Protein AF-S0J4G8-F1 (afdb_monomer_lite)

Structure (mmCIF, N/CA/C/O backbone):
data_AF-S0J4G8-F1
#
_entry.id   AF-S0J4G8-F1
#
loop_
_atom_site.group_PDB
_atom_site.id
_atom_site.type_symbol
_atom_site.label_atom_id
_atom_site.label_alt_id
_atom_site.label_comp_id
_atom_site.label_asym_id
_atom_site.label_entity_id
_atom_site.label_seq_id
_atom_site.pdbx_PDB_ins_code
_atom_site.Cartn_x
_atom_site.Cartn_y
_atom_site.Cartn_z
_atom_site.occupancy
_atom_site.B_iso_or_equiv
_atom_site.auth_seq_id
_atom_site.auth_comp_id
_atom_site.auth_asym_id
_atom_site.auth_atom_id
_atom_site.pdbx_PDB_model_num
ATOM 1 N N . MET A 1 1 ? -22.086 -0.018 -4.541 1.00 71.12 1 MET A N 1
ATOM 2 C CA . MET A 1 1 ? -21.087 -0.149 -3.452 1.00 71.12 1 MET A CA 1
ATOM 3 C C . MET A 1 1 ? -21.143 1.025 -2.478 1.00 71.12 1 MET A C 1
ATOM 5 O O . MET A 1 1 ? -21.208 0.783 -1.284 1.00 71.12 1 MET A O 1
ATOM 9 N N . LEU A 1 2 ? -21.207 2.278 -2.943 1.00 74.19 2 LEU A N 1
ATOM 10 C CA . LEU A 1 2 ? -21.391 3.435 -2.047 1.00 74.19 2 LEU A CA 1
ATOM 11 C C . LEU A 1 2 ? -22.685 3.326 -1.218 1.00 74.19 2 LEU A C 1
ATOM 13 O O . LEU A 1 2 ? -22.633 3.324 0.005 1.00 74.19 2 LEU A O 1
ATOM 17 N N . GLY A 1 3 ? -23.827 3.059 -1.863 1.00 79.00 3 GLY A N 1
ATOM 18 C CA . GLY A 1 3 ? -25.096 2.843 -1.151 1.00 79.00 3 GLY A CA 1
ATOM 19 C C . GLY A 1 3 ? -25.072 1.687 -0.138 1.00 79.00 3 GLY A C 1
ATOM 20 O O . GLY A 1 3 ? -25.713 1.776 0.902 1.00 79.00 3 GLY A O 1
ATOM 21 N N . SER A 1 4 ? -24.280 0.632 -0.378 1.00 84.69 4 SER A N 1
ATOM 22 C CA . SER A 1 4 ? -24.139 -0.463 0.594 1.00 84.69 4 SER A CA 1
ATOM 23 C C . SER A 1 4 ? -23.289 -0.080 1.804 1.00 84.69 4 SER A C 1
ATOM 25 O O . SER A 1 4 ? -23.514 -0.624 2.875 1.00 84.69 4 SER A O 1
ATOM 27 N N . MET A 1 5 ? -22.324 0.834 1.658 1.00 86.38 5 MET A N 1
ATOM 28 C CA . MET A 1 5 ? -21.575 1.370 2.802 1.00 86.38 5 MET A CA 1
ATOM 29 C C . MET A 1 5 ? -22.460 2.301 3.631 1.00 86.38 5 MET A C 1
ATOM 31 O O . MET A 1 5 ? -22.474 2.190 4.848 1.00 86.38 5 MET A O 1
ATOM 35 N N . ALA A 1 6 ? -23.281 3.128 2.979 1.00 89.19 6 ALA A N 1
ATOM 36 C CA . ALA A 1 6 ? -24.252 3.983 3.668 1.00 89.19 6 ALA A CA 1
ATOM 37 C C . ALA A 1 6 ? -25.198 3.135 4.528 1.00 89.19 6 ALA A C 1
ATOM 39 O O . ALA A 1 6 ? -25.427 3.416 5.701 1.00 89.19 6 ALA A O 1
ATOM 40 N N . GLY A 1 7 ? -25.687 2.038 3.936 1.00 90.50 7 GLY A N 1
ATOM 41 C CA . GLY A 1 7 ? -26.506 1.055 4.630 1.00 90.50 7 GLY A CA 1
ATOM 42 C C . GLY A 1 7 ? -25.815 0.458 5.856 1.00 90.50 7 GLY A C 1
ATOM 43 O O . GLY A 1 7 ? -26.475 0.303 6.873 1.00 90.50 7 GLY A O 1
ATOM 44 N N . ALA A 1 8 ? -24.508 0.178 5.796 1.00 92.12 8 ALA A N 1
ATOM 45 C CA . ALA A 1 8 ? -23.756 -0.381 6.923 1.00 92.12 8 ALA A CA 1
ATOM 46 C C . ALA A 1 8 ? -23.704 0.573 8.126 1.00 92.12 8 ALA A C 1
ATOM 48 O O . ALA A 1 8 ? -24.039 0.167 9.235 1.00 92.12 8 ALA A O 1
ATOM 49 N N . GLY A 1 9 ? -23.347 1.843 7.896 1.00 91.44 9 GLY A N 1
ATOM 50 C CA . GLY A 1 9 ? -23.254 2.843 8.964 1.00 91.44 9 GLY A CA 1
ATOM 51 C C . GLY A 1 9 ? -24.616 3.159 9.584 1.00 91.44 9 GLY A C 1
ATOM 52 O O . GLY A 1 9 ? -24.759 3.191 10.803 1.00 91.44 9 GLY A O 1
ATOM 53 N N . ILE A 1 10 ? -25.658 3.309 8.757 1.00 94.25 10 ILE A N 1
ATOM 54 C CA . ILE A 1 10 ? -27.029 3.510 9.253 1.00 94.25 10 ILE A CA 1
ATOM 55 C C . ILE A 1 10 ? -27.498 2.284 10.049 1.00 94.25 10 ILE A C 1
ATOM 57 O O . ILE A 1 10 ? -28.103 2.434 11.112 1.00 94.25 10 ILE A O 1
ATOM 61 N N . LEU A 1 11 ? -27.206 1.074 9.564 1.00 94.88 11 LEU A N 1
ATOM 62 C CA . LEU A 1 11 ? -27.570 -0.161 10.251 1.00 94.88 11 LEU A CA 1
ATOM 63 C C . LEU A 1 11 ? -26.850 -0.291 11.598 1.00 94.88 11 LEU A C 1
ATOM 65 O O . LEU A 1 11 ? -27.487 -0.684 12.569 1.00 94.88 11 LEU A O 1
ATOM 69 N N . GLU A 1 12 ? -25.571 0.078 11.690 1.00 94.31 12 GLU A N 1
ATOM 70 C CA . GLU A 1 12 ? -24.847 0.137 12.965 1.00 94.31 12 GLU A CA 1
ATOM 71 C C . GLU A 1 12 ? -25.543 1.064 13.967 1.00 94.31 12 GLU A C 1
ATOM 73 O O . GLU A 1 12 ? -25.756 0.662 15.112 1.00 94.31 12 GLU A O 1
ATOM 78 N N . CYS A 1 13 ? -25.946 2.269 13.549 1.00 94.44 13 CYS A N 1
ATOM 79 C CA . CYS A 1 13 ? -26.670 3.204 14.412 1.00 94.44 13 CYS A CA 1
ATOM 80 C C . CYS A 1 13 ? -28.000 2.615 14.909 1.00 94.44 13 CYS A C 1
ATOM 82 O O . CYS A 1 13 ? -28.314 2.710 16.096 1.00 94.44 13 CYS A O 1
ATOM 84 N N . VAL A 1 14 ? -28.768 1.977 14.018 1.00 93.94 14 VAL A N 1
ATOM 85 C CA . VAL A 1 14 ? -30.049 1.340 14.366 1.00 93.94 14 VAL A CA 1
ATOM 86 C C . VAL A 1 14 ? -29.837 0.173 15.327 1.00 93.94 14 VAL A C 1
ATOM 88 O O . VAL A 1 14 ? -30.493 0.109 16.364 1.00 93.94 14 VAL A O 1
ATOM 91 N N . LEU A 1 15 ? -28.915 -0.740 15.017 1.00 94.12 15 LEU A N 1
ATOM 92 C CA . LEU A 1 15 ? -28.647 -1.909 15.854 1.00 94.12 15 LEU A CA 1
ATOM 93 C C . LEU A 1 15 ? -28.115 -1.495 17.228 1.00 94.12 15 LEU A C 1
ATOM 95 O O . LEU A 1 15 ? -28.623 -1.976 18.237 1.00 94.12 15 LEU A O 1
ATOM 99 N N . SER A 1 16 ? -27.170 -0.556 17.287 1.00 91.81 16 SER A N 1
ATOM 100 C CA . SER A 1 16 ? -26.622 -0.043 18.551 1.00 91.81 16 SER A CA 1
ATOM 101 C C . SER A 1 16 ? -27.690 0.654 19.400 1.00 91.81 16 SER A C 1
ATOM 103 O O . SER A 1 16 ? -27.732 0.484 20.621 1.00 91.81 16 SER A O 1
ATOM 105 N N . GLY A 1 17 ? -28.606 1.390 18.764 1.00 90.62 17 GLY A N 1
ATOM 106 C CA . GLY A 1 17 ? -29.734 2.024 19.441 1.00 90.62 17 GLY A CA 1
ATOM 107 C C . GLY A 1 17 ? -30.747 1.020 20.007 1.00 90.62 17 GLY A C 1
ATOM 108 O O . GLY A 1 17 ? -31.189 1.175 21.146 1.00 90.62 17 GLY A O 1
ATOM 109 N N . ILE A 1 18 ? -31.065 -0.045 19.257 1.00 91.00 18 ILE A N 1
ATOM 110 C CA . ILE A 1 18 ? -31.928 -1.142 19.734 1.00 91.00 18 ILE A CA 1
ATOM 111 C C . ILE A 1 18 ? -31.274 -1.856 20.920 1.00 91.00 18 ILE A C 1
ATOM 113 O O . ILE A 1 18 ? -31.926 -2.087 21.936 1.00 91.00 18 ILE A O 1
ATOM 117 N N . LEU A 1 19 ? -29.984 -2.179 20.799 1.00 88.44 19 LEU A N 1
ATOM 118 C CA . LEU A 1 19 ? -29.219 -2.897 21.820 1.00 88.44 19 LEU A CA 1
ATOM 119 C C . LEU A 1 19 ? -29.087 -2.118 23.124 1.00 88.44 19 LEU A C 1
ATOM 121 O O . LEU A 1 19 ? -29.137 -2.703 24.200 1.00 88.44 19 LEU A O 1
ATOM 125 N N . SER A 1 20 ? -28.955 -0.798 23.035 1.00 86.38 20 SER A N 1
ATOM 126 C CA . SER A 1 20 ? -28.909 0.080 24.206 1.00 86.38 20 SER A CA 1
ATOM 127 C C . SER A 1 20 ? -30.296 0.507 24.705 1.00 86.38 20 SER A C 1
ATOM 129 O O . SER A 1 20 ? -30.388 1.368 25.577 1.00 86.38 20 SER A O 1
ATOM 131 N N . HIS A 1 21 ? -31.375 -0.090 24.180 1.00 88.50 21 HIS A N 1
ATOM 132 C CA . HIS A 1 21 ? -32.764 0.191 24.554 1.00 88.50 21 HIS A CA 1
ATOM 133 C C . HIS A 1 21 ? -33.131 1.685 24.492 1.00 88.50 21 HIS A C 1
ATOM 135 O O . HIS A 1 21 ? -33.833 2.209 25.363 1.00 88.50 21 HIS A O 1
ATOM 141 N N . GLN A 1 22 ? -32.658 2.393 23.460 1.00 87.81 22 GLN A N 1
ATOM 142 C CA . GLN A 1 22 ? -32.966 3.812 23.302 1.00 87.81 22 GLN A CA 1
ATOM 143 C C . GLN A 1 22 ? -34.450 4.054 23.023 1.00 87.81 22 GLN A C 1
ATOM 145 O O . GLN A 1 22 ? -35.137 3.281 22.355 1.00 87.81 22 GLN A O 1
ATOM 150 N N . LYS A 1 23 ? -34.930 5.202 23.501 1.00 90.31 23 LYS A N 1
ATOM 151 C CA . LYS A 1 23 ? -36.258 5.725 23.175 1.00 90.31 23 LYS A CA 1
ATOM 152 C C . LYS A 1 23 ? -36.363 6.074 21.685 1.00 90.31 23 LYS A C 1
ATOM 154 O O . LYS A 1 23 ? -35.364 6.315 21.006 1.00 90.31 23 LYS A O 1
ATOM 159 N N . THR A 1 24 ? -37.592 6.133 21.179 1.00 89.12 24 THR A N 1
ATOM 160 C CA . THR A 1 24 ? -37.889 6.362 19.755 1.00 89.12 24 THR A CA 1
ATOM 161 C C . THR A 1 24 ? -37.338 7.682 19.212 1.00 89.12 24 THR A C 1
ATOM 163 O O . THR A 1 24 ? -36.896 7.730 18.070 1.00 89.12 24 THR A O 1
ATOM 166 N N . ASP A 1 25 ? -37.315 8.741 20.018 1.00 89.38 25 ASP A N 1
ATOM 167 C CA . ASP A 1 25 ? -36.715 10.037 19.676 1.00 89.38 25 ASP A CA 1
ATOM 168 C C . ASP A 1 25 ? -35.198 9.928 19.441 1.00 89.38 25 ASP A C 1
ATOM 170 O O . ASP A 1 25 ? -34.682 10.382 18.419 1.00 89.38 25 ASP A O 1
ATOM 174 N N . ARG A 1 26 ? -34.482 9.246 20.339 1.00 88.31 26 ARG A N 1
ATOM 175 C CA . ARG A 1 26 ? -33.041 8.990 20.206 1.00 88.31 26 ARG A CA 1
ATOM 176 C C . ARG A 1 26 ? -32.714 8.057 19.045 1.00 88.31 26 ARG A C 1
ATOM 178 O O . ARG A 1 26 ? -31.709 8.264 18.372 1.00 88.31 26 ARG A O 1
ATOM 185 N N . MET A 1 27 ? -33.580 7.085 18.765 1.00 91.50 27 MET A N 1
ATOM 186 C CA . MET A 1 27 ? -33.456 6.227 17.583 1.00 91.50 27 MET A CA 1
ATOM 187 C C . MET A 1 27 ? -33.498 7.036 16.281 1.00 91.50 27 MET A C 1
ATOM 189 O O . MET A 1 27 ? -32.687 6.798 15.389 1.00 91.50 27 MET A O 1
ATOM 193 N N . VAL A 1 28 ? -34.387 8.032 16.181 1.00 92.88 28 VAL A N 1
ATOM 194 C CA . VAL A 1 28 ? -34.441 8.932 15.014 1.00 92.88 28 VAL A CA 1
ATOM 195 C C . VAL A 1 28 ? -33.149 9.744 14.886 1.00 92.88 28 VAL A C 1
ATOM 197 O O . VAL A 1 28 ? -32.603 9.845 13.788 1.00 92.88 28 VAL A O 1
ATOM 200 N N . ILE A 1 29 ? -32.618 10.268 15.996 1.00 92.81 29 ILE A N 1
ATOM 201 C CA . ILE A 1 29 ? -31.347 11.015 16.003 1.00 92.81 29 ILE A CA 1
ATOM 202 C C . ILE A 1 29 ? -30.185 10.135 15.529 1.00 92.81 29 ILE A C 1
ATOM 204 O O . ILE A 1 29 ? -29.391 10.577 14.703 1.00 92.81 29 ILE A O 1
ATOM 208 N N . LEU A 1 30 ? -30.102 8.888 15.998 1.00 93.06 30 LEU A N 1
ATOM 209 C CA . LEU A 1 30 ? -29.073 7.931 15.580 1.00 93.06 30 LEU A CA 1
ATOM 210 C C . LEU A 1 30 ? -29.128 7.647 14.072 1.00 93.06 30 LEU A C 1
ATOM 212 O O . LEU A 1 30 ? -28.092 7.641 13.410 1.00 93.06 30 LEU A O 1
ATOM 216 N N . VAL A 1 31 ? -30.325 7.472 13.506 1.00 94.38 31 VAL A N 1
ATOM 217 C CA . VAL A 1 31 ? -30.496 7.282 12.055 1.00 94.38 31 VAL A CA 1
ATOM 218 C C . VAL A 1 31 ? -30.042 8.519 11.279 1.00 94.38 31 VAL A C 1
ATOM 220 O O . VAL A 1 31 ? -29.286 8.396 10.315 1.00 94.38 31 VAL A O 1
ATOM 223 N N . LEU A 1 32 ? -30.459 9.715 11.708 1.00 94.50 32 LEU A N 1
ATOM 224 C CA . LEU A 1 32 ? -30.043 10.974 11.081 1.00 94.50 32 LEU A CA 1
ATOM 225 C C . LEU A 1 32 ? -28.528 11.181 11.165 1.00 94.50 32 LEU A C 1
ATOM 227 O O . LEU A 1 32 ? -27.918 11.627 10.194 1.00 94.50 32 LEU A O 1
ATOM 231 N N . PHE A 1 33 ? -27.913 10.809 12.287 1.00 94.62 33 PHE A N 1
ATOM 232 C CA . PHE A 1 33 ? -26.466 10.851 12.466 1.00 94.62 33 PHE A CA 1
ATOM 233 C C . PHE A 1 33 ? -25.741 9.910 11.493 1.00 94.62 33 PHE A C 1
ATOM 235 O O . PHE A 1 33 ? -24.798 10.335 10.825 1.00 94.62 33 PHE A O 1
ATOM 242 N N . GLY A 1 34 ? -26.219 8.671 11.332 1.00 94.00 34 GLY A N 1
ATOM 243 C CA . GLY A 1 34 ? -25.678 7.724 10.350 1.00 94.00 34 GLY A CA 1
ATOM 244 C C . GLY A 1 34 ? -25.789 8.221 8.903 1.00 94.00 34 GLY A C 1
ATOM 245 O O . GLY A 1 34 ? -24.849 8.069 8.115 1.00 94.00 34 GLY A O 1
ATOM 246 N N . ILE A 1 35 ? -26.903 8.877 8.553 1.00 94.44 35 ILE A N 1
ATOM 247 C CA . ILE A 1 35 ? -27.084 9.520 7.241 1.00 94.44 35 ILE A CA 1
ATOM 248 C C . ILE A 1 35 ? -26.084 10.669 7.067 1.00 94.44 35 ILE A C 1
ATOM 250 O O . ILE A 1 35 ? -25.395 10.722 6.048 1.00 94.44 35 ILE A O 1
ATOM 254 N N . LEU A 1 36 ? -25.967 11.559 8.058 1.00 94.25 36 LEU A N 1
ATOM 255 C CA . LEU A 1 36 ? -25.047 12.698 8.021 1.00 94.25 36 LEU A CA 1
ATOM 256 C C . LEU A 1 36 ? -23.595 12.241 7.844 1.00 94.25 36 LEU A C 1
ATOM 258 O O . LEU A 1 36 ? -22.894 12.747 6.967 1.00 94.25 36 LEU A O 1
ATOM 262 N N . TYR A 1 37 ? -23.162 11.252 8.629 1.00 93.94 37 TYR A N 1
ATOM 263 C CA . TYR A 1 37 ? -21.834 10.664 8.490 1.00 93.94 37 TYR A CA 1
ATOM 264 C C . TYR A 1 37 ? -21.619 10.087 7.089 1.00 93.94 37 TYR A C 1
ATOM 266 O O . TYR A 1 37 ? -20.598 10.369 6.466 1.00 93.94 37 TYR A O 1
ATOM 274 N N . SER A 1 38 ? -22.592 9.339 6.561 1.00 92.19 38 SER A N 1
ATOM 275 C CA . SER A 1 38 ? -22.498 8.755 5.218 1.00 92.19 38 SER A CA 1
ATOM 276 C C . SER A 1 38 ? -22.304 9.829 4.144 1.00 92.19 38 SER A C 1
ATOM 278 O O . SER A 1 38 ? -21.461 9.670 3.263 1.00 92.19 38 SER A O 1
ATOM 280 N N . VAL A 1 39 ? -23.030 10.950 4.237 1.00 91.81 39 VAL A N 1
ATOM 281 C CA . VAL A 1 39 ? -22.879 12.089 3.315 1.00 91.81 39 VAL A CA 1
ATOM 282 C C . VAL A 1 39 ? -21.462 12.661 3.378 1.00 91.81 39 VAL A C 1
ATOM 284 O O . VAL A 1 39 ? -20.829 12.823 2.334 1.00 91.81 39 VAL A O 1
ATOM 287 N N . VAL A 1 40 ? -20.937 12.919 4.580 1.00 89.62 40 VAL A N 1
ATOM 288 C CA . VAL A 1 40 ? -19.577 13.456 4.766 1.00 89.62 40 VAL A CA 1
ATOM 289 C C . VAL A 1 40 ? -18.519 12.469 4.271 1.00 89.62 40 VAL A C 1
ATOM 291 O O . VAL A 1 40 ? -17.593 12.860 3.562 1.00 89.62 40 VAL A O 1
ATOM 294 N N . PHE A 1 41 ? -18.671 11.183 4.588 1.00 88.50 41 PHE A N 1
ATOM 295 C CA . PHE A 1 41 ? -17.740 10.136 4.180 1.00 88.50 41 PHE A CA 1
ATOM 296 C C . PHE A 1 41 ? -17.675 10.000 2.651 1.00 88.50 41 PHE A C 1
ATOM 298 O O . PHE A 1 41 ? -16.587 9.907 2.082 1.00 88.50 41 PHE A O 1
ATOM 305 N N . PHE A 1 42 ? -18.819 10.057 1.957 1.00 87.19 42 PHE A N 1
ATOM 306 C CA . PHE A 1 42 ? -18.851 10.012 0.491 1.00 87.19 42 PHE A CA 1
ATOM 307 C C . PHE A 1 42 ? -18.354 11.289 -0.166 1.00 87.19 42 PHE A C 1
ATOM 309 O O . PHE A 1 42 ? -17.632 11.194 -1.155 1.00 87.19 42 PHE A O 1
ATOM 316 N N . ALA A 1 43 ? -18.687 12.458 0.383 1.00 86.94 43 ALA A N 1
ATOM 317 C CA . ALA A 1 43 ? -18.126 13.717 -0.091 1.00 86.94 43 ALA A CA 1
ATOM 318 C C . ALA A 1 43 ? -16.594 13.704 0.022 1.00 86.94 43 ALA A C 1
ATOM 320 O O . ALA A 1 43 ? -15.907 14.072 -0.927 1.00 86.94 43 ALA A O 1
ATOM 321 N N . GLY A 1 44 ? -16.060 13.188 1.136 1.00 83.81 44 GLY A N 1
ATOM 322 C CA . GLY A 1 44 ? -14.629 12.960 1.314 1.00 83.81 44 GLY A CA 1
ATOM 323 C C . GLY A 1 44 ? -14.055 12.035 0.242 1.00 83.81 44 GLY A C 1
ATOM 324 O O . GLY A 1 44 ? -13.072 12.389 -0.403 1.00 83.81 44 GLY A O 1
ATOM 325 N N . MET A 1 45 ? -14.678 10.878 -0.009 1.00 80.50 45 MET A N 1
ATOM 326 C CA . MET A 1 45 ? -14.201 9.957 -1.051 1.00 80.50 45 MET A CA 1
ATOM 327 C C . MET A 1 45 ? -14.234 10.572 -2.457 1.00 80.50 45 MET A C 1
ATOM 329 O O . MET A 1 45 ? -13.325 10.317 -3.243 1.00 80.50 45 MET A O 1
ATOM 333 N N . GLU A 1 46 ? -15.241 11.384 -2.778 1.00 81.12 46 GLU A N 1
ATOM 334 C CA . GLU A 1 46 ? -15.359 12.044 -4.083 1.00 81.12 46 GLU A CA 1
ATOM 335 C C . GLU A 1 46 ? -14.342 13.182 -4.256 1.00 81.12 46 GLU A C 1
ATOM 337 O O . GLU A 1 46 ? -13.709 13.284 -5.306 1.00 81.12 46 GLU A O 1
ATOM 342 N N . LEU A 1 47 ? -14.114 13.990 -3.215 1.00 77.50 47 LEU A N 1
ATOM 343 C CA . LEU A 1 47 ? -13.071 15.022 -3.207 1.00 77.50 47 LEU A CA 1
ATOM 344 C C . LEU A 1 47 ? -11.680 14.412 -3.411 1.00 77.50 47 LEU A C 1
ATOM 346 O O . LEU A 1 47 ? -10.921 14.876 -4.261 1.00 77.50 47 LEU A O 1
ATOM 350 N N . TYR A 1 48 ? -11.376 13.325 -2.698 1.00 69.06 48 TYR A N 1
ATOM 351 C CA . TYR A 1 48 ? -10.114 12.602 -2.863 1.00 69.06 48 TYR A CA 1
ATOM 352 C C . TYR A 1 48 ? -9.986 11.956 -4.252 1.00 69.06 48 TYR A C 1
ATOM 354 O O . TYR A 1 48 ? -8.896 11.946 -4.820 1.00 69.06 48 TYR A O 1
ATOM 362 N N . ARG A 1 49 ? -11.088 11.469 -4.845 1.00 69.25 49 ARG A N 1
ATOM 363 C CA . ARG A 1 49 ? -11.104 10.941 -6.223 1.00 69.25 49 ARG A CA 1
ATOM 364 C C . ARG A 1 49 ? -10.740 12.013 -7.254 1.00 69.25 49 ARG A C 1
ATOM 366 O O . ARG A 1 49 ? -10.057 11.711 -8.232 1.00 69.25 49 ARG A O 1
ATOM 373 N N . LEU A 1 50 ? -11.204 13.246 -7.047 1.00 67.25 50 LEU A N 1
ATOM 374 C CA . LEU A 1 50 ? -10.949 14.379 -7.940 1.00 67.25 50 LEU A CA 1
ATOM 375 C C . LEU A 1 50 ? -9.523 14.925 -7.816 1.00 67.25 50 LEU A C 1
ATOM 377 O O . LEU A 1 50 ? -8.970 15.374 -8.817 1.00 67.25 50 LEU A O 1
ATOM 381 N N . GLN A 1 51 ? -8.920 14.861 -6.625 1.00 63.06 51 GLN A N 1
ATOM 382 C CA . GLN A 1 51 ? -7.570 15.381 -6.385 1.00 63.06 51 GLN A CA 1
ATOM 383 C C . GLN A 1 51 ? -6.444 14.545 -7.022 1.00 63.06 51 GLN A C 1
ATOM 385 O O . GLN A 1 51 ? -5.326 15.039 -7.082 1.00 63.06 51 GLN A O 1
ATOM 390 N N . LYS A 1 52 ? -6.723 13.345 -7.568 1.00 52.66 52 LYS A N 1
ATOM 391 C CA . LYS A 1 52 ? -5.762 12.485 -8.308 1.00 52.66 52 LYS A CA 1
ATOM 392 C C . LYS A 1 52 ? -4.397 12.284 -7.620 1.00 52.66 52 LYS A C 1
ATOM 394 O O . LYS A 1 52 ? -3.408 12.014 -8.290 1.00 52.66 52 LYS A O 1
ATOM 399 N N . ASP A 1 53 ? -4.337 12.395 -6.300 1.00 45.81 53 ASP A N 1
ATOM 400 C CA . ASP A 1 53 ? -3.104 12.141 -5.560 1.00 45.81 53 ASP A CA 1
ATOM 401 C C . ASP A 1 53 ? -2.875 10.630 -5.382 1.00 45.81 53 ASP A C 1
ATOM 403 O O . ASP A 1 53 ? -3.803 9.849 -5.618 1.00 45.81 53 ASP A O 1
ATOM 407 N N . TRP A 1 54 ? -1.662 10.248 -4.944 1.00 38.00 54 TRP A N 1
ATOM 408 C CA . TRP A 1 54 ? -1.051 8.911 -4.677 1.00 38.00 54 TRP A CA 1
ATOM 409 C C . TRP A 1 54 ? -1.971 7.742 -4.221 1.00 38.00 54 TRP A C 1
ATOM 411 O O . TRP A 1 54 ? -1.593 6.575 -4.199 1.00 38.00 54 TRP A O 1
ATOM 421 N N . PHE A 1 55 ? -3.220 8.026 -3.875 1.00 40.59 55 PHE A N 1
ATOM 422 C CA . PHE A 1 55 ? -4.273 7.113 -3.460 1.00 40.59 55 PHE A CA 1
ATOM 423 C C . PHE A 1 55 ? -5.014 6.377 -4.597 1.00 40.59 55 PHE A C 1
ATOM 425 O O . PHE A 1 55 ? -5.798 5.470 -4.301 1.00 40.59 55 PHE A O 1
ATOM 432 N N . TYR A 1 56 ? -4.807 6.723 -5.876 1.00 41.88 56 TYR A N 1
ATOM 433 C CA . TYR A 1 56 ? -5.497 6.046 -6.994 1.00 41.88 56 TYR A CA 1
ATOM 434 C C . TYR A 1 56 ? -5.186 4.533 -7.051 1.00 41.88 56 TYR A C 1
ATOM 436 O O . TYR A 1 56 ? -6.080 3.740 -7.351 1.00 41.88 56 TYR A O 1
ATOM 444 N N . GLU A 1 57 ? -3.988 4.110 -6.628 1.00 44.59 57 GLU A N 1
ATOM 445 C CA . GLU A 1 57 ? -3.606 2.690 -6.515 1.00 44.59 57 GLU A CA 1
ATOM 446 C C . GLU A 1 57 ? -4.311 1.958 -5.352 1.00 44.59 57 GLU A C 1
ATOM 448 O O . GLU A 1 57 ? -4.654 0.780 -5.463 1.00 44.59 57 GLU A O 1
ATOM 453 N N . LYS A 1 58 ? -4.599 2.640 -4.231 1.00 42.94 58 LYS A N 1
ATOM 454 C CA . LYS A 1 58 ? -5.217 2.021 -3.035 1.00 42.94 58 LYS A CA 1
ATOM 455 C C . LYS A 1 58 ? -6.754 2.071 -3.067 1.00 42.94 58 LYS A C 1
ATOM 457 O O . LYS A 1 58 ? -7.422 1.158 -2.573 1.00 42.94 58 LYS A O 1
ATOM 462 N N . ALA A 1 59 ? -7.328 3.093 -3.708 1.00 41.88 59 ALA A N 1
ATOM 463 C CA . ALA A 1 59 ? -8.771 3.259 -3.925 1.00 41.88 59 ALA A CA 1
ATOM 464 C C . ALA A 1 59 ? -9.342 2.431 -5.085 1.00 41.88 59 ALA A C 1
ATOM 466 O O . ALA A 1 59 ? -10.566 2.301 -5.186 1.00 41.88 59 ALA A O 1
ATOM 467 N N . ALA A 1 60 ? -8.497 1.806 -5.915 1.00 45.16 60 ALA A N 1
ATOM 468 C CA . ALA A 1 60 ? -8.924 0.921 -7.004 1.00 45.16 60 ALA A CA 1
ATOM 469 C C . ALA A 1 60 ? -9.829 -0.238 -6.530 1.00 45.16 60 ALA A C 1
ATOM 471 O O . ALA A 1 60 ? -10.536 -0.862 -7.321 1.00 45.16 60 ALA A O 1
ATOM 472 N N . ASN A 1 61 ? -9.875 -0.500 -5.219 1.00 63.59 61 ASN A N 1
ATOM 473 C CA . ASN A 1 61 ? -10.664 -1.566 -4.631 1.00 63.59 61 ASN A CA 1
ATOM 474 C C . ASN A 1 61 ? -11.771 -1.051 -3.688 1.00 63.59 61 ASN A C 1
ATOM 476 O O . ASN A 1 61 ? -11.866 -1.490 -2.540 1.00 63.59 61 ASN A O 1
ATOM 480 N N . TYR A 1 62 ? -12.681 -0.191 -4.177 1.00 73.50 62 TYR A N 1
ATOM 481 C CA . TYR A 1 62 ? -13.929 0.193 -3.474 1.00 73.50 62 TYR A CA 1
ATOM 482 C C . TYR A 1 62 ? -14.690 -1.013 -2.896 1.00 73.50 62 TYR A C 1
ATOM 484 O O . TYR A 1 62 ? -15.358 -0.910 -1.868 1.00 73.50 62 TYR A O 1
ATOM 492 N N . ARG A 1 63 ? -14.562 -2.186 -3.529 1.00 75.88 63 ARG A N 1
ATOM 493 C CA . ARG A 1 63 ? -15.119 -3.450 -3.036 1.00 75.88 63 ARG A CA 1
ATOM 494 C C . ARG A 1 63 ? -14.437 -3.931 -1.757 1.00 75.88 63 ARG A C 1
ATOM 496 O O . ARG A 1 63 ? -15.107 -4.437 -0.863 1.00 75.88 63 ARG A O 1
ATOM 503 N N . SER A 1 64 ? -13.117 -3.797 -1.666 1.00 78.06 64 SER A N 1
ATOM 504 C CA . SER A 1 64 ? -12.355 -4.094 -0.452 1.00 78.06 64 SER A CA 1
ATOM 505 C C . SER A 1 64 ? -12.696 -3.113 0.667 1.00 78.06 64 SER A C 1
ATOM 507 O O . SER A 1 64 ? -13.012 -3.558 1.768 1.00 78.06 64 SER A O 1
ATOM 509 N N . ILE A 1 65 ? -12.745 -1.811 0.356 1.00 84.19 65 ILE A N 1
ATOM 510 C CA . ILE A 1 65 ? -13.134 -0.764 1.312 1.00 84.19 65 ILE A CA 1
ATOM 511 C C . ILE A 1 65 ? -14.526 -1.055 1.877 1.00 84.19 65 ILE A C 1
ATOM 513 O O . ILE A 1 65 ? -14.698 -1.114 3.091 1.00 84.19 65 ILE A O 1
ATOM 517 N N . ALA A 1 66 ? -15.505 -1.335 1.011 1.00 87.81 66 ALA A N 1
ATOM 518 C CA . ALA A 1 66 ? -16.860 -1.656 1.441 1.00 87.81 66 ALA A CA 1
ATOM 519 C C . ALA A 1 66 ? -16.914 -2.905 2.336 1.00 87.81 66 ALA A C 1
ATOM 521 O O . ALA A 1 66 ? -17.593 -2.882 3.358 1.00 87.81 66 ALA A O 1
ATOM 522 N N . ARG A 1 67 ? -16.193 -3.983 1.989 1.00 87.56 67 ARG A N 1
ATOM 523 C CA . ARG A 1 67 ? -16.151 -5.210 2.808 1.00 87.56 67 ARG A CA 1
ATOM 524 C C . ARG A 1 67 ? -15.595 -4.949 4.206 1.00 87.56 67 ARG A C 1
ATOM 526 O O . ARG A 1 67 ? -16.193 -5.393 5.178 1.00 87.56 67 ARG A O 1
ATOM 533 N N . TRP A 1 68 ? -14.470 -4.246 4.307 1.00 88.69 68 TRP A N 1
ATOM 534 C CA . TRP A 1 68 ? -13.859 -3.944 5.601 1.00 88.69 68 TRP A CA 1
ATOM 535 C C . TRP A 1 68 ? -14.695 -2.968 6.421 1.00 88.69 68 TRP A C 1
ATOM 537 O O . TRP A 1 68 ? -14.864 -3.189 7.614 1.00 88.69 68 TRP A O 1
ATOM 547 N N . TYR A 1 69 ? -15.300 -1.967 5.783 1.00 91.38 69 TYR A N 1
ATOM 548 C CA . TYR A 1 69 ? -16.219 -1.054 6.457 1.00 91.38 69 TYR A CA 1
ATOM 549 C C . TYR A 1 69 ? -17.409 -1.801 7.084 1.00 91.38 69 TYR A C 1
ATOM 551 O O . TYR A 1 69 ? -17.714 -1.589 8.251 1.00 91.38 69 TYR A O 1
ATOM 559 N N . TRP A 1 70 ? -18.004 -2.770 6.375 1.00 92.94 70 TRP A N 1
ATOM 560 C CA . TRP A 1 70 ? -19.035 -3.655 6.943 1.00 92.94 70 TRP A CA 1
ATOM 561 C C . TRP A 1 70 ? -18.546 -4.447 8.163 1.00 92.94 70 TRP A C 1
ATOM 563 O O . TRP A 1 70 ? -19.279 -4.580 9.142 1.00 92.94 70 TRP A O 1
ATOM 573 N N . ILE A 1 71 ? -17.317 -4.969 8.112 1.00 93.00 71 ILE A N 1
ATOM 574 C CA . ILE A 1 71 ? -16.712 -5.700 9.234 1.00 93.00 71 ILE A CA 1
ATOM 575 C C . ILE A 1 71 ? -16.537 -4.774 10.443 1.00 93.00 71 ILE A C 1
ATOM 577 O O . ILE A 1 71 ? -16.878 -5.175 11.553 1.00 93.00 71 ILE A O 1
ATOM 581 N N . PHE A 1 72 ? -16.051 -3.545 10.245 1.00 93.62 72 PHE A N 1
ATOM 582 C CA . PHE A 1 72 ? -15.847 -2.591 11.339 1.00 93.62 72 PHE A CA 1
ATOM 583 C C . PHE A 1 72 ? -17.157 -2.050 11.908 1.00 93.62 72 PHE A C 1
ATOM 585 O O . PHE A 1 72 ? -17.264 -1.963 13.125 1.00 93.62 72 PHE A O 1
ATOM 592 N N . CYS A 1 73 ? -18.182 -1.805 11.087 1.00 94.38 73 CYS A N 1
ATOM 593 C CA . CYS A 1 73 ? -19.527 -1.493 11.581 1.00 94.38 73 CYS A CA 1
ATOM 594 C C . CYS A 1 73 ? -20.102 -2.635 12.428 1.00 94.38 73 CYS A C 1
ATOM 596 O O . CYS A 1 73 ? -20.627 -2.407 13.516 1.00 94.38 73 CYS A O 1
ATOM 598 N N . GLY A 1 74 ? -19.954 -3.885 11.975 1.00 94.31 74 GLY A N 1
ATOM 599 C CA . GLY A 1 74 ? -20.349 -5.056 12.762 1.00 94.31 74 GLY A CA 1
ATOM 600 C C . GLY A 1 74 ? -19.570 -5.176 14.076 1.00 94.31 74 GLY A C 1
ATOM 601 O O . GLY A 1 74 ? -20.159 -5.444 15.122 1.00 94.31 74 GLY A O 1
ATOM 602 N N . ALA A 1 75 ? -18.257 -4.930 14.043 1.00 93.69 75 ALA A N 1
ATOM 603 C CA . ALA A 1 75 ? -17.416 -4.901 15.237 1.00 93.69 75 ALA A CA 1
ATOM 604 C C . ALA A 1 75 ? -17.809 -3.765 16.194 1.00 93.69 75 ALA A C 1
ATOM 606 O O . ALA A 1 75 ? -17.840 -3.993 17.397 1.00 93.69 75 ALA A O 1
ATOM 607 N N . GLY A 1 76 ? -18.174 -2.587 15.679 1.00 93.38 76 GLY A N 1
ATOM 608 C CA . GLY A 1 76 ? -18.686 -1.460 16.460 1.00 93.38 76 GLY A CA 1
ATOM 609 C C . GLY A 1 76 ? -19.915 -1.856 17.275 1.00 93.38 76 GLY A C 1
ATOM 610 O O . GLY A 1 76 ? -19.900 -1.747 18.500 1.00 93.38 76 GLY A O 1
ATOM 611 N N . VAL A 1 77 ? -20.924 -2.450 16.627 1.00 93.69 77 VAL A N 1
ATOM 612 C CA . VAL A 1 77 ? -22.119 -2.983 17.311 1.00 93.69 77 VAL A CA 1
ATOM 613 C C . VAL A 1 77 ? -21.741 -3.996 18.403 1.00 93.69 77 VAL A C 1
ATOM 615 O O . VAL A 1 77 ? -22.259 -3.924 19.516 1.00 93.69 77 VAL A O 1
ATOM 618 N N . LEU A 1 78 ? -20.810 -4.917 18.117 1.00 92.56 78 LEU A N 1
ATOM 619 C CA . LEU A 1 78 ? -20.337 -5.913 19.088 1.00 92.56 78 LEU A CA 1
ATOM 620 C C . LEU A 1 78 ? -19.585 -5.281 20.270 1.00 92.56 78 LEU A C 1
ATOM 622 O O . LEU A 1 78 ? -19.763 -5.699 21.413 1.00 92.56 78 LEU A O 1
ATOM 626 N N . PHE A 1 79 ? -18.768 -4.259 20.028 1.00 92.19 79 PHE A N 1
ATOM 627 C CA . PHE A 1 79 ? -18.069 -3.533 21.088 1.00 92.19 79 PHE A CA 1
ATOM 628 C C . PHE A 1 79 ? -19.027 -2.698 21.940 1.00 92.19 79 PHE A C 1
ATOM 630 O O . PHE A 1 79 ? -18.728 -2.444 23.104 1.00 92.19 79 PHE A O 1
ATOM 637 N N . GLY A 1 80 ? -20.211 -2.356 21.425 1.00 87.44 80 GLY A N 1
ATOM 638 C CA . GLY A 1 80 ? -21.282 -1.731 22.202 1.00 87.44 80 GLY A CA 1
ATOM 639 C C . GLY A 1 80 ? -21.725 -2.542 23.429 1.00 87.44 80 GLY A C 1
ATOM 640 O O . GLY A 1 80 ? -22.166 -1.947 24.410 1.00 87.44 80 GLY A O 1
ATOM 641 N N . PHE A 1 81 ? -21.549 -3.870 23.423 1.00 87.94 81 PHE A N 1
ATOM 642 C CA . PHE A 1 81 ? -21.836 -4.739 24.576 1.00 87.94 81 PHE A CA 1
ATOM 643 C C . PHE A 1 81 ? -20.767 -4.687 25.675 1.00 87.94 81 PHE A C 1
ATOM 645 O O . PHE A 1 81 ? -20.998 -5.181 26.779 1.00 87.94 81 PHE A O 1
ATOM 652 N N . LEU A 1 82 ? -19.589 -4.131 25.382 1.00 89.38 82 LEU A N 1
ATOM 653 C CA . LEU A 1 82 ? -18.502 -4.028 26.347 1.00 89.38 82 LEU A CA 1
ATOM 654 C C . LEU A 1 82 ? -18.687 -2.798 27.257 1.00 89.38 82 LEU A C 1
ATOM 656 O O . LEU A 1 82 ? -19.205 -1.764 26.804 1.00 89.38 82 LEU A O 1
ATOM 660 N N . PRO A 1 83 ? -18.213 -2.874 28.518 1.00 88.94 83 PRO A N 1
ATOM 661 C CA . PRO A 1 83 ? -18.121 -1.722 29.414 1.00 88.94 83 PRO A CA 1
ATOM 662 C C . PRO A 1 83 ? -17.381 -0.544 28.773 1.00 88.94 83 PRO A C 1
ATOM 664 O O . PRO A 1 83 ? -16.498 -0.746 27.943 1.00 88.94 83 PRO A O 1
ATOM 667 N N . GLU A 1 84 ? -17.702 0.683 29.191 1.00 88.31 84 GLU A N 1
ATOM 668 C CA . GLU A 1 84 ? -17.249 1.928 28.542 1.00 88.31 84 GLU A CA 1
ATOM 669 C C . GLU A 1 84 ? -15.732 1.978 28.287 1.00 88.31 84 GLU A C 1
ATOM 671 O O . GLU A 1 84 ? -15.319 2.256 27.167 1.00 88.31 84 GLU A O 1
ATOM 676 N N . PHE A 1 85 ? -14.905 1.618 29.273 1.00 89.38 85 PHE A N 1
ATOM 677 C CA . PHE A 1 85 ? -13.439 1.624 29.149 1.00 89.38 85 PHE A CA 1
ATOM 678 C C . PHE A 1 85 ? -12.833 0.336 28.554 1.00 89.38 85 PHE A C 1
ATOM 680 O O . PHE A 1 85 ? -11.639 0.278 28.255 1.00 89.38 85 PHE A O 1
ATOM 687 N N . ALA A 1 86 ? -13.636 -0.711 28.359 1.00 90.69 86 ALA A N 1
ATOM 688 C CA . ALA A 1 86 ? -13.188 -1.985 27.793 1.00 90.69 86 ALA A CA 1
ATOM 689 C C . ALA A 1 86 ? -13.274 -2.022 26.254 1.00 90.69 86 ALA A C 1
ATOM 691 O O . ALA A 1 86 ? -12.838 -2.994 25.637 1.00 90.69 86 ALA A O 1
ATOM 692 N N . ARG A 1 87 ? -13.853 -0.990 25.627 1.00 92.44 87 ARG A N 1
ATOM 693 C CA . ARG A 1 87 ? -14.096 -0.938 24.180 1.00 92.44 87 ARG A CA 1
ATOM 694 C C . ARG A 1 87 ? -12.784 -0.746 23.406 1.00 92.44 87 ARG A C 1
ATOM 696 O O . ARG A 1 87 ? -12.081 0.241 23.631 1.00 92.44 87 ARG A O 1
ATOM 703 N N . PRO A 1 88 ? -12.453 -1.626 22.447 1.00 93.44 88 PRO A N 1
ATOM 704 C CA . PRO A 1 88 ? -11.208 -1.542 21.688 1.00 93.44 88 PRO A CA 1
ATOM 705 C C . PRO A 1 88 ? -11.332 -0.578 20.493 1.00 93.44 88 PRO A C 1
ATOM 707 O O . PRO A 1 88 ? -11.201 -0.966 19.331 1.00 93.44 88 PRO A O 1
ATOM 710 N N . VAL A 1 89 ? -11.591 0.704 20.780 1.00 93.38 89 VAL A N 1
ATOM 711 C CA . VAL A 1 89 ? -11.811 1.770 19.777 1.00 93.38 89 VAL A CA 1
ATOM 712 C C . VAL A 1 89 ? -10.610 1.951 18.843 1.00 93.38 89 VAL A C 1
ATOM 714 O O . VAL A 1 89 ? -10.789 2.228 17.656 1.00 93.38 89 VAL A O 1
ATOM 717 N N . LEU A 1 90 ? -9.396 1.702 19.346 1.00 95.25 90 LEU A N 1
ATOM 718 C CA . LEU A 1 90 ? -8.151 1.739 18.573 1.00 95.25 90 LEU A CA 1
ATOM 719 C C . LEU A 1 90 ? -8.235 0.889 17.296 1.00 95.25 90 LEU A C 1
ATOM 721 O O . LEU A 1 90 ? -7.780 1.317 16.236 1.00 95.25 90 LEU A O 1
ATOM 725 N N . LEU A 1 91 ? -8.847 -0.299 17.369 1.00 95.00 91 LEU A N 1
ATOM 726 C CA . LEU A 1 91 ? -8.951 -1.211 16.227 1.00 95.00 91 LEU A CA 1
ATOM 727 C C . LEU A 1 91 ? -9.864 -0.677 15.120 1.00 95.00 91 LEU A C 1
ATOM 729 O O . LEU A 1 91 ? -9.628 -0.973 13.948 1.00 95.00 91 LEU A O 1
ATOM 733 N N . LEU A 1 92 ? -10.887 0.106 15.475 1.00 93.88 92 LEU A N 1
ATOM 734 C CA . LEU A 1 92 ? -11.841 0.663 14.515 1.00 93.88 92 LEU A CA 1
ATOM 735 C C . LEU A 1 92 ? -11.183 1.754 13.660 1.00 93.88 92 LEU A C 1
ATOM 737 O O . LEU A 1 92 ? -11.304 1.732 12.433 1.00 93.88 92 LEU A O 1
ATOM 741 N N . SER A 1 93 ? -10.426 2.667 14.283 1.00 94.50 93 SER A N 1
ATOM 742 C CA . SER A 1 93 ? -9.702 3.706 13.539 1.00 94.50 93 SER A CA 1
ATOM 743 C C . SER A 1 93 ? -8.494 3.141 12.788 1.00 94.50 93 SER A C 1
ATOM 745 O O . SER A 1 93 ? -8.295 3.483 11.620 1.00 94.50 93 SER A O 1
ATOM 747 N N . LEU A 1 94 ? -7.730 2.222 13.396 1.00 93.00 94 LEU A N 1
ATOM 748 C CA . LEU A 1 94 ? -6.617 1.532 12.734 1.00 93.00 94 LEU A CA 1
ATOM 749 C C . LEU A 1 94 ? -7.094 0.786 11.493 1.00 93.00 94 LEU A C 1
ATOM 751 O O . LEU A 1 94 ? -6.529 0.938 10.414 1.00 93.00 94 LEU A O 1
ATOM 755 N N . GLY A 1 95 ? -8.147 -0.013 11.637 1.00 90.25 95 GLY A N 1
ATOM 756 C CA . GLY A 1 95 ? -8.668 -0.837 10.562 1.00 90.25 95 GLY A CA 1
ATOM 757 C C . GLY A 1 95 ? -9.030 -0.031 9.324 1.00 90.25 95 GLY A C 1
ATOM 758 O O . GLY A 1 95 ? -8.592 -0.352 8.217 1.00 90.25 95 GLY A O 1
ATOM 759 N N . MET A 1 96 ? -9.755 1.070 9.518 1.00 89.62 96 MET A N 1
ATOM 760 C CA . MET A 1 96 ? -10.081 1.977 8.424 1.00 89.62 96 MET A CA 1
ATOM 761 C C . MET A 1 96 ? -8.852 2.711 7.891 1.00 89.62 96 MET A C 1
ATOM 763 O O . MET A 1 96 ? -8.730 2.837 6.674 1.00 89.62 96 MET A O 1
ATOM 767 N N . THR A 1 97 ? -7.906 3.106 8.744 1.00 89.25 97 THR A N 1
ATOM 768 C CA . THR A 1 97 ? -6.642 3.729 8.313 1.00 89.25 97 THR A CA 1
ATOM 769 C C . THR A 1 97 ? -5.846 2.819 7.377 1.00 89.25 97 THR A C 1
ATOM 771 O O . THR A 1 97 ? -5.410 3.252 6.313 1.00 89.25 97 THR A O 1
ATOM 774 N N . VAL A 1 98 ? -5.701 1.537 7.726 1.00 85.19 98 VAL A N 1
ATOM 775 C CA . VAL A 1 98 ? -4.916 0.576 6.937 1.00 85.19 98 VAL A CA 1
ATOM 776 C C . VAL A 1 98 ? -5.554 0.333 5.567 1.00 85.19 98 VAL A C 1
ATOM 778 O O . VAL A 1 98 ? -4.843 0.285 4.559 1.00 85.19 98 VAL A O 1
ATOM 781 N N . VAL A 1 99 ? -6.885 0.212 5.518 1.00 82.88 99 VAL A N 1
ATOM 782 C CA . VAL A 1 99 ? -7.645 0.011 4.271 1.00 82.88 99 VAL A CA 1
ATOM 783 C C . VAL A 1 99 ? -7.659 1.270 3.411 1.00 82.88 99 VAL A C 1
ATOM 785 O O . VAL A 1 99 ? -7.613 1.178 2.186 1.00 82.88 99 VAL A O 1
ATOM 788 N N . THR A 1 100 ? -7.755 2.431 4.054 1.00 81.50 100 THR A N 1
ATOM 789 C CA . THR A 1 100 ? -7.901 3.719 3.389 1.00 81.50 100 THR A CA 1
ATOM 790 C C . THR A 1 100 ? -6.720 4.635 3.723 1.00 81.50 100 THR A C 1
ATOM 792 O O . THR A 1 100 ? -5.595 4.340 3.313 1.00 81.50 100 THR A O 1
ATOM 795 N N . SER A 1 101 ? -6.965 5.732 4.443 1.00 81.00 101 SER A N 1
ATOM 796 C CA . SER A 1 101 ? -5.985 6.736 4.857 1.00 81.00 101 SER A CA 1
ATOM 797 C C . SER A 1 101 ? -6.258 7.210 6.286 1.00 81.00 101 SER A C 1
ATOM 799 O O . SER A 1 101 ? -7.334 6.958 6.835 1.00 81.00 101 SER A O 1
ATOM 801 N N . ASN A 1 102 ? -5.317 7.960 6.868 1.00 84.75 102 ASN A N 1
ATOM 802 C CA . ASN A 1 102 ? -5.460 8.540 8.209 1.00 84.75 102 ASN A CA 1
ATOM 803 C C . ASN A 1 102 ? -6.729 9.396 8.343 1.00 84.75 102 ASN A C 1
ATOM 805 O O . ASN A 1 102 ? -7.387 9.352 9.376 1.00 84.75 102 ASN A O 1
ATOM 809 N N . PHE A 1 103 ? -7.111 10.136 7.295 1.00 86.31 103 PHE A N 1
ATOM 810 C CA . PHE A 1 103 ? -8.319 10.966 7.307 1.00 86.31 103 PHE A CA 1
ATOM 811 C C . PHE A 1 103 ? -9.592 10.125 7.480 1.00 86.31 103 PHE A C 1
ATOM 813 O O . PHE A 1 103 ? -10.410 10.396 8.357 1.00 86.31 103 PHE A O 1
ATOM 820 N N . PHE A 1 104 ? -9.748 9.072 6.674 1.00 88.06 104 PHE A N 1
ATOM 821 C CA . PHE A 1 104 ? -10.920 8.196 6.742 1.00 88.06 104 PHE A CA 1
ATOM 822 C C . PHE A 1 104 ? -10.905 7.295 7.980 1.00 88.06 104 PHE A C 1
ATOM 824 O O . PHE A 1 104 ? -11.968 7.012 8.533 1.00 88.06 104 PHE A O 1
ATOM 831 N N . GLY A 1 105 ? -9.722 6.891 8.447 1.00 91.06 105 GLY A N 1
ATOM 832 C CA . GLY A 1 105 ? -9.544 6.208 9.725 1.00 91.06 105 GLY A CA 1
ATOM 833 C C . GLY A 1 105 ? -10.007 7.049 10.910 1.00 91.06 105 GLY A C 1
ATOM 834 O O . GLY A 1 105 ? -10.784 6.571 11.738 1.00 91.06 105 GLY A O 1
ATOM 835 N N . LEU A 1 106 ? -9.612 8.324 10.938 1.00 91.50 106 LEU A N 1
ATOM 836 C CA . LEU A 1 106 ? -10.058 9.295 11.933 1.00 91.50 106 LEU A CA 1
ATOM 837 C C . LEU A 1 106 ? -11.575 9.504 11.861 1.00 91.50 106 LEU A C 1
ATOM 839 O O . LEU A 1 106 ? -12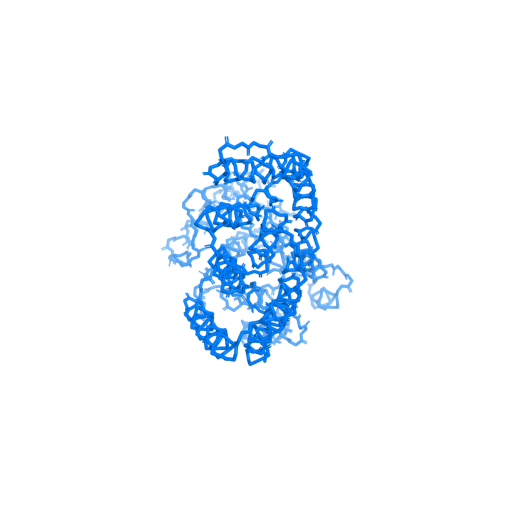.259 9.398 12.875 1.00 91.50 106 LEU A O 1
ATOM 843 N N . ALA A 1 107 ? -12.110 9.753 10.661 1.00 92.25 107 ALA A N 1
ATOM 844 C CA . ALA A 1 107 ? -13.538 9.981 10.456 1.00 92.25 107 ALA A CA 1
ATOM 845 C C . ALA A 1 107 ? -14.384 8.778 10.907 1.00 92.25 107 ALA A C 1
ATOM 847 O O . ALA A 1 107 ? -15.391 8.958 11.589 1.00 92.25 107 ALA A O 1
ATOM 848 N N . ALA A 1 108 ? -13.972 7.554 10.561 1.00 92.75 108 ALA A N 1
ATOM 849 C CA . ALA A 1 108 ? -14.635 6.334 11.017 1.00 92.75 108 ALA A CA 1
ATOM 850 C C . ALA A 1 108 ? -14.512 6.136 12.533 1.00 92.75 108 ALA A C 1
ATOM 852 O O . ALA A 1 108 ? -15.511 5.857 13.189 1.00 92.75 108 ALA A O 1
ATOM 853 N N . GLY A 1 109 ? -13.326 6.348 13.114 1.00 93.12 109 GLY A N 1
ATOM 854 C CA . GLY A 1 109 ? -13.131 6.278 14.564 1.00 93.12 109 GLY A CA 1
ATOM 855 C C . GLY A 1 109 ? -14.042 7.242 15.329 1.00 93.12 109 GLY A C 1
ATOM 856 O O . GLY A 1 109 ? -14.718 6.832 16.271 1.00 93.12 109 GLY A O 1
ATOM 857 N N . ILE A 1 110 ? -14.126 8.500 14.877 1.00 93.69 110 ILE A N 1
ATOM 858 C CA . ILE A 1 110 ? -15.026 9.518 15.443 1.00 93.69 110 ILE A CA 1
ATOM 859 C C . ILE A 1 110 ? -16.487 9.083 15.317 1.00 93.69 110 ILE A C 1
ATOM 861 O O . ILE A 1 110 ? -17.251 9.239 16.266 1.00 93.69 110 ILE A O 1
ATOM 865 N N . PHE A 1 111 ? -16.882 8.525 14.172 1.00 94.81 111 PHE A N 1
ATOM 866 C CA . PHE A 1 111 ? -18.238 8.024 13.967 1.00 94.81 111 PHE A CA 1
ATOM 867 C C . PHE A 1 111 ? -18.609 6.932 14.974 1.00 94.81 111 PHE A C 1
ATOM 869 O O . PHE A 1 111 ? -19.618 7.074 15.663 1.00 94.81 111 PHE A O 1
ATOM 876 N N . HIS A 1 112 ? -17.778 5.899 15.127 1.00 93.94 112 HIS A N 1
ATOM 877 C CA . HIS A 1 112 ? -18.039 4.820 16.084 1.00 93.94 112 HIS A CA 1
ATOM 878 C C . HIS A 1 112 ? -18.078 5.333 17.534 1.00 93.94 112 HIS A C 1
ATOM 880 O O . HIS A 1 112 ? -19.013 5.024 18.275 1.00 93.94 112 HIS A O 1
ATOM 886 N N . ALA A 1 113 ? -17.123 6.185 17.926 1.00 92.31 113 ALA A N 1
ATOM 887 C CA . ALA A 1 113 ? -17.101 6.802 19.255 1.00 92.31 113 ALA A CA 1
ATOM 888 C C . ALA A 1 113 ? -18.355 7.658 19.519 1.00 92.31 113 ALA A C 1
ATOM 890 O O . ALA A 1 113 ? -18.939 7.614 20.604 1.00 92.31 113 ALA A O 1
ATOM 891 N N . ALA A 1 114 ? -18.825 8.400 18.513 1.00 91.81 114 ALA A N 1
ATOM 892 C CA . ALA A 1 114 ? -20.051 9.181 18.608 1.00 91.81 114 ALA A CA 1
ATOM 893 C C . ALA A 1 114 ? -21.297 8.291 18.746 1.00 91.81 114 ALA A C 1
ATOM 895 O O . ALA A 1 114 ? -22.162 8.598 19.566 1.00 91.81 114 ALA A O 1
ATOM 896 N N . VAL A 1 115 ? -21.382 7.167 18.020 1.00 92.38 115 VAL A N 1
ATOM 897 C CA . VAL A 1 115 ? -22.473 6.188 18.184 1.00 92.38 115 VAL A CA 1
ATOM 898 C C . VAL A 1 115 ? -22.488 5.630 19.609 1.00 92.38 115 VAL A C 1
ATOM 900 O O . VAL A 1 115 ? -23.549 5.605 20.236 1.00 92.38 115 VAL A O 1
ATOM 903 N N . PHE A 1 116 ? -21.327 5.259 20.160 1.00 90.88 116 PHE A N 1
ATOM 904 C CA . PHE A 1 116 ? -21.217 4.802 21.550 1.00 90.88 116 PHE A CA 1
ATOM 905 C C . PHE A 1 116 ? -21.674 5.858 22.554 1.00 90.88 116 PHE A C 1
ATOM 907 O O . PHE A 1 116 ? -22.401 5.535 23.495 1.00 90.88 116 PHE A O 1
ATOM 914 N N . CYS A 1 117 ? -21.294 7.117 22.339 1.00 88.81 117 CYS A N 1
ATOM 915 C CA . CYS A 1 117 ? -21.702 8.226 23.195 1.00 88.81 117 CYS A CA 1
ATOM 916 C C . CYS A 1 117 ? -23.214 8.491 23.117 1.00 88.81 117 CYS A C 1
ATOM 918 O O . CYS A 1 117 ? -23.852 8.681 24.149 1.00 88.81 117 CYS A O 1
ATOM 920 N N . LEU A 1 118 ? -23.808 8.461 21.921 1.00 88.12 118 LEU A N 1
ATOM 921 C CA . LEU A 1 118 ? -25.248 8.674 21.725 1.00 88.12 118 LEU A CA 1
ATOM 922 C C . LEU A 1 118 ? -26.104 7.523 22.288 1.00 88.12 118 LEU A C 1
ATOM 924 O O . LEU A 1 118 ? -27.238 7.753 22.710 1.00 88.12 118 LEU A O 1
ATOM 928 N N . CYS A 1 119 ? -25.564 6.301 22.311 1.00 86.88 119 CYS A N 1
ATOM 929 C CA . CYS A 1 119 ? -26.204 5.120 22.898 1.00 86.88 119 CYS A CA 1
ATOM 930 C C . CYS A 1 119 ? -25.972 4.992 24.419 1.00 86.88 119 CYS A C 1
ATOM 932 O O . CYS A 1 119 ? -26.672 4.238 25.091 1.00 86.88 119 CYS A O 1
ATOM 934 N N . GLY A 1 120 ? -24.993 5.701 24.984 1.00 75.19 120 GLY A N 1
ATOM 935 C CA . GLY A 1 120 ? -24.662 5.668 26.411 1.00 75.19 120 GLY A CA 1
ATOM 936 C C . GLY A 1 120 ? -25.171 6.884 27.193 1.00 75.19 120 GLY A C 1
ATOM 937 O O . GLY A 1 120 ? -25.716 7.838 26.639 1.00 75.19 120 GLY A O 1
ATOM 938 N N . GLN A 1 121 ? -24.958 6.885 28.511 1.00 59.03 121 GLN A N 1
ATOM 939 C CA . GLN A 1 121 ? -24.949 8.125 29.295 1.00 59.03 121 GLN A CA 1
ATOM 940 C C . GLN A 1 121 ? -23.533 8.707 29.218 1.00 59.03 121 GLN A C 1
ATOM 942 O O . GLN A 1 121 ? -22.711 8.484 30.100 1.00 59.03 121 GLN A O 1
ATOM 947 N N . ALA A 1 122 ? -23.218 9.371 28.102 1.00 60.97 122 ALA A N 1
ATOM 948 C CA . ALA A 1 122 ? -21.856 9.796 27.787 1.00 60.97 122 ALA A CA 1
ATOM 949 C C . ALA A 1 122 ? -21.246 10.690 28.879 1.00 60.97 122 ALA A C 1
ATOM 951 O O . ALA A 1 122 ? -21.737 11.784 29.163 1.00 60.97 122 ALA A O 1
ATOM 952 N N . ASN A 1 123 ? -20.134 10.230 29.452 1.00 79.69 123 ASN A N 1
ATOM 953 C CA . ASN A 1 123 ? -19.265 11.027 30.304 1.00 79.69 123 ASN A CA 1
ATOM 954 C C . ASN A 1 123 ? -18.116 11.594 29.455 1.00 79.69 123 ASN A C 1
ATOM 956 O O . ASN A 1 123 ? -17.518 10.870 28.657 1.00 79.69 123 ASN A O 1
ATOM 960 N N . VAL A 1 124 ? -17.786 12.874 29.647 1.00 87.88 124 VAL A N 1
ATOM 961 C CA . VAL A 1 124 ? -16.704 13.571 28.927 1.00 87.88 124 VAL A CA 1
ATOM 962 C C . VAL A 1 124 ? -15.382 12.797 28.998 1.00 87.88 124 VAL A C 1
ATOM 964 O O . VAL A 1 124 ? -14.649 12.752 28.016 1.00 87.88 124 VAL A O 1
ATOM 967 N N . HIS A 1 125 ? -15.095 12.123 30.115 1.00 90.62 125 HIS A N 1
ATOM 968 C CA . HIS A 1 125 ? -13.865 11.344 30.274 1.00 90.62 125 HIS A CA 1
ATOM 969 C C . HIS A 1 125 ? -13.800 10.103 29.371 1.00 90.62 125 HIS A C 1
ATOM 971 O O . HIS A 1 125 ? -12.726 9.774 28.875 1.00 90.62 125 HIS A O 1
ATOM 977 N N . VAL A 1 126 ? -14.934 9.442 29.111 1.00 90.06 126 VAL A N 1
ATOM 978 C CA . VAL A 1 126 ? -14.993 8.289 28.194 1.00 90.06 126 VAL A CA 1
ATOM 979 C C . VAL A 1 126 ? -14.745 8.756 26.763 1.00 90.06 126 VAL A C 1
ATOM 981 O O . VAL A 1 126 ? -13.919 8.177 26.068 1.00 90.06 126 VAL A O 1
ATOM 984 N N . LEU A 1 127 ? -15.368 9.869 26.361 1.00 90.69 127 LEU A N 1
ATOM 985 C CA . LEU A 1 127 ? -15.135 10.465 25.045 1.00 90.69 127 LEU A CA 1
ATOM 986 C C . LEU A 1 127 ? -13.665 10.872 24.854 1.00 90.69 127 LEU A C 1
ATOM 988 O O . LEU A 1 127 ? -13.093 10.630 23.795 1.00 90.69 127 LEU A O 1
ATOM 992 N N . LEU A 1 128 ? -13.037 11.469 25.872 1.00 92.62 128 LEU A N 1
ATOM 993 C CA . LEU A 1 128 ? -11.611 11.804 25.819 1.00 92.62 128 LEU A CA 1
ATOM 994 C C . LEU A 1 128 ? -10.736 10.551 25.681 1.00 92.62 128 LEU A C 1
ATOM 996 O O . LEU A 1 128 ? -9.799 10.559 24.886 1.00 92.62 128 LEU A O 1
ATOM 1000 N N . CYS A 1 129 ? -11.065 9.466 26.388 1.00 93.94 129 CYS A N 1
ATOM 1001 C CA . CYS A 1 129 ? -10.378 8.185 26.230 1.00 93.94 129 CYS A CA 1
ATOM 1002 C C . CYS A 1 129 ? -10.490 7.660 24.793 1.00 93.94 129 CYS A C 1
ATOM 1004 O O . CYS A 1 129 ? -9.471 7.339 24.180 1.00 93.94 129 CYS A O 1
ATOM 1006 N N . ASP A 1 130 ? -11.698 7.645 24.227 1.00 93.25 130 ASP A N 1
ATOM 1007 C CA . ASP A 1 130 ? -11.939 7.207 22.849 1.00 93.25 130 ASP A CA 1
ATOM 1008 C C . ASP A 1 130 ? -11.155 8.057 21.836 1.00 93.25 130 ASP A C 1
ATOM 1010 O O . ASP A 1 130 ? -10.597 7.517 20.880 1.00 93.25 130 ASP A O 1
ATOM 1014 N N . ILE A 1 131 ? -11.036 9.372 22.070 1.00 93.50 131 ILE A N 1
ATOM 1015 C CA . ILE A 1 131 ? -10.228 10.284 21.243 1.00 93.50 131 ILE A CA 1
ATOM 1016 C C . ILE A 1 131 ? -8.734 9.947 21.298 1.00 93.50 131 ILE A C 1
ATOM 1018 O O . ILE A 1 131 ? -8.062 9.948 20.268 1.00 93.50 131 ILE A O 1
ATOM 1022 N N . PHE A 1 132 ? -8.184 9.622 22.464 1.00 95.19 132 PHE A N 1
ATOM 1023 C CA . PHE A 1 132 ? -6.780 9.209 22.540 1.00 95.19 132 PHE A CA 1
ATOM 1024 C C . PHE A 1 132 ? -6.557 7.859 21.843 1.00 95.19 132 PHE A C 1
ATOM 1026 O O . PHE A 1 132 ? -5.624 7.711 21.049 1.00 95.19 132 PHE A O 1
ATOM 1033 N N . LEU A 1 133 ? -7.459 6.895 22.052 1.00 95.31 133 LEU A N 1
ATOM 1034 C CA . LEU A 1 133 ? -7.384 5.584 21.405 1.00 95.31 133 LEU A CA 1
ATOM 1035 C C . LEU A 1 133 ? -7.530 5.670 19.880 1.00 95.31 133 LEU A C 1
ATOM 1037 O O . LEU A 1 133 ? -6.818 4.962 19.164 1.00 95.31 133 LEU A O 1
ATOM 1041 N N . LEU A 1 134 ? -8.401 6.544 19.361 1.00 94.19 134 LEU A N 1
ATOM 1042 C CA . LEU A 1 134 ? -8.589 6.679 17.916 1.00 94.19 134 LEU A CA 1
ATOM 1043 C C . LEU A 1 134 ? -7.358 7.293 17.236 1.00 94.19 134 LEU A C 1
ATOM 1045 O O . LEU A 1 134 ? -6.981 6.825 16.157 1.00 94.19 134 LEU A O 1
ATOM 1049 N N . ILE A 1 135 ? -6.709 8.280 17.873 1.00 92.94 135 ILE A N 1
ATOM 1050 C CA . ILE A 1 135 ? -5.455 8.882 17.387 1.00 92.94 135 ILE A CA 1
ATOM 1051 C C . ILE A 1 135 ? -4.357 7.818 17.357 1.00 92.94 135 ILE A C 1
ATOM 1053 O O . ILE A 1 135 ? -3.684 7.663 16.336 1.00 92.94 135 ILE A O 1
ATOM 1057 N N . ALA A 1 136 ? -4.228 7.031 18.429 1.00 93.25 136 ALA A N 1
ATOM 1058 C CA . ALA A 1 136 ? -3.278 5.928 18.470 1.00 93.25 136 ALA A CA 1
ATOM 1059 C C . ALA A 1 136 ? -3.542 4.885 17.385 1.00 93.25 136 ALA A C 1
ATOM 1061 O O . ALA A 1 136 ? -2.590 4.427 16.767 1.00 93.25 136 ALA A O 1
ATOM 1062 N N . GLY A 1 137 ? -4.800 4.552 17.087 1.00 93.44 137 GLY A N 1
ATOM 1063 C CA . GLY A 1 137 ? -5.119 3.637 15.988 1.00 93.44 137 GLY A CA 1
ATOM 1064 C C . GLY A 1 137 ? -4.702 4.178 14.617 1.00 93.44 137 GLY A C 1
ATOM 1065 O O . GLY A 1 137 ? -4.167 3.427 13.805 1.00 93.44 137 GLY A O 1
ATOM 1066 N N . CYS A 1 138 ? -4.845 5.486 14.378 1.00 91.25 138 CYS A N 1
ATOM 1067 C CA . CYS A 1 138 ? -4.364 6.111 13.141 1.00 91.25 138 CYS A CA 1
ATOM 1068 C C . CYS A 1 138 ? -2.827 6.075 13.046 1.00 91.25 138 CYS A C 1
ATOM 1070 O O . CYS A 1 138 ? -2.281 5.733 12.002 1.00 91.25 138 CYS A O 1
ATOM 1072 N N . MET A 1 139 ? -2.122 6.375 14.143 1.00 88.62 139 MET A N 1
ATOM 1073 C CA . MET A 1 139 ? -0.651 6.329 14.192 1.00 88.62 139 MET A CA 1
ATOM 1074 C C . MET A 1 139 ? -0.093 4.899 14.176 1.00 88.62 139 MET A C 1
ATOM 1076 O O . MET A 1 139 ? 1.002 4.659 13.668 1.00 88.62 139 MET A O 1
ATOM 1080 N N . ALA A 1 140 ? -0.838 3.927 14.702 1.00 89.50 140 ALA A N 1
ATOM 1081 C CA . ALA A 1 140 ? -0.440 2.525 14.723 1.00 89.50 140 ALA A CA 1
ATOM 1082 C C . ALA A 1 140 ? -0.253 1.968 13.306 1.00 89.50 140 ALA A C 1
ATOM 1084 O O . ALA A 1 140 ? 0.618 1.128 13.101 1.00 89.50 140 ALA A O 1
ATOM 1085 N N . ALA A 1 141 ? -1.009 2.468 12.321 1.00 83.19 141 ALA A N 1
ATOM 1086 C CA . ALA A 1 141 ? -0.852 2.067 10.926 1.00 83.19 141 ALA A CA 1
ATOM 1087 C C . ALA A 1 141 ? 0.544 2.398 10.378 1.00 83.19 141 ALA A C 1
ATOM 1089 O O . ALA A 1 141 ? 1.129 1.560 9.700 1.00 83.19 141 ALA A O 1
ATOM 1090 N N . SER A 1 142 ? 1.087 3.579 10.702 1.00 80.44 142 SER A N 1
ATOM 1091 C CA . SER A 1 142 ? 2.443 3.970 10.295 1.00 80.44 142 SER A CA 1
ATOM 1092 C C . SER A 1 142 ? 3.517 3.263 11.119 1.00 80.44 142 SER A C 1
ATOM 1094 O O . SER A 1 142 ? 4.496 2.781 10.567 1.00 80.44 142 SER A O 1
ATOM 1096 N N . VAL A 1 143 ? 3.318 3.125 12.434 1.00 80.06 143 VAL A N 1
ATOM 1097 C CA . VAL A 1 143 ? 4.306 2.479 13.317 1.00 80.06 143 VAL A CA 1
ATOM 1098 C C . VAL A 1 143 ? 4.491 0.996 12.971 1.00 80.06 143 VAL A C 1
ATOM 1100 O O . VAL A 1 143 ? 5.605 0.486 13.009 1.00 80.06 143 VAL A O 1
ATOM 1103 N N . LEU A 1 144 ? 3.418 0.300 12.583 1.00 81.81 144 LEU A N 1
ATOM 1104 C CA . LEU A 1 144 ? 3.478 -1.114 12.196 1.00 81.81 144 LEU A CA 1
ATOM 1105 C C . LEU A 1 144 ? 4.050 -1.348 10.783 1.00 81.81 144 LEU A C 1
ATOM 1107 O O . LEU A 1 144 ? 4.297 -2.506 10.429 1.00 81.81 144 LEU A O 1
ATOM 1111 N N . GLN A 1 145 ? 4.251 -0.289 9.986 1.00 69.75 145 GLN A N 1
ATOM 1112 C CA . GLN A 1 145 ? 4.724 -0.366 8.601 1.00 69.75 145 GLN A CA 1
ATOM 1113 C C . GLN A 1 145 ? 6.238 -0.484 8.465 1.00 69.75 145 GLN A C 1
ATOM 1115 O O . GLN A 1 145 ? 6.706 -1.211 7.588 1.00 69.75 145 GLN A O 1
ATOM 1120 N N . ASP A 1 146 ? 6.992 0.169 9.344 1.00 58.16 146 ASP A N 1
ATOM 1121 C CA . ASP A 1 146 ? 8.410 0.431 9.096 1.00 58.16 146 ASP A CA 1
ATOM 1122 C C . ASP A 1 146 ? 9.371 -0.644 9.635 1.00 58.16 146 ASP A C 1
ATOM 1124 O O . ASP A 1 146 ? 10.560 -0.612 9.312 1.00 58.16 146 ASP A O 1
ATOM 1128 N N . ILE A 1 147 ? 8.911 -1.612 10.445 1.00 52.53 147 ILE A N 1
ATOM 1129 C CA . ILE A 1 147 ? 9.828 -2.445 11.244 1.00 52.53 147 ILE A CA 1
ATOM 1130 C C . ILE A 1 147 ? 9.542 -3.951 11.119 1.00 52.53 147 ILE A C 1
ATOM 1132 O O . ILE A 1 147 ? 8.431 -4.448 11.306 1.00 52.53 147 ILE A O 1
ATOM 1136 N N . LYS A 1 148 ? 10.609 -4.696 10.792 1.00 55.16 148 LYS A N 1
ATOM 1137 C CA . LYS A 1 148 ? 10.636 -6.153 10.553 1.00 55.16 148 LYS A CA 1
ATOM 1138 C C . LYS A 1 148 ? 10.342 -6.978 11.819 1.00 55.16 148 LYS A C 1
ATOM 1140 O O . LYS A 1 148 ? 9.887 -8.115 11.715 1.00 55.16 148 LYS A O 1
ATOM 1145 N N . GLU A 1 149 ? 10.573 -6.401 12.998 1.00 60.88 149 GLU A N 1
ATOM 1146 C CA . GLU A 1 149 ? 10.291 -6.983 14.313 1.00 60.88 149 GLU A CA 1
ATOM 1147 C C . GLU A 1 149 ? 9.196 -6.178 15.020 1.00 60.88 149 GLU A C 1
ATOM 1149 O O . GLU A 1 149 ? 9.461 -5.110 15.539 1.00 60.88 149 GLU A O 1
ATOM 1154 N N . GLN A 1 150 ? 7.968 -6.705 15.049 1.00 66.25 150 GLN A N 1
ATOM 1155 C CA . GLN A 1 150 ? 6.778 -6.009 15.572 1.00 66.25 150 GLN A CA 1
ATOM 1156 C C . GLN A 1 150 ? 6.608 -6.089 17.108 1.00 66.25 150 GLN A C 1
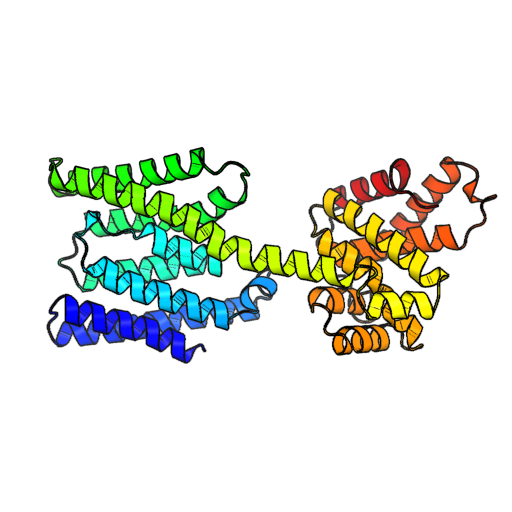ATOM 1158 O O . GLN A 1 150 ? 5.520 -5.842 17.636 1.00 66.25 150 GLN A O 1
ATOM 1163 N N . SER A 1 151 ? 7.616 -6.566 17.842 1.00 73.69 151 SER A N 1
ATOM 1164 C CA . SER A 1 151 ? 7.472 -6.901 19.267 1.00 73.69 151 SER A CA 1
ATOM 1165 C C . SER A 1 151 ? 7.390 -5.656 20.153 1.00 73.69 151 SER A C 1
ATOM 1167 O O . SER A 1 151 ? 6.570 -5.612 21.072 1.00 73.69 151 SER A O 1
ATOM 1169 N N . HIS A 1 152 ? 8.194 -4.632 19.872 1.00 83.62 152 HIS A N 1
ATOM 1170 C CA . HIS A 1 152 ? 8.245 -3.407 20.668 1.00 83.62 152 HIS A CA 1
ATOM 1171 C C . HIS A 1 152 ? 7.022 -2.514 20.431 1.00 83.62 152 HIS A C 1
ATOM 1173 O O . HIS A 1 152 ? 6.513 -1.890 21.362 1.00 83.62 152 HIS A O 1
ATOM 1179 N N . GLU A 1 153 ? 6.492 -2.513 19.214 1.00 86.25 153 GLU A N 1
ATOM 1180 C CA . GLU A 1 153 ? 5.324 -1.747 18.790 1.00 86.25 153 GLU A CA 1
ATOM 1181 C C . GLU A 1 153 ? 4.057 -2.294 19.446 1.00 86.25 153 GLU A C 1
ATOM 1183 O O . GLU A 1 153 ? 3.242 -1.526 19.952 1.00 86.25 153 GLU A O 1
ATOM 1188 N N . ILE A 1 154 ? 3.906 -3.623 19.511 1.00 89.38 154 ILE A N 1
ATOM 1189 C CA . ILE A 1 154 ? 2.779 -4.256 20.213 1.00 89.38 154 ILE A CA 1
ATOM 1190 C C . ILE A 1 154 ? 2.815 -3.893 21.704 1.00 89.38 154 ILE A C 1
ATOM 1192 O O . ILE A 1 154 ? 1.780 -3.543 22.272 1.00 89.38 154 ILE A O 1
ATOM 1196 N N . VAL A 1 155 ? 3.997 -3.904 22.333 1.00 91.75 155 VAL A N 1
ATOM 1197 C CA . VAL A 1 155 ? 4.154 -3.480 23.735 1.00 91.75 155 VAL A CA 1
ATOM 1198 C C . VAL A 1 155 ? 3.821 -1.995 23.905 1.00 91.75 155 VAL A C 1
ATOM 1200 O O . VAL A 1 155 ? 3.116 -1.634 24.846 1.00 91.75 155 VAL A O 1
ATOM 1203 N N . PHE A 1 156 ? 4.260 -1.132 22.986 1.00 91.62 156 PHE A N 1
ATOM 1204 C CA . PHE A 1 156 ? 3.917 0.291 23.008 1.00 91.62 156 PHE A CA 1
ATOM 1205 C C . PHE A 1 156 ? 2.402 0.518 22.901 1.00 91.62 156 PHE A C 1
ATOM 1207 O O . PHE A 1 156 ? 1.832 1.244 23.715 1.00 91.62 156 PHE A O 1
ATOM 1214 N N . LEU A 1 157 ? 1.729 -0.146 21.956 1.00 93.56 157 LEU A N 1
ATOM 1215 C CA . LEU A 1 157 ? 0.276 -0.052 21.786 1.00 93.56 157 LEU A CA 1
ATOM 1216 C C . LEU A 1 157 ? -0.480 -0.571 23.013 1.00 93.56 157 LEU A C 1
ATOM 1218 O O . LEU A 1 157 ? -1.495 0.016 23.398 1.00 93.56 157 LEU A O 1
ATOM 1222 N N . PHE A 1 158 ? 0.025 -1.631 23.653 1.00 95.38 158 PHE A N 1
ATOM 1223 C CA . PHE A 1 158 ? -0.513 -2.130 24.916 1.00 95.38 158 PHE A CA 1
ATOM 1224 C C . PHE A 1 158 ? -0.421 -1.057 26.007 1.00 95.38 158 PHE A C 1
ATOM 1226 O O . PHE A 1 158 ? -1.441 -0.703 26.596 1.00 95.38 158 PHE A O 1
ATOM 1233 N N . LEU A 1 159 ? 0.777 -0.508 26.241 1.00 95.56 159 LEU A N 1
ATOM 1234 C CA . LEU A 1 159 ? 1.015 0.492 27.286 1.00 95.56 159 LEU A CA 1
ATOM 1235 C C . LEU A 1 159 ? 0.209 1.771 27.047 1.00 95.56 159 LEU A C 1
ATOM 1237 O O . LEU A 1 159 ? -0.354 2.320 27.992 1.00 95.56 159 LEU A O 1
ATOM 1241 N N . TYR A 1 160 ? 0.109 2.216 25.794 1.00 95.25 160 TYR A N 1
ATOM 1242 C CA . TYR A 1 160 ? -0.676 3.391 25.428 1.00 95.25 160 TYR A CA 1
ATOM 1243 C C . TYR A 1 160 ? -2.171 3.182 25.701 1.00 95.25 160 TYR A C 1
ATOM 1245 O O . TYR A 1 160 ? -2.822 4.032 26.313 1.00 95.25 160 TYR A O 1
ATOM 1253 N N . THR A 1 161 ? -2.716 2.039 25.272 1.00 96.00 161 THR A N 1
ATOM 1254 C CA . THR A 1 161 ? -4.133 1.699 25.472 1.00 96.00 161 THR A CA 1
ATOM 1255 C C . THR A 1 161 ? -4.448 1.567 26.959 1.00 96.00 161 THR A C 1
ATOM 1257 O O . THR A 1 161 ? -5.390 2.184 27.454 1.00 96.00 161 THR A O 1
ATOM 1260 N N . PHE A 1 162 ? -3.617 0.814 27.684 1.00 96.06 162 PHE A N 1
ATOM 1261 C CA . PHE A 1 162 ? -3.750 0.615 29.122 1.00 96.06 162 PHE A CA 1
ATOM 1262 C C . PHE A 1 162 ? -3.677 1.946 29.878 1.00 96.06 162 PHE A C 1
ATOM 1264 O O . PHE A 1 162 ? -4.572 2.265 30.657 1.00 96.06 162 PHE A O 1
ATOM 1271 N N . GLY A 1 163 ? -2.660 2.764 29.595 1.00 95.06 163 GLY A N 1
ATOM 1272 C CA . GLY A 1 163 ? -2.474 4.071 30.219 1.00 95.06 163 GLY A CA 1
ATOM 1273 C C . GLY A 1 163 ? -3.641 5.021 29.961 1.00 95.06 163 GLY A C 1
ATOM 1274 O O . GLY A 1 163 ? -4.107 5.666 30.897 1.00 95.06 163 GLY A O 1
ATOM 1275 N N . SER A 1 164 ? -4.165 5.058 28.731 1.00 94.88 164 SER A N 1
ATOM 1276 C CA . SER A 1 164 ? -5.327 5.888 28.382 1.00 94.88 164 SER A CA 1
ATOM 1277 C C . SER A 1 164 ? -6.550 5.509 29.221 1.00 94.88 164 SER A C 1
ATOM 1279 O O . SER A 1 164 ? -7.160 6.377 29.846 1.00 94.88 164 SER A O 1
ATOM 1281 N N . VAL A 1 165 ? -6.851 4.210 29.323 1.00 94.50 165 VAL A N 1
ATOM 1282 C CA . VAL A 1 165 ? -7.960 3.706 30.147 1.00 94.50 165 VAL A CA 1
ATOM 1283 C C . VAL A 1 165 ? -7.794 4.104 31.616 1.00 94.50 165 VAL A C 1
ATOM 1285 O O . VAL A 1 165 ? -8.737 4.621 32.218 1.00 94.50 165 VAL A O 1
ATOM 1288 N N . LEU A 1 166 ? -6.601 3.926 32.193 1.00 94.38 166 LEU A N 1
ATOM 1289 C CA . LEU A 1 166 ? -6.365 4.261 33.600 1.00 94.38 166 LEU A CA 1
ATOM 1290 C C . LEU A 1 166 ? -6.472 5.760 33.879 1.00 94.38 166 LEU A C 1
ATOM 1292 O O . LEU A 1 166 ? -7.127 6.150 34.845 1.00 94.38 166 LEU A O 1
ATOM 1296 N N . ILE A 1 167 ? -5.853 6.597 33.041 1.00 94.88 167 ILE A N 1
ATOM 1297 C CA . ILE A 1 167 ? -5.839 8.055 33.220 1.00 94.88 167 ILE A CA 1
ATOM 1298 C C . ILE A 1 167 ? -7.268 8.599 33.193 1.00 94.88 167 ILE A C 1
ATOM 1300 O O . ILE A 1 167 ? -7.669 9.332 34.099 1.00 94.88 167 ILE A O 1
ATOM 1304 N N . PHE A 1 168 ? -8.053 8.226 32.181 1.00 94.00 168 PHE A N 1
ATOM 1305 C CA . PHE A 1 168 ? -9.396 8.776 32.014 1.00 94.00 168 PHE A CA 1
ATOM 1306 C C . PHE A 1 168 ? -10.424 8.155 32.957 1.00 94.00 168 PHE A C 1
ATOM 1308 O O . PHE A 1 168 ? -11.352 8.851 33.375 1.00 94.00 168 PHE A O 1
ATOM 1315 N N . SER A 1 169 ? -10.245 6.898 33.370 1.00 92.06 169 SER A N 1
ATOM 1316 C CA . SER A 1 169 ? -11.075 6.342 34.435 1.00 92.06 169 SER A CA 1
ATOM 1317 C C . SER A 1 169 ? -10.792 7.012 35.775 1.00 92.06 169 SER A C 1
ATOM 1319 O O . SER A 1 169 ? -11.733 7.412 36.457 1.00 92.06 169 SER A O 1
ATOM 1321 N N . PHE A 1 170 ? -9.520 7.203 36.137 1.00 92.44 170 PHE A N 1
ATOM 1322 C CA . PHE A 1 170 ? -9.162 7.910 37.366 1.00 92.44 170 PHE A CA 1
ATOM 1323 C C . PHE A 1 170 ? -9.676 9.353 37.355 1.00 92.44 170 PHE A C 1
ATOM 1325 O O . PHE A 1 170 ? -10.198 9.824 38.361 1.00 92.44 170 PHE A O 1
ATOM 1332 N N . ALA A 1 171 ? -9.608 10.039 36.209 1.00 91.50 171 ALA A N 1
ATOM 1333 C CA . ALA A 1 171 ? -10.149 11.390 36.064 1.00 91.50 171 ALA A CA 1
ATOM 1334 C C . ALA A 1 171 ? -11.666 11.468 36.325 1.00 91.50 171 ALA A C 1
ATOM 1336 O O . ALA A 1 171 ? -12.145 12.502 36.785 1.00 91.50 171 ALA A O 1
ATOM 1337 N N . ARG A 1 172 ? -12.415 10.386 36.063 1.00 88.81 172 ARG A N 1
ATOM 1338 C CA . ARG A 1 172 ? -13.865 10.314 36.293 1.00 88.81 172 ARG A CA 1
ATOM 1339 C C . ARG A 1 172 ? -14.228 10.074 37.755 1.00 88.81 172 ARG A C 1
ATOM 1341 O O . ARG A 1 172 ? -15.139 10.718 38.264 1.00 88.81 172 ARG A O 1
ATOM 1348 N N . THR A 1 173 ? -13.609 9.082 38.386 1.00 87.06 173 THR A N 1
ATOM 1349 C CA . THR A 1 173 ? -14.033 8.562 39.701 1.00 87.06 173 THR A CA 1
ATOM 1350 C C . THR A 1 173 ? -13.145 9.047 40.847 1.00 87.06 173 THR A C 1
ATOM 1352 O O . THR A 1 173 ? -13.533 8.944 42.007 1.00 87.06 173 THR A O 1
ATOM 1355 N N . GLY A 1 174 ? -11.951 9.569 40.547 1.00 86.31 174 GLY A N 1
ATOM 1356 C CA . GLY A 1 174 ? -10.928 9.934 41.531 1.00 86.31 174 GLY A CA 1
ATOM 1357 C C . GLY A 1 174 ? -10.247 8.735 42.202 1.00 86.31 174 GLY A C 1
ATOM 1358 O O . GLY A 1 174 ? -9.420 8.925 43.093 1.00 86.31 174 GLY A O 1
ATOM 1359 N N . GLN A 1 175 ? -10.590 7.504 41.808 1.00 88.12 175 GLN A N 1
ATOM 1360 C CA . GLN A 1 175 ? -10.053 6.253 42.351 1.00 88.12 175 GLN A CA 1
ATOM 1361 C C . GLN A 1 175 ? -9.927 5.201 41.243 1.00 88.12 175 GLN A C 1
ATOM 1363 O O . GLN A 1 175 ? -10.725 5.173 40.309 1.00 88.12 175 GLN A O 1
ATOM 1368 N N . LEU A 1 176 ? -8.924 4.324 41.341 1.00 87.25 176 LEU A N 1
ATOM 1369 C CA . LEU A 1 176 ? -8.766 3.195 40.422 1.00 87.25 176 LEU A CA 1
ATOM 1370 C C . LEU A 1 176 ? -9.461 1.963 40.997 1.00 87.25 176 LEU A C 1
ATOM 1372 O O . LEU A 1 176 ? -8.958 1.340 41.933 1.00 87.25 176 LEU A O 1
ATOM 1376 N N . GLU A 1 177 ? -10.613 1.623 40.429 1.00 89.19 177 GLU A N 1
ATOM 1377 C CA . GLU A 1 177 ? -11.326 0.394 40.762 1.00 89.19 177 GLU A CA 1
ATOM 1378 C C . GLU A 1 177 ? -10.659 -0.829 40.103 1.00 89.19 177 GLU A C 1
ATOM 1380 O O . GLU A 1 177 ? -10.017 -0.744 39.049 1.00 89.19 177 GLU A O 1
ATOM 1385 N N . TRP A 1 178 ? -10.775 -1.988 40.756 1.00 89.25 178 TRP A N 1
ATOM 1386 C CA . TRP A 1 178 ? -10.123 -3.225 40.309 1.00 89.25 178 TRP A CA 1
ATOM 1387 C C . TRP A 1 178 ? -10.685 -3.766 38.991 1.00 89.25 178 TRP A C 1
ATOM 1389 O O . TRP A 1 178 ? -9.951 -4.368 38.210 1.00 89.25 178 TRP A O 1
ATOM 1399 N N . ASP A 1 179 ? -11.967 -3.544 38.723 1.00 88.00 179 ASP A N 1
ATOM 1400 C CA . ASP A 1 179 ? -12.625 -3.919 37.472 1.00 88.00 179 ASP A CA 1
ATOM 1401 C C . ASP A 1 179 ? -12.075 -3.115 36.282 1.00 88.00 179 ASP A C 1
ATOM 1403 O O . ASP A 1 179 ? -11.761 -3.695 35.244 1.00 88.00 179 ASP A O 1
ATOM 1407 N N . VAL A 1 180 ? -11.840 -1.811 36.453 1.00 89.25 180 VAL A N 1
ATOM 1408 C CA . VAL A 1 180 ? -11.230 -0.940 35.439 1.00 89.25 180 VAL A CA 1
ATOM 1409 C C . VAL A 1 180 ? -9.804 -1.373 35.119 1.00 89.25 180 VAL A C 1
ATOM 1411 O O . VAL A 1 180 ? -9.415 -1.366 33.951 1.00 89.25 180 VAL A O 1
ATOM 1414 N N . LEU A 1 181 ? -9.024 -1.788 36.123 1.00 91.88 181 LEU A N 1
ATOM 1415 C CA . LEU A 1 181 ? -7.685 -2.339 35.889 1.00 91.88 181 LEU A CA 1
ATOM 1416 C C . LEU A 1 181 ? -7.754 -3.579 34.988 1.00 91.88 181 LEU A C 1
ATOM 1418 O O . LEU A 1 181 ? -6.990 -3.683 34.027 1.00 91.88 181 LEU A O 1
ATOM 1422 N N . ILE A 1 182 ? -8.706 -4.480 35.248 1.00 92.94 182 ILE A N 1
ATOM 1423 C CA . ILE A 1 182 ? -8.935 -5.670 34.419 1.00 92.94 182 ILE A CA 1
ATOM 1424 C C . ILE A 1 182 ? -9.372 -5.261 33.007 1.00 92.94 182 ILE A C 1
ATOM 1426 O O . ILE A 1 182 ? -8.798 -5.748 32.032 1.00 92.94 182 ILE A O 1
ATOM 1430 N N . TYR A 1 183 ? -10.321 -4.328 32.872 1.00 90.69 183 TYR A N 1
ATOM 1431 C CA . TYR A 1 183 ? -10.764 -3.816 31.571 1.00 90.69 183 TYR A CA 1
ATOM 1432 C C . TYR A 1 183 ? -9.621 -3.193 30.777 1.00 90.69 183 TYR A C 1
ATOM 1434 O O . TYR A 1 183 ? -9.492 -3.472 29.587 1.00 90.69 183 TYR A O 1
ATOM 1442 N N . GLY A 1 184 ? -8.762 -2.408 31.428 1.00 93.06 184 GLY A N 1
ATOM 1443 C CA . GLY A 1 184 ? -7.582 -1.819 30.813 1.00 93.06 184 GLY A CA 1
ATOM 1444 C C . GLY A 1 184 ? -6.619 -2.882 30.294 1.00 93.06 184 GLY A C 1
ATOM 1445 O O . GLY A 1 184 ? -6.161 -2.773 29.159 1.00 93.06 184 GLY A O 1
ATOM 1446 N N . VAL A 1 185 ? -6.317 -3.918 31.088 1.00 95.44 185 VAL A N 1
ATOM 1447 C CA . VAL A 1 185 ? -5.424 -5.012 30.661 1.00 95.44 185 VAL A CA 1
ATOM 1448 C C . VAL A 1 185 ? -6.035 -5.773 29.485 1.00 95.44 185 VAL A C 1
ATOM 1450 O O . VAL A 1 185 ? -5.361 -5.982 28.475 1.00 95.44 185 VAL A O 1
ATOM 1453 N N . CYS A 1 186 ? -7.313 -6.149 29.575 1.00 93.62 186 CYS A N 1
ATOM 1454 C CA . CYS A 1 186 ? -8.014 -6.852 28.503 1.00 93.62 186 CYS A CA 1
ATOM 1455 C C . CYS A 1 186 ? -8.062 -6.022 27.213 1.00 93.62 186 CYS A C 1
ATOM 1457 O O . CYS A 1 186 ? -7.740 -6.544 26.146 1.00 93.62 186 CYS A O 1
ATOM 1459 N N . ASN A 1 187 ? -8.405 -4.734 27.309 1.00 94.50 187 ASN A N 1
ATOM 1460 C CA . ASN A 1 187 ? -8.439 -3.815 26.173 1.00 94.50 187 ASN A CA 1
ATOM 1461 C C . ASN A 1 187 ? -7.036 -3.632 25.582 1.00 94.50 187 ASN A C 1
ATOM 1463 O O . ASN A 1 187 ? -6.858 -3.771 24.376 1.00 94.50 187 ASN A O 1
ATOM 1467 N N . GLY A 1 188 ? -6.021 -3.423 26.422 1.00 95.38 188 GLY A N 1
ATOM 1468 C CA . GLY A 1 188 ? -4.633 -3.306 25.992 1.00 95.38 188 GLY A CA 1
ATOM 1469 C C . GLY A 1 188 ? -4.160 -4.526 25.206 1.00 95.38 188 GLY A C 1
ATOM 1470 O O . GLY A 1 188 ? -3.622 -4.368 24.109 1.00 95.38 188 GLY A O 1
ATOM 1471 N N . ILE A 1 189 ? -4.372 -5.744 25.723 1.00 95.06 189 ILE A N 1
ATOM 1472 C CA . ILE A 1 189 ? -3.970 -6.987 25.040 1.00 95.06 189 ILE A CA 1
ATOM 1473 C C . ILE A 1 189 ? -4.743 -7.135 23.729 1.00 95.06 189 ILE A C 1
ATOM 1475 O O . ILE A 1 189 ? -4.144 -7.359 22.678 1.00 95.06 189 ILE A O 1
ATOM 1479 N N . PHE A 1 190 ? -6.068 -6.986 23.774 1.00 95.38 190 PHE A N 1
ATOM 1480 C CA . PHE A 1 190 ? -6.914 -7.194 22.605 1.00 95.38 190 PHE A CA 1
ATOM 1481 C C . PHE A 1 190 ? -6.630 -6.171 21.497 1.00 95.38 190 PHE A C 1
ATOM 1483 O O . PHE A 1 190 ? -6.479 -6.554 20.338 1.00 95.38 190 PHE A O 1
ATOM 1490 N N . SER A 1 191 ? -6.488 -4.892 21.846 1.00 95.00 191 SER A N 1
ATOM 1491 C CA . SER A 1 191 ? -6.193 -3.813 20.902 1.00 95.00 191 SER A CA 1
ATOM 1492 C C . SER A 1 191 ? -4.783 -3.919 20.321 1.00 95.00 191 SER A C 1
ATOM 1494 O O . SER A 1 191 ? -4.616 -3.762 19.118 1.00 95.00 191 SER A O 1
ATOM 1496 N N . SER A 1 192 ? -3.765 -4.240 21.123 1.00 93.94 192 SER A N 1
ATOM 1497 C CA . SER A 1 192 ? -2.378 -4.344 20.633 1.00 93.94 192 SER A CA 1
ATOM 1498 C C . SER A 1 192 ? -2.136 -5.583 19.761 1.00 93.94 192 SER A C 1
ATOM 1500 O O . SER A 1 192 ? -1.614 -5.472 18.650 1.00 93.94 192 SER A O 1
ATOM 1502 N N . VAL A 1 193 ? -2.567 -6.766 20.212 1.00 92.94 193 VAL A N 1
ATOM 1503 C CA . VAL A 1 193 ? -2.448 -8.011 19.435 1.00 92.94 193 VAL A CA 1
ATOM 1504 C C . VAL A 1 193 ? -3.365 -7.961 18.213 1.00 92.94 193 VAL A C 1
ATOM 1506 O O . VAL A 1 193 ? -2.951 -8.310 17.105 1.00 92.94 193 VAL A O 1
ATOM 1509 N N . GLY A 1 194 ? -4.595 -7.472 18.397 1.00 92.75 194 GLY A N 1
ATOM 1510 C CA . GLY A 1 194 ? -5.553 -7.255 17.319 1.00 92.75 194 GLY A CA 1
ATOM 1511 C C . GLY A 1 194 ? -5.008 -6.312 16.252 1.00 92.75 194 GLY A C 1
ATOM 1512 O O . GLY A 1 194 ? -5.157 -6.610 15.070 1.00 92.75 194 GLY A O 1
ATOM 1513 N N . ALA A 1 195 ? -4.303 -5.245 16.641 1.00 92.12 195 ALA A N 1
ATOM 1514 C CA . ALA A 1 195 ? -3.670 -4.318 15.711 1.00 92.12 195 ALA A CA 1
ATOM 1515 C C . ALA A 1 195 ? -2.613 -5.007 14.843 1.00 92.12 195 ALA A C 1
ATOM 1517 O O . ALA A 1 195 ? -2.653 -4.871 13.622 1.00 92.12 195 ALA A O 1
ATOM 1518 N N . GLY A 1 196 ? -1.727 -5.811 15.440 1.00 89.38 196 GLY A N 1
ATOM 1519 C CA . GLY A 1 196 ? -0.717 -6.568 14.693 1.00 89.38 196 GLY A CA 1
ATOM 1520 C C . GLY A 1 196 ? -1.329 -7.573 13.707 1.00 89.38 196 GLY A C 1
ATOM 1521 O O . GLY A 1 196 ? -0.917 -7.644 12.546 1.00 89.38 196 GLY A O 1
ATOM 1522 N N . ILE A 1 197 ? -2.355 -8.319 14.135 1.00 89.12 197 ILE A N 1
ATOM 1523 C CA . ILE A 1 197 ? -3.069 -9.279 13.273 1.00 89.12 197 ILE A CA 1
ATOM 1524 C C . ILE A 1 197 ? -3.800 -8.551 12.140 1.00 89.12 197 ILE A C 1
ATOM 1526 O O . ILE A 1 197 ? -3.707 -8.960 10.980 1.00 89.12 197 ILE A O 1
ATOM 1530 N N . LEU A 1 198 ? -4.533 -7.485 12.470 1.00 88.25 198 LEU A N 1
ATOM 1531 C CA . LEU A 1 198 ? -5.306 -6.701 11.515 1.00 88.25 198 LEU A CA 1
ATOM 1532 C C . LEU A 1 198 ? -4.385 -6.062 10.481 1.00 88.25 198 LEU A C 1
ATOM 1534 O O . LEU A 1 198 ? -4.638 -6.194 9.287 1.00 88.25 198 LEU A O 1
ATOM 1538 N N . TYR A 1 199 ? -3.280 -5.466 10.926 1.00 84.44 199 TYR A N 1
ATOM 1539 C CA . TYR A 1 199 ? -2.268 -4.903 10.048 1.00 84.44 199 TYR A CA 1
ATOM 1540 C C . TYR A 1 199 ? -1.725 -5.958 9.080 1.00 84.44 199 TYR A C 1
ATOM 1542 O O . TYR A 1 199 ? -1.827 -5.778 7.872 1.00 84.44 199 TYR A O 1
ATOM 1550 N N . ARG A 1 200 ? -1.259 -7.119 9.561 1.00 80.50 200 ARG A N 1
ATOM 1551 C CA . ARG A 1 200 ? -0.773 -8.197 8.674 1.00 80.50 200 ARG A CA 1
ATOM 1552 C C . ARG A 1 200 ? -1.838 -8.665 7.681 1.00 80.50 200 ARG A C 1
ATOM 1554 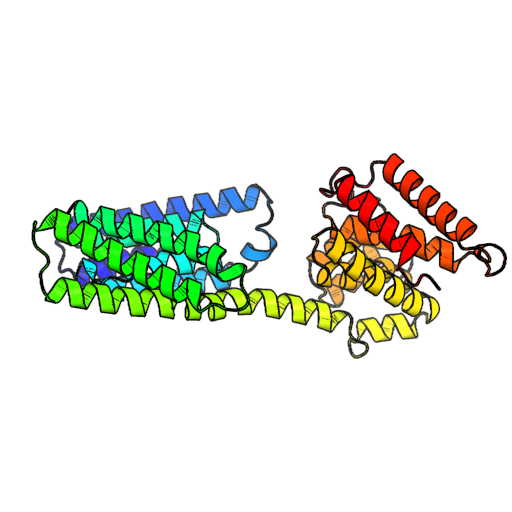O O . ARG A 1 200 ? -1.552 -8.869 6.506 1.00 80.50 200 ARG A O 1
ATOM 1561 N N . LYS A 1 201 ? -3.084 -8.833 8.126 1.00 79.44 201 LYS A N 1
ATOM 1562 C CA . LYS A 1 201 ? -4.162 -9.358 7.275 1.00 79.44 201 LYS A CA 1
ATOM 1563 C C . LYS A 1 201 ? -4.637 -8.350 6.225 1.00 79.44 201 LYS A C 1
ATOM 1565 O O . LYS A 1 201 ? -4.994 -8.753 5.121 1.00 79.44 201 LYS A O 1
ATOM 1570 N N . VAL A 1 202 ? -4.672 -7.065 6.570 1.00 74.25 202 VAL A N 1
ATOM 1571 C CA . VAL A 1 202 ? -5.202 -5.994 5.714 1.00 74.25 202 VAL A CA 1
ATOM 1572 C C . VAL A 1 202 ? -4.103 -5.362 4.858 1.00 74.25 202 VAL A C 1
ATOM 1574 O O . VAL A 1 202 ? -4.345 -5.103 3.685 1.00 74.25 202 VAL A O 1
ATOM 1577 N N . TYR A 1 203 ? -2.910 -5.131 5.413 1.00 67.31 203 TYR A N 1
ATOM 1578 C CA . TYR A 1 203 ? -1.789 -4.461 4.745 1.00 67.31 203 TYR A CA 1
ATOM 1579 C C . TYR A 1 203 ? -0.937 -5.423 3.904 1.00 67.31 203 TYR A C 1
ATOM 1581 O O . TYR A 1 203 ? -0.566 -5.095 2.779 1.00 67.31 203 TYR A O 1
ATOM 1589 N N . SER A 1 204 ? -0.655 -6.641 4.387 1.00 55.50 204 SER A N 1
ATOM 1590 C CA . SER A 1 204 ? 0.179 -7.594 3.633 1.00 55.50 204 SER A CA 1
ATOM 1591 C C . SER A 1 204 ? -0.567 -8.283 2.487 1.00 55.50 204 SER A C 1
ATOM 1593 O O . SER A 1 204 ? 0.070 -8.901 1.644 1.00 55.50 204 SER A O 1
ATOM 1595 N N . TYR A 1 205 ? -1.898 -8.190 2.410 1.00 51.19 205 TYR A N 1
ATOM 1596 C CA . TYR A 1 205 ? -2.649 -8.814 1.316 1.00 51.19 205 TYR A CA 1
ATOM 1597 C C . TYR A 1 205 ? -2.544 -8.026 -0.011 1.00 51.19 205 TYR A C 1
ATOM 1599 O O . TYR A 1 205 ? -2.215 -8.645 -1.021 1.00 51.19 205 TYR A O 1
ATOM 1607 N N . PRO A 1 206 ? -2.743 -6.691 -0.066 1.00 54.69 206 PRO A N 1
ATOM 1608 C CA . PRO A 1 206 ? -2.675 -5.932 -1.318 1.00 54.69 206 PRO A CA 1
ATOM 1609 C C . PRO A 1 206 ? -1.249 -5.759 -1.851 1.00 54.69 206 PRO A C 1
ATOM 1611 O O . PRO A 1 206 ? -1.019 -5.989 -3.034 1.00 54.69 206 PRO A O 1
ATOM 1614 N N . GLN A 1 207 ? -0.279 -5.409 -0.997 1.00 55.00 207 GLN A N 1
ATOM 1615 C CA . GLN A 1 207 ? 1.082 -5.099 -1.455 1.00 55.00 207 GLN A CA 1
ATOM 1616 C C . GLN A 1 207 ? 1.844 -6.353 -1.899 1.00 55.00 207 GLN A C 1
ATOM 1618 O O . GLN A 1 207 ? 2.529 -6.334 -2.916 1.00 55.00 207 GLN A O 1
ATOM 1623 N N . ASN A 1 208 ? 1.655 -7.475 -1.197 1.00 57.41 208 ASN A N 1
ATOM 1624 C CA . ASN A 1 208 ? 2.256 -8.749 -1.586 1.00 57.41 208 ASN A CA 1
ATOM 1625 C C . ASN A 1 208 ? 1.585 -9.324 -2.848 1.00 57.41 208 ASN A C 1
ATOM 1627 O O . ASN A 1 208 ? 2.256 -9.964 -3.645 1.00 57.41 208 ASN A O 1
ATOM 1631 N N . SER A 1 209 ? 0.291 -9.044 -3.073 1.00 63.91 209 SER A N 1
ATOM 1632 C CA . SER A 1 209 ? -0.391 -9.404 -4.327 1.00 63.91 209 SER A CA 1
ATOM 1633 C C . SER A 1 209 ? 0.120 -8.583 -5.514 1.00 63.91 209 SER A C 1
ATOM 1635 O O . SER A 1 209 ? 0.442 -9.172 -6.538 1.00 63.91 209 SER A O 1
ATOM 1637 N N . ARG A 1 210 ? 0.256 -7.253 -5.368 1.00 72.88 210 ARG A N 1
ATOM 1638 C CA . ARG A 1 210 ? 0.813 -6.370 -6.413 1.00 72.88 210 ARG A CA 1
ATOM 1639 C C . ARG A 1 210 ? 2.240 -6.770 -6.770 1.00 72.88 210 ARG A C 1
ATOM 1641 O O . ARG A 1 210 ? 2.554 -6.945 -7.940 1.00 72.88 210 ARG A O 1
ATOM 1648 N N . LYS A 1 211 ? 3.091 -6.964 -5.759 1.00 77.31 211 LYS A N 1
ATOM 1649 C CA . LYS A 1 211 ? 4.465 -7.423 -5.961 1.00 77.31 211 LYS A CA 1
ATOM 1650 C C . LYS A 1 211 ? 4.510 -8.766 -6.692 1.00 77.31 211 LYS A C 1
ATOM 1652 O O . LYS A 1 211 ? 5.215 -8.894 -7.683 1.00 77.31 211 LYS A O 1
ATOM 1657 N N . GLN A 1 212 ? 3.719 -9.747 -6.253 1.00 77.12 212 GLN A N 1
ATOM 1658 C CA . GLN A 1 212 ? 3.634 -11.045 -6.931 1.00 77.12 212 GLN A CA 1
ATOM 1659 C C . GLN A 1 212 ? 3.121 -10.927 -8.369 1.00 77.12 212 GLN A C 1
ATOM 1661 O O . GLN A 1 212 ? 3.549 -11.695 -9.224 1.00 77.12 212 GLN A O 1
ATOM 1666 N N . GLU A 1 213 ? 2.208 -9.996 -8.645 1.00 81.81 213 GLU A N 1
ATOM 1667 C CA . GLU A 1 213 ? 1.701 -9.728 -9.991 1.00 81.81 213 GLU A CA 1
ATOM 1668 C C . GLU A 1 213 ? 2.789 -9.135 -10.895 1.00 81.81 213 GLU A C 1
ATOM 1670 O O . GLU A 1 213 ? 3.017 -9.670 -11.979 1.00 81.81 213 GLU A O 1
ATOM 1675 N N . LEU A 1 214 ? 3.511 -8.112 -10.425 1.00 89.75 214 LEU A N 1
ATOM 1676 C CA . LEU A 1 214 ? 4.628 -7.490 -11.145 1.00 89.75 214 LEU A CA 1
ATOM 1677 C C . LEU A 1 214 ? 5.782 -8.476 -11.373 1.00 89.75 214 LEU A C 1
ATOM 1679 O O . LEU A 1 214 ? 6.271 -8.607 -12.491 1.00 89.75 214 LEU A O 1
ATOM 1683 N N . GLU A 1 215 ? 6.160 -9.253 -10.356 1.00 88.88 215 GLU A N 1
ATOM 1684 C CA . GLU A 1 215 ? 7.159 -10.313 -10.513 1.00 88.88 215 GLU A CA 1
ATOM 1685 C C . GLU A 1 215 ? 6.699 -11.369 -11.521 1.00 88.88 215 GLU A C 1
ATOM 1687 O O . GLU A 1 215 ? 7.489 -11.840 -12.333 1.00 88.88 215 GLU A O 1
ATOM 1692 N N . ARG A 1 216 ? 5.420 -11.767 -11.482 1.00 89.19 216 ARG A N 1
ATOM 1693 C CA . ARG A 1 216 ? 4.883 -12.809 -12.364 1.00 89.19 216 ARG A CA 1
ATOM 1694 C C . ARG A 1 216 ? 4.942 -12.405 -13.830 1.00 89.19 216 ARG A C 1
ATOM 1696 O O . ARG A 1 216 ? 5.236 -13.266 -14.652 1.00 89.19 216 ARG A O 1
ATOM 1703 N N . ILE A 1 217 ? 4.649 -11.150 -14.164 1.00 92.50 217 ILE A N 1
ATOM 1704 C CA . ILE A 1 217 ? 4.637 -10.712 -15.565 1.00 92.50 217 ILE A CA 1
ATOM 1705 C C . ILE A 1 217 ? 6.040 -10.602 -16.166 1.00 92.50 217 ILE A C 1
ATOM 1707 O O . ILE A 1 217 ? 6.139 -10.549 -17.381 1.00 92.50 217 ILE A O 1
ATOM 1711 N N . VAL A 1 218 ? 7.115 -10.600 -15.374 1.00 93.50 218 VAL A N 1
ATOM 1712 C CA . VAL A 1 218 ? 8.502 -10.547 -15.889 1.00 93.50 218 VAL A CA 1
ATOM 1713 C C . VAL A 1 218 ? 9.160 -11.935 -15.938 1.00 93.50 218 VAL A C 1
ATOM 1715 O O . VAL A 1 218 ? 10.224 -12.099 -16.527 1.00 93.50 218 VAL A O 1
ATOM 1718 N N . ARG A 1 219 ? 8.536 -12.970 -15.361 1.00 90.56 219 ARG A N 1
ATOM 1719 C CA . ARG A 1 219 ? 9.083 -14.336 -15.384 1.00 90.56 219 ARG A CA 1
ATOM 1720 C C . ARG A 1 219 ? 9.071 -14.937 -16.788 1.00 90.56 219 ARG A C 1
ATOM 1722 O O . ARG A 1 219 ? 8.127 -14.757 -17.553 1.00 90.56 219 ARG A O 1
ATOM 1729 N N . ASP A 1 220 ? 10.075 -15.763 -17.068 1.00 88.62 220 ASP A N 1
ATOM 1730 C CA . ASP A 1 220 ? 10.254 -16.454 -18.355 1.00 88.62 220 ASP A CA 1
ATOM 1731 C C . ASP A 1 220 ? 9.098 -17.403 -18.736 1.00 88.62 220 ASP A C 1
ATOM 1733 O O . ASP A 1 220 ? 8.929 -17.766 -19.904 1.00 88.62 220 ASP A O 1
ATOM 1737 N N . ASP A 1 221 ? 8.292 -17.834 -17.764 1.00 86.81 221 ASP A N 1
ATOM 1738 C CA . ASP A 1 221 ? 7.114 -18.677 -17.982 1.00 86.81 221 ASP A CA 1
ATOM 1739 C C . ASP A 1 221 ? 5.847 -17.878 -18.337 1.00 86.81 221 ASP A C 1
ATOM 1741 O O . ASP A 1 221 ? 4.833 -18.468 -18.726 1.00 86.81 221 ASP A O 1
ATOM 1745 N N . PHE A 1 222 ? 5.890 -16.546 -18.255 1.00 90.31 222 PHE A N 1
ATOM 1746 C CA . PHE A 1 222 ? 4.783 -15.691 -18.656 1.00 90.31 222 PHE A CA 1
ATOM 1747 C C . PHE A 1 222 ? 4.664 -15.638 -20.184 1.00 90.31 222 PHE A C 1
ATOM 1749 O O . PHE A 1 222 ? 5.633 -15.393 -20.901 1.00 90.31 222 PHE A 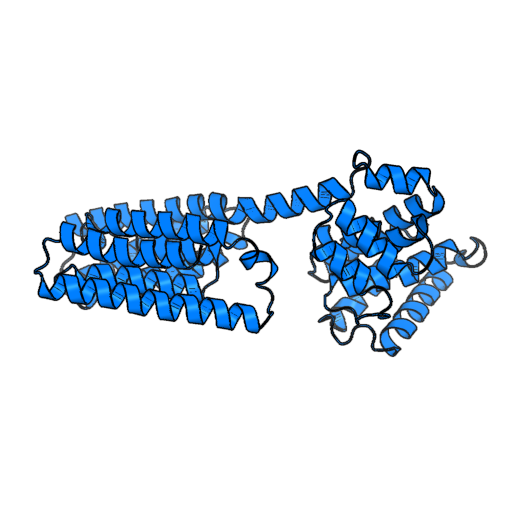O 1
ATOM 1756 N N . GLY A 1 223 ? 3.449 -15.846 -20.704 1.00 90.81 223 GLY A N 1
ATOM 1757 C CA . GLY A 1 223 ? 3.217 -16.000 -22.145 1.00 90.81 223 GLY A CA 1
ATOM 1758 C C . GLY A 1 223 ? 3.760 -14.840 -22.984 1.00 90.81 223 GLY A C 1
ATOM 1759 O O . GLY A 1 223 ? 4.442 -15.077 -23.977 1.00 90.81 223 GLY A O 1
ATOM 1760 N N . LEU A 1 224 ? 3.545 -13.597 -22.543 1.00 92.81 224 LEU A N 1
ATOM 1761 C CA . LEU A 1 224 ? 4.000 -12.411 -23.273 1.00 92.81 224 LEU A CA 1
ATOM 1762 C C . LEU A 1 224 ? 5.533 -12.284 -23.305 1.00 92.81 224 LEU A C 1
ATOM 1764 O O . LEU A 1 224 ? 6.091 -11.870 -24.316 1.00 92.81 224 LEU A O 1
ATOM 1768 N N . VAL A 1 225 ? 6.229 -12.709 -22.243 1.00 96.06 225 VAL A N 1
ATOM 1769 C CA . VAL A 1 225 ? 7.703 -12.754 -22.197 1.00 96.06 225 VAL A CA 1
ATOM 1770 C C . VAL A 1 225 ? 8.234 -13.708 -23.269 1.00 96.06 225 VAL A C 1
ATOM 1772 O O . VAL A 1 225 ? 9.155 -13.373 -24.019 1.00 96.06 225 VAL A O 1
ATOM 1775 N N . GLN A 1 226 ? 7.601 -14.875 -23.413 1.00 94.06 226 GLN A N 1
ATOM 1776 C CA . GLN A 1 226 ? 7.952 -15.848 -24.449 1.00 94.06 226 GLN A CA 1
ATOM 1777 C C . GLN A 1 226 ? 7.653 -15.333 -25.860 1.00 94.06 226 GLN A C 1
ATOM 1779 O O . GLN A 1 226 ? 8.381 -15.659 -26.797 1.00 94.06 226 GLN A O 1
ATOM 1784 N N . GLU A 1 227 ? 6.594 -14.542 -26.037 1.00 94.25 227 GLU A N 1
ATOM 1785 C CA . GLU A 1 227 ? 6.281 -13.913 -27.323 1.00 94.25 227 GLU A CA 1
ATOM 1786 C C . GLU A 1 227 ? 7.325 -12.861 -27.714 1.00 94.25 227 GLU A C 1
ATOM 1788 O O . GLU A 1 227 ? 7.790 -12.886 -28.855 1.00 94.25 227 GLU A O 1
ATOM 1793 N N . VAL A 1 228 ? 7.771 -12.017 -26.774 1.00 95.81 228 VAL A N 1
ATOM 1794 C CA . VAL A 1 228 ? 8.881 -11.068 -26.995 1.00 95.81 228 VAL A CA 1
ATOM 1795 C C . VAL A 1 228 ? 10.154 -11.819 -27.399 1.00 95.81 228 VAL A C 1
ATOM 1797 O O . VAL A 1 228 ? 10.803 -11.464 -28.385 1.00 95.81 228 VAL A O 1
ATOM 1800 N N . GLN A 1 229 ? 10.483 -12.909 -26.698 1.00 95.56 229 GLN A N 1
ATOM 1801 C CA . GLN A 1 229 ? 11.656 -13.732 -27.005 1.00 95.56 229 GLN A CA 1
ATOM 1802 C C . GLN A 1 229 ? 11.581 -14.392 -28.389 1.00 95.56 229 GLN A C 1
ATOM 1804 O O . GLN A 1 229 ? 12.586 -14.439 -29.104 1.00 95.56 229 GLN A O 1
ATOM 1809 N N . LYS A 1 230 ? 10.403 -14.897 -28.779 1.00 96.06 230 LYS A N 1
ATOM 1810 C CA . LYS A 1 230 ? 10.163 -15.485 -30.108 1.00 96.06 230 LYS A CA 1
ATOM 1811 C C . LYS A 1 230 ? 10.228 -14.442 -31.217 1.00 96.06 230 LYS A C 1
ATOM 1813 O O . LYS A 1 230 ? 10.704 -14.760 -32.303 1.00 96.06 230 LYS A O 1
ATOM 1818 N N . PHE A 1 231 ? 9.747 -13.230 -30.950 1.00 95.69 231 PHE A N 1
ATOM 1819 C CA . PHE A 1 231 ? 9.781 -12.126 -31.900 1.00 95.69 231 PHE A CA 1
ATOM 1820 C C . PHE A 1 231 ? 11.218 -11.684 -32.195 1.00 95.69 231 PHE A C 1
ATOM 1822 O O . PHE A 1 231 ? 11.612 -11.602 -33.357 1.00 95.69 231 PHE A O 1
ATOM 1829 N N . SER A 1 232 ? 12.014 -11.416 -31.156 1.00 96.19 232 SER A N 1
ATOM 1830 C CA . SER A 1 232 ? 13.382 -10.927 -31.322 1.00 96.19 232 SER A CA 1
ATOM 1831 C C . SER A 1 232 ? 14.221 -11.199 -30.078 1.00 96.19 232 SER A C 1
ATOM 1833 O O . SER A 1 232 ? 14.007 -10.632 -29.008 1.00 96.19 232 SER A O 1
ATOM 1835 N N . LYS A 1 233 ? 15.256 -12.034 -30.235 1.00 94.31 233 LYS A N 1
ATOM 1836 C CA . LYS A 1 233 ? 16.216 -12.314 -29.156 1.00 94.31 233 LYS A CA 1
ATOM 1837 C C . LYS A 1 233 ? 17.004 -11.066 -28.742 1.00 94.31 233 LYS A C 1
ATOM 1839 O O . LYS A 1 233 ? 17.390 -10.948 -27.585 1.00 94.31 233 LYS A O 1
ATOM 1844 N N . MET A 1 234 ? 17.233 -10.145 -29.679 1.00 92.50 234 MET A N 1
ATOM 1845 C CA . MET A 1 234 ? 17.886 -8.865 -29.403 1.00 92.50 234 MET A CA 1
ATOM 1846 C C . MET A 1 234 ? 16.999 -7.983 -28.520 1.00 92.50 234 MET A C 1
ATOM 1848 O O . MET A 1 234 ? 17.471 -7.496 -27.499 1.00 92.50 234 MET A O 1
ATOM 1852 N N . ASP A 1 235 ? 15.716 -7.842 -28.868 1.00 93.38 235 ASP A N 1
ATOM 1853 C CA . ASP A 1 235 ? 14.757 -7.067 -28.070 1.00 93.38 235 ASP A CA 1
ATOM 1854 C C . ASP A 1 235 ? 14.537 -7.676 -26.691 1.00 93.38 235 ASP A C 1
ATOM 1856 O O . ASP A 1 235 ? 14.512 -6.950 -25.706 1.00 93.38 235 ASP A O 1
ATOM 1860 N N . TYR A 1 236 ? 14.442 -9.003 -26.604 1.00 95.44 236 TYR A N 1
ATOM 1861 C CA . TYR A 1 236 ? 14.328 -9.694 -25.323 1.00 95.44 236 TYR A CA 1
ATOM 1862 C C . TYR A 1 236 ? 15.549 -9.448 -24.426 1.00 95.44 236 TYR A C 1
ATOM 1864 O O . TYR A 1 236 ? 15.393 -9.079 -23.266 1.00 95.44 236 TYR A O 1
ATOM 1872 N N . ASN A 1 237 ? 16.769 -9.591 -24.955 1.00 94.50 237 ASN A N 1
ATOM 1873 C CA . ASN A 1 237 ? 17.982 -9.337 -24.174 1.00 94.50 237 ASN A CA 1
ATOM 1874 C C . ASN A 1 237 ? 18.067 -7.874 -23.716 1.00 94.50 237 ASN A C 1
ATOM 1876 O O . ASN A 1 237 ? 18.444 -7.607 -22.577 1.00 94.50 237 ASN A O 1
ATOM 1880 N N . HIS A 1 238 ? 17.697 -6.940 -24.592 1.00 95.25 238 HIS A N 1
ATOM 1881 C CA . HIS A 1 238 ? 17.630 -5.523 -24.260 1.00 95.25 238 HIS A CA 1
ATOM 1882 C C . HIS A 1 238 ? 16.593 -5.253 -23.155 1.00 95.25 238 HIS A C 1
ATOM 1884 O O . HIS A 1 238 ? 16.911 -4.606 -22.159 1.00 95.25 238 HIS A O 1
ATOM 1890 N N . ALA A 1 239 ? 15.385 -5.807 -23.277 1.00 96.00 239 ALA A N 1
ATOM 1891 C CA . ALA A 1 239 ? 14.320 -5.686 -22.283 1.00 96.00 239 ALA A CA 1
ATOM 1892 C C . ALA A 1 239 ? 14.745 -6.224 -20.906 1.00 96.00 239 ALA A C 1
ATOM 1894 O O . ALA A 1 239 ? 14.492 -5.580 -19.891 1.00 96.00 239 ALA A O 1
ATOM 1895 N N . ILE A 1 240 ? 15.455 -7.357 -20.857 1.00 96.00 240 ILE A N 1
ATOM 1896 C CA . ILE A 1 240 ? 16.012 -7.902 -19.609 1.00 96.00 240 ILE A CA 1
ATOM 1897 C C . ILE A 1 240 ? 17.041 -6.943 -18.992 1.00 96.00 240 ILE A C 1
ATOM 1899 O O . ILE A 1 240 ? 16.979 -6.679 -17.790 1.00 96.00 240 ILE A O 1
ATOM 1903 N N . LYS A 1 241 ? 17.959 -6.382 -19.794 1.00 95.62 241 LYS A N 1
ATOM 1904 C CA . LYS A 1 241 ? 18.937 -5.392 -19.304 1.00 95.62 241 LYS A CA 1
ATOM 1905 C C . LYS A 1 241 ? 18.237 -4.160 -18.725 1.00 95.62 241 LYS A C 1
ATOM 1907 O O . LYS A 1 241 ? 18.518 -3.784 -17.587 1.00 95.62 241 LYS A O 1
ATOM 1912 N N . VAL A 1 242 ? 17.306 -3.561 -19.473 1.00 97.25 242 VAL A N 1
ATOM 1913 C CA . VAL A 1 242 ? 16.570 -2.365 -19.031 1.00 97.25 242 VAL A CA 1
ATOM 1914 C C . VAL A 1 242 ? 15.742 -2.661 -17.783 1.00 97.25 242 VAL A C 1
ATOM 1916 O O . VAL A 1 242 ? 15.771 -1.860 -16.852 1.00 97.25 242 VAL A O 1
ATOM 1919 N N . SER A 1 243 ? 15.081 -3.819 -17.708 1.00 97.38 243 SER A N 1
ATOM 1920 C CA . SER A 1 243 ? 14.343 -4.268 -16.521 1.00 97.38 243 SER A CA 1
ATOM 1921 C C . SER A 1 243 ? 15.230 -4.290 -15.271 1.00 97.38 243 SER A C 1
ATOM 1923 O O . SER A 1 243 ? 14.905 -3.652 -14.272 1.00 97.38 243 SER A O 1
ATOM 1925 N N . ILE A 1 244 ? 16.372 -4.984 -15.321 1.00 96.75 244 ILE A N 1
ATOM 1926 C CA . ILE A 1 244 ? 17.263 -5.161 -14.158 1.00 96.75 244 ILE A CA 1
ATOM 1927 C C . ILE A 1 244 ? 17.888 -3.830 -13.724 1.00 96.75 244 ILE A C 1
ATOM 1929 O O . ILE A 1 244 ? 17.977 -3.528 -12.533 1.00 96.75 244 ILE A O 1
ATOM 1933 N N . ILE A 1 245 ? 18.340 -3.018 -14.681 1.00 97.62 245 ILE A N 1
ATOM 1934 C CA . ILE A 1 245 ? 18.983 -1.737 -14.371 1.00 97.62 245 ILE A CA 1
ATOM 1935 C C . ILE A 1 245 ? 17.944 -0.751 -13.811 1.00 97.62 245 ILE A C 1
ATOM 1937 O O . ILE A 1 245 ? 18.228 -0.074 -12.822 1.00 97.62 245 ILE A O 1
ATOM 1941 N N . SER A 1 246 ? 16.724 -0.730 -14.361 1.00 97.88 246 SER A N 1
ATOM 1942 C CA . SER A 1 246 ? 15.622 0.107 -13.861 1.00 97.88 246 SER A CA 1
ATOM 1943 C C . SER A 1 246 ? 15.217 -0.260 -12.436 1.00 97.88 246 SER A C 1
ATOM 1945 O O . SER A 1 246 ? 15.024 0.638 -11.618 1.00 97.88 246 SER A O 1
ATOM 1947 N N . GLU A 1 247 ? 15.173 -1.554 -12.103 1.00 97.38 247 GLU A N 1
ATOM 1948 C CA . GLU A 1 247 ? 14.923 -2.035 -10.738 1.00 97.38 247 GLU A CA 1
ATOM 1949 C C . GLU A 1 247 ? 15.917 -1.425 -9.735 1.00 97.38 247 GLU A C 1
ATOM 1951 O O . GLU A 1 247 ? 15.541 -0.911 -8.679 1.00 97.38 247 GLU A O 1
ATOM 1956 N N . ASN A 1 248 ? 17.208 -1.451 -10.069 1.00 97.06 248 ASN A N 1
ATOM 1957 C CA . ASN A 1 248 ? 18.259 -0.954 -9.185 1.00 97.06 248 ASN A CA 1
ATOM 1958 C C . ASN A 1 248 ? 18.269 0.576 -9.101 1.00 97.06 248 ASN A C 1
ATOM 1960 O O . ASN A 1 248 ? 18.409 1.129 -8.008 1.00 97.06 248 ASN A O 1
ATOM 1964 N N . CYS A 1 249 ? 18.042 1.272 -10.218 1.00 96.62 249 CYS A N 1
ATOM 1965 C CA . CYS A 1 249 ? 17.870 2.723 -10.221 1.00 96.62 249 CYS A CA 1
ATOM 1966 C C . CYS A 1 249 ? 16.678 3.160 -9.355 1.00 96.62 249 CYS A C 1
ATOM 1968 O O . CYS A 1 249 ? 16.796 4.124 -8.596 1.00 96.62 249 CYS A O 1
ATOM 1970 N N . ALA A 1 250 ? 15.565 2.424 -9.401 1.00 96.31 250 ALA A N 1
ATOM 1971 C CA . ALA A 1 250 ? 14.397 2.682 -8.566 1.00 96.31 250 ALA A CA 1
ATOM 1972 C C . ALA A 1 250 ? 14.692 2.502 -7.072 1.00 96.31 250 ALA A C 1
ATOM 1974 O O . ALA A 1 250 ? 14.372 3.398 -6.289 1.00 96.31 250 ALA A O 1
ATOM 1975 N N . LYS A 1 251 ? 15.413 1.441 -6.675 1.00 93.88 251 LYS A N 1
ATOM 1976 C CA . LYS A 1 251 ? 15.872 1.264 -5.278 1.00 93.88 251 LYS A CA 1
ATOM 1977 C C . LYS A 1 251 ? 16.690 2.458 -4.781 1.00 93.88 251 LYS A C 1
ATOM 1979 O O . LYS A 1 251 ? 16.523 2.893 -3.646 1.00 93.88 251 LYS A O 1
ATOM 1984 N N . ILE A 1 252 ? 17.562 2.996 -5.631 1.00 92.12 252 ILE A N 1
ATOM 1985 C CA . ILE A 1 252 ? 18.436 4.129 -5.301 1.00 92.12 252 ILE A CA 1
ATOM 1986 C C . ILE A 1 252 ? 17.650 5.440 -5.180 1.00 92.12 252 ILE A C 1
ATOM 1988 O O . ILE A 1 252 ? 17.948 6.266 -4.310 1.00 92.12 252 ILE A O 1
ATOM 1992 N N . ALA A 1 253 ? 16.660 5.638 -6.050 1.00 88.81 253 ALA A N 1
ATOM 1993 C CA . ALA A 1 253 ? 15.813 6.825 -6.054 1.00 88.81 253 ALA A CA 1
ATOM 1994 C C . ALA A 1 253 ? 14.686 6.781 -5.009 1.00 88.81 253 ALA A C 1
ATOM 1996 O O . ALA A 1 253 ? 14.069 7.813 -4.763 1.00 88.81 253 ALA A O 1
ATOM 1997 N N . GLY A 1 254 ? 14.431 5.630 -4.379 1.00 86.88 254 GLY A N 1
ATOM 1998 C CA . GLY A 1 254 ? 13.291 5.443 -3.476 1.00 86.88 254 GLY A CA 1
ATOM 1999 C C . GLY A 1 254 ? 11.950 5.306 -4.210 1.00 86.88 254 GLY A C 1
ATOM 2000 O O . GLY A 1 254 ? 10.916 5.639 -3.638 1.00 86.88 254 GLY A O 1
ATOM 2001 N N . ALA A 1 255 ? 11.984 4.854 -5.465 1.00 91.62 255 ALA A N 1
ATOM 2002 C CA . ALA A 1 255 ? 10.821 4.524 -6.290 1.00 91.62 255 ALA A CA 1
ATOM 2003 C C . ALA A 1 255 ? 10.454 3.028 -6.156 1.00 91.62 255 ALA A C 1
ATOM 2005 O O . ALA A 1 255 ? 11.178 2.274 -5.501 1.00 91.62 255 ALA A O 1
ATOM 2006 N N . ASP A 1 256 ? 9.352 2.584 -6.770 1.00 89.75 256 ASP A N 1
ATOM 2007 C CA . ASP A 1 256 ? 8.934 1.175 -6.795 1.00 89.75 256 ASP A CA 1
ATOM 2008 C C . ASP A 1 256 ? 9.825 0.350 -7.753 1.00 89.75 256 ASP A C 1
ATOM 2010 O O . ASP A 1 256 ? 9.750 0.515 -8.978 1.00 89.75 256 ASP A O 1
ATOM 2014 N N . PRO A 1 257 ? 10.675 -0.557 -7.229 1.00 92.44 257 PRO A N 1
ATOM 2015 C CA . PRO A 1 257 ? 11.594 -1.330 -8.053 1.00 92.44 257 PRO A CA 1
ATOM 2016 C C . PRO A 1 257 ? 10.903 -2.402 -8.891 1.00 92.44 257 PRO A C 1
ATOM 2018 O O . PRO A 1 257 ? 11.321 -2.643 -10.022 1.00 92.44 257 PRO A O 1
ATOM 2021 N N . ASP A 1 258 ? 9.844 -3.019 -8.364 1.00 94.81 258 ASP A N 1
ATOM 2022 C CA . ASP A 1 258 ? 9.138 -4.106 -9.038 1.00 94.81 258 ASP A CA 1
ATOM 2023 C C . ASP A 1 258 ? 8.349 -3.533 -10.237 1.00 94.81 258 ASP A C 1
ATOM 2025 O O . ASP A 1 258 ? 8.304 -4.133 -11.316 1.00 94.81 258 ASP A O 1
ATOM 2029 N N . LEU A 1 259 ? 7.795 -2.320 -10.086 1.00 95.50 259 LEU A N 1
ATOM 2030 C CA . LEU A 1 259 ? 7.130 -1.594 -11.172 1.00 95.50 259 LEU A CA 1
ATOM 2031 C C . LEU A 1 259 ? 8.124 -1.130 -12.245 1.00 95.50 259 LEU A C 1
ATOM 2033 O O . LEU A 1 259 ? 7.872 -1.336 -13.433 1.00 95.50 259 LEU A O 1
ATOM 2037 N N . ALA A 1 260 ? 9.253 -0.536 -11.843 1.00 97.44 260 ALA A N 1
ATOM 2038 C CA . ALA A 1 260 ? 10.286 -0.087 -12.777 1.00 97.44 260 ALA A CA 1
ATOM 2039 C C . ALA A 1 260 ? 10.883 -1.253 -13.583 1.00 97.44 260 ALA A C 1
ATOM 2041 O O . ALA A 1 260 ? 11.123 -1.106 -14.781 1.00 97.44 260 ALA A O 1
ATOM 2042 N N . ALA A 1 261 ? 11.066 -2.421 -12.958 1.00 97.75 261 ALA A N 1
ATOM 2043 C CA . ALA A 1 261 ? 11.496 -3.638 -13.640 1.00 97.75 261 ALA A CA 1
ATOM 2044 C C . ALA A 1 261 ? 10.476 -4.079 -14.701 1.00 97.75 261 ALA A C 1
ATOM 2046 O O . ALA A 1 261 ? 10.811 -4.209 -15.880 1.00 97.75 261 ALA A O 1
ATOM 2047 N N . ALA A 1 262 ? 9.208 -4.234 -14.307 1.00 97.75 262 ALA A N 1
ATOM 2048 C CA . ALA A 1 262 ? 8.152 -4.658 -15.219 1.00 97.75 262 ALA A CA 1
ATOM 2049 C C . ALA A 1 262 ? 7.960 -3.689 -16.393 1.00 97.75 262 ALA A C 1
ATOM 2051 O O . ALA A 1 262 ? 7.904 -4.111 -17.549 1.00 97.75 262 ALA A O 1
ATOM 2052 N N . ALA A 1 263 ? 7.904 -2.386 -16.122 1.00 97.19 263 ALA A N 1
ATOM 2053 C CA . ALA A 1 263 ? 7.800 -1.380 -17.170 1.00 97.19 263 ALA A CA 1
ATOM 2054 C C . ALA A 1 263 ? 9.051 -1.345 -18.063 1.00 97.19 263 ALA A C 1
ATOM 2056 O O . ALA A 1 263 ? 8.922 -1.282 -19.285 1.00 97.19 263 ALA A O 1
ATOM 2057 N N . GLY A 1 264 ? 10.246 -1.481 -17.480 1.00 97.25 264 GLY A N 1
ATOM 2058 C CA . GLY A 1 264 ? 11.511 -1.575 -18.210 1.00 97.25 264 GLY A CA 1
ATOM 2059 C C . GLY A 1 264 ? 11.609 -2.795 -19.130 1.00 97.25 264 GLY A C 1
ATOM 2060 O O . GLY A 1 264 ? 12.256 -2.724 -20.171 1.00 97.25 264 GLY A O 1
ATOM 2061 N N . PHE A 1 265 ? 10.921 -3.893 -18.811 1.00 98.12 265 PHE A N 1
ATOM 2062 C CA . PHE A 1 265 ? 10.801 -5.030 -19.724 1.00 98.12 265 PHE A CA 1
ATOM 2063 C C . PHE A 1 265 ? 9.830 -4.737 -20.885 1.00 98.12 265 PHE A C 1
ATOM 2065 O O . PHE A 1 265 ? 10.095 -5.078 -22.037 1.00 98.12 265 PHE A O 1
ATOM 2072 N N . TYR A 1 266 ? 8.692 -4.099 -20.595 1.00 97.50 266 TYR A N 1
ATOM 2073 C CA . TYR A 1 266 ? 7.574 -3.984 -21.538 1.00 97.50 266 TYR A CA 1
ATOM 2074 C C . TYR A 1 266 ? 7.513 -2.691 -22.358 1.00 97.50 266 TYR A C 1
ATOM 2076 O O . TYR A 1 266 ? 6.710 -2.624 -23.288 1.00 97.50 266 TYR A O 1
ATOM 2084 N N . TYR A 1 267 ? 8.320 -1.664 -22.081 1.00 95.00 267 TYR A N 1
ATOM 2085 C CA . TYR A 1 267 ? 8.161 -0.351 -22.731 1.00 95.00 267 TYR A CA 1
ATOM 2086 C C . TYR A 1 267 ? 8.261 -0.395 -24.274 1.00 95.00 267 TYR A C 1
ATOM 2088 O O . TYR A 1 267 ? 7.615 0.391 -24.962 1.00 95.00 267 TYR A O 1
ATOM 2096 N N . ARG A 1 268 ? 8.988 -1.375 -24.836 1.00 94.00 268 ARG A N 1
ATOM 2097 C CA . ARG A 1 268 ? 9.121 -1.617 -26.290 1.00 94.00 268 ARG A CA 1
ATOM 2098 C C . ARG A 1 268 ? 8.151 -2.631 -26.882 1.00 94.00 268 ARG A C 1
ATOM 2100 O O . ARG A 1 268 ? 8.308 -3.006 -28.046 1.00 94.00 268 ARG A O 1
ATOM 2107 N N . LEU A 1 269 ? 7.129 -3.049 -26.137 1.00 93.94 269 LEU A N 1
ATOM 2108 C CA . LEU A 1 269 ? 6.177 -4.079 -26.565 1.00 93.94 269 LEU A CA 1
ATOM 2109 C C . LEU A 1 269 ? 5.545 -3.784 -27.937 1.00 93.94 269 LEU A C 1
ATOM 2111 O O . LEU A 1 269 ? 5.311 -4.695 -28.729 1.00 93.94 269 LEU A O 1
ATOM 2115 N N . GLY A 1 270 ? 5.344 -2.505 -28.265 1.00 92.50 270 GLY A N 1
ATOM 2116 C CA . GLY A 1 270 ? 4.809 -2.068 -29.555 1.00 92.50 270 GLY A CA 1
ATOM 2117 C C . GLY A 1 270 ? 5.614 -2.498 -30.779 1.00 92.50 270 GLY A C 1
ATOM 2118 O O . GLY A 1 270 ? 5.039 -2.666 -31.853 1.00 92.50 270 GLY A O 1
ATOM 2119 N N . ARG A 1 271 ? 6.925 -2.749 -30.642 1.00 94.19 271 ARG A N 1
ATOM 2120 C CA . ARG A 1 271 ? 7.777 -3.189 -31.763 1.00 94.19 271 ARG A CA 1
ATOM 2121 C C . ARG A 1 271 ? 7.311 -4.499 -32.392 1.00 94.19 271 ARG A C 1
ATOM 2123 O O . ARG A 1 271 ? 7.546 -4.700 -33.578 1.00 94.19 271 ARG A O 1
ATOM 2130 N N . MET A 1 272 ? 6.625 -5.351 -31.629 1.00 94.25 272 MET A N 1
ATOM 2131 C CA . MET A 1 272 ? 6.051 -6.602 -32.131 1.00 94.25 272 MET A CA 1
ATOM 2132 C C . MET A 1 272 ? 4.898 -6.382 -33.120 1.00 94.25 272 MET A C 1
ATOM 2134 O O . MET A 1 272 ? 4.660 -7.229 -33.978 1.00 94.25 272 MET A O 1
ATOM 2138 N N . ALA A 1 273 ? 4.181 -5.263 -32.995 1.00 91.44 273 ALA A N 1
ATOM 2139 C CA . ALA A 1 273 ? 3.029 -4.914 -33.826 1.00 91.44 273 ALA A CA 1
ATOM 2140 C C . ALA A 1 273 ? 3.342 -3.833 -34.878 1.00 91.44 273 ALA A C 1
ATOM 2142 O O . ALA A 1 273 ? 2.576 -3.670 -35.825 1.00 91.44 273 ALA A O 1
ATOM 2143 N N . GLY A 1 274 ? 4.471 -3.131 -34.745 1.00 91.75 274 GLY A N 1
ATOM 2144 C CA . GLY A 1 274 ? 4.887 -2.069 -35.659 1.00 91.75 274 GLY A CA 1
ATOM 2145 C C . GLY A 1 274 ? 4.310 -0.702 -35.292 1.00 91.75 274 GLY A C 1
ATOM 2146 O O . GLY A 1 274 ? 3.782 -0.501 -34.196 1.00 91.75 274 GLY A O 1
ATOM 2147 N N . GLU A 1 275 ? 4.436 0.253 -36.211 1.00 90.56 275 GLU A N 1
ATOM 2148 C CA . GLU A 1 275 ? 3.969 1.622 -35.997 1.00 90.56 275 GLU A CA 1
ATOM 2149 C C . GLU A 1 275 ? 2.431 1.724 -36.008 1.00 90.56 275 GLU A C 1
ATOM 2151 O O . GLU A 1 275 ? 1.771 1.041 -36.796 1.00 90.56 275 GLU A O 1
ATOM 2156 N N . PRO A 1 276 ? 1.843 2.584 -35.157 1.00 90.50 276 PRO A N 1
ATOM 2157 C CA . PRO A 1 276 ? 2.514 3.444 -34.180 1.00 90.50 276 PRO A CA 1
ATOM 2158 C C . PRO A 1 276 ? 2.851 2.678 -32.880 1.00 90.50 276 PRO A C 1
ATOM 2160 O O . PRO A 1 276 ? 2.013 1.983 -32.300 1.00 90.50 276 PRO A O 1
ATOM 2163 N N . TYR A 1 277 ? 4.118 2.747 -32.450 1.00 91.44 277 TYR A N 1
ATOM 2164 C CA . TYR A 1 277 ? 4.659 1.825 -31.442 1.00 91.44 277 TYR A CA 1
ATOM 2165 C C . TYR A 1 277 ? 4.008 1.986 -30.063 1.00 91.44 277 TYR A C 1
ATOM 2167 O O . TYR A 1 277 ? 3.702 0.985 -29.417 1.00 91.44 277 TYR A O 1
ATOM 2175 N N . VAL A 1 278 ? 3.772 3.217 -29.605 1.00 88.06 278 VAL A N 1
ATOM 2176 C CA . VAL A 1 278 ? 3.234 3.470 -28.259 1.00 88.06 278 VAL A CA 1
ATOM 2177 C C . VAL A 1 278 ? 1.803 2.939 -28.138 1.00 88.06 278 VAL A C 1
ATOM 2179 O O . VAL A 1 278 ? 1.501 2.154 -27.238 1.00 88.06 278 VAL A O 1
ATOM 2182 N N . GLU A 1 279 ? 0.917 3.284 -29.073 1.00 86.56 279 GLU A N 1
ATOM 2183 C CA . GLU A 1 279 ? -0.481 2.849 -29.061 1.00 86.56 279 GLU A CA 1
ATOM 2184 C C . GLU A 1 279 ? -0.601 1.333 -29.212 1.00 86.56 279 GLU A C 1
ATOM 2186 O O . GLU A 1 279 ? -1.371 0.700 -28.482 1.00 86.56 279 GLU A O 1
ATOM 2191 N N . ASN A 1 280 ? 0.178 0.741 -30.122 1.00 91.12 280 ASN A N 1
ATOM 2192 C CA . ASN A 1 280 ? 0.174 -0.702 -30.329 1.00 91.12 280 ASN A CA 1
ATOM 2193 C C . ASN A 1 280 ? 0.733 -1.449 -29.107 1.00 91.12 280 ASN A C 1
ATOM 2195 O O . ASN A 1 280 ? 0.182 -2.479 -28.712 1.00 91.12 280 ASN A O 1
ATOM 2199 N N . GLY A 1 281 ? 1.767 -0.909 -28.453 1.00 91.56 281 GLY A N 1
ATOM 2200 C CA . GLY A 1 281 ? 2.300 -1.442 -27.197 1.00 91.56 281 GLY A CA 1
ATOM 2201 C C . GLY A 1 281 ? 1.272 -1.395 -26.068 1.00 91.56 281 GLY A C 1
ATOM 2202 O O . GLY A 1 281 ? 1.033 -2.402 -25.402 1.00 91.56 281 GLY A O 1
ATOM 2203 N N . VAL A 1 282 ? 0.579 -0.264 -25.909 1.00 86.81 282 VAL A N 1
ATOM 2204 C CA . VAL A 1 282 ? -0.517 -0.105 -24.940 1.00 86.81 282 VAL A CA 1
ATOM 2205 C C . VAL A 1 282 ? -1.670 -1.073 -25.230 1.00 86.81 282 VAL A C 1
ATOM 2207 O O . VAL A 1 282 ? -2.242 -1.647 -24.300 1.00 86.81 282 VAL A O 1
ATOM 2210 N N . ALA A 1 283 ? -2.024 -1.286 -26.500 1.00 84.19 283 ALA A N 1
ATOM 2211 C CA . ALA A 1 283 ? -3.067 -2.233 -26.891 1.00 84.19 283 ALA A CA 1
ATOM 2212 C C . ALA A 1 283 ? -2.681 -3.682 -26.549 1.00 84.19 283 ALA A C 1
ATOM 2214 O O . ALA A 1 283 ? -3.486 -4.406 -25.951 1.00 84.19 283 ALA A O 1
ATOM 2215 N N . LEU A 1 284 ? -1.441 -4.085 -26.849 1.00 89.50 284 LEU A N 1
ATOM 2216 C CA . LEU A 1 284 ? -0.912 -5.405 -26.499 1.00 89.50 284 LEU A CA 1
ATOM 2217 C C . LEU A 1 284 ? -0.881 -5.614 -24.981 1.00 89.50 284 LEU A C 1
ATOM 2219 O O . LEU A 1 284 ? -1.379 -6.637 -24.503 1.00 89.50 284 LEU A O 1
ATOM 2223 N N . ALA A 1 285 ? -0.401 -4.630 -24.220 1.00 87.81 285 ALA A N 1
ATOM 2224 C CA . ALA A 1 285 ? -0.363 -4.673 -22.760 1.00 87.81 285 ALA A CA 1
ATOM 2225 C C . ALA A 1 285 ? -1.769 -4.824 -22.147 1.00 87.81 285 ALA A C 1
ATOM 2227 O O . ALA A 1 285 ? -1.988 -5.674 -21.281 1.00 87.81 285 ALA A O 1
ATOM 2228 N N . LYS A 1 286 ? -2.757 -4.073 -22.656 1.00 79.50 286 LYS A N 1
ATOM 2229 C CA . LYS A 1 286 ? -4.167 -4.191 -22.238 1.00 79.50 286 LYS A CA 1
ATOM 2230 C C . LYS A 1 286 ? -4.763 -5.556 -22.570 1.00 79.50 286 LYS A C 1
ATOM 2232 O O . LYS A 1 286 ? -5.436 -6.145 -21.726 1.00 79.50 286 LYS A O 1
ATOM 2237 N N . SER A 1 287 ? -4.519 -6.069 -23.778 1.00 82.12 287 SER A N 1
ATOM 2238 C CA . SER A 1 287 ? -5.043 -7.376 -24.205 1.00 82.12 287 SER A CA 1
ATOM 2239 C C . SER A 1 287 ? -4.493 -8.532 -23.359 1.00 82.12 287 SER A C 1
ATOM 2241 O O . SER A 1 287 ? -5.223 -9.477 -23.059 1.00 82.12 287 SER A O 1
ATOM 2243 N N . ASN A 1 288 ? -3.254 -8.390 -22.878 1.00 83.75 288 ASN A N 1
ATOM 2244 C CA . ASN A 1 288 ? -2.579 -9.331 -21.986 1.00 83.75 288 ASN A CA 1
ATOM 2245 C C . ASN A 1 288 ? -2.814 -9.057 -20.493 1.00 83.75 288 ASN A C 1
ATOM 2247 O O . ASN A 1 288 ? -2.255 -9.755 -19.649 1.00 83.75 288 ASN A O 1
ATOM 2251 N N . ARG A 1 289 ? -3.682 -8.090 -20.160 1.00 81.81 289 ARG A N 1
ATOM 2252 C CA . ARG A 1 289 ? -4.072 -7.744 -18.784 1.00 81.81 289 ARG A CA 1
ATOM 2253 C C . ARG A 1 289 ? -2.881 -7.375 -17.895 1.00 81.81 289 ARG A C 1
ATOM 2255 O O . ARG A 1 289 ? -2.849 -7.768 -16.732 1.00 81.81 289 ARG A O 1
ATOM 2262 N N . LEU A 1 290 ? -1.913 -6.638 -18.440 1.00 84.94 290 LEU A N 1
ATOM 2263 C CA . LEU A 1 290 ? -0.855 -6.063 -17.614 1.00 84.94 290 LEU A CA 1
ATOM 2264 C C . LEU A 1 290 ? -1.443 -5.026 -16.631 1.00 84.94 290 LEU A C 1
ATOM 2266 O O . LEU A 1 290 ? -2.479 -4.424 -16.941 1.00 84.94 290 LEU A O 1
ATOM 2270 N N . PRO A 1 291 ? -0.800 -4.806 -15.469 1.00 84.62 291 PRO A N 1
ATOM 2271 C CA . PRO A 1 291 ? -1.200 -3.778 -14.512 1.00 84.62 291 PRO A CA 1
ATOM 2272 C C . PRO A 1 291 ? -1.294 -2.393 -15.161 1.00 84.62 291 PRO A C 1
ATOM 2274 O O . PRO A 1 291 ? -0.539 -2.068 -16.084 1.00 84.62 291 PRO A O 1
ATOM 2277 N N . MET A 1 292 ? -2.234 -1.572 -14.688 1.00 82.44 292 MET A N 1
ATOM 2278 C CA . MET A 1 292 ? -2.513 -0.270 -15.300 1.00 82.44 292 MET A CA 1
ATOM 2279 C C . MET A 1 292 ? -1.310 0.670 -15.180 1.00 82.44 292 MET A C 1
ATOM 2281 O O . MET A 1 292 ? -1.018 1.403 -16.115 1.00 82.44 292 MET A O 1
ATOM 2285 N N . GLU A 1 293 ? -0.579 0.578 -14.078 1.00 86.94 293 GLU A N 1
ATOM 2286 C CA . GLU A 1 293 ? 0.639 1.322 -13.777 1.00 86.94 293 GLU A CA 1
ATOM 2287 C C . GLU A 1 293 ? 1.722 1.076 -14.841 1.00 86.94 293 GLU A C 1
ATOM 2289 O O . GLU A 1 293 ? 2.332 2.013 -15.352 1.00 86.94 293 GLU A O 1
ATOM 2294 N N . VAL A 1 294 ? 1.905 -0.186 -15.254 1.00 93.69 294 VAL A N 1
ATOM 2295 C CA . VAL A 1 294 ? 2.819 -0.551 -16.350 1.00 93.69 294 VAL A CA 1
ATOM 2296 C C . VAL A 1 294 ? 2.322 0.052 -17.664 1.00 93.69 294 VAL A C 1
ATOM 2298 O O . VAL A 1 294 ? 3.096 0.646 -18.409 1.00 93.69 294 VAL A O 1
ATOM 2301 N N . ILE A 1 295 ? 1.018 -0.053 -17.943 1.00 87.88 295 ILE A N 1
ATOM 2302 C CA . ILE A 1 295 ? 0.404 0.497 -19.161 1.00 87.88 295 ILE A CA 1
ATOM 2303 C C . ILE A 1 295 ? 0.565 2.025 -19.242 1.00 87.88 295 ILE A C 1
ATOM 2305 O O . ILE A 1 295 ? 0.751 2.558 -20.337 1.00 87.88 295 ILE A O 1
ATOM 2309 N N . GLU A 1 296 ? 0.484 2.737 -18.118 1.00 88.69 296 GLU A N 1
ATOM 2310 C CA . GLU A 1 296 ? 0.679 4.188 -18.075 1.00 88.69 296 GLU A CA 1
ATOM 2311 C C . GLU A 1 296 ? 2.123 4.579 -18.384 1.00 88.69 296 GLU A C 1
ATOM 2313 O O . GLU A 1 296 ? 2.322 5.451 -19.228 1.00 88.69 296 GLU A O 1
ATOM 2318 N N . ILE A 1 297 ? 3.112 3.871 -17.826 1.00 94.25 297 ILE A N 1
ATOM 2319 C CA . ILE A 1 297 ? 4.529 4.099 -18.156 1.00 94.25 297 ILE A CA 1
ATOM 2320 C C . ILE A 1 297 ? 4.793 3.851 -19.650 1.00 94.25 297 ILE A C 1
ATOM 2322 O O . ILE A 1 297 ? 5.464 4.647 -20.303 1.00 94.25 297 ILE A O 1
ATOM 2326 N N . LEU A 1 298 ? 4.213 2.790 -20.225 1.00 93.19 298 LEU A N 1
ATOM 2327 C CA . LEU A 1 298 ? 4.300 2.508 -21.665 1.00 93.19 298 LEU A CA 1
ATOM 2328 C C . LEU A 1 298 ? 3.740 3.656 -22.521 1.00 93.19 298 LEU A C 1
ATOM 2330 O O . LEU A 1 298 ? 4.275 3.940 -23.587 1.00 93.19 298 LEU A O 1
ATOM 2334 N N . ARG A 1 299 ? 2.663 4.305 -22.066 1.00 90.50 299 ARG A N 1
ATOM 2335 C CA . ARG A 1 299 ? 2.019 5.428 -22.765 1.00 90.50 299 ARG A CA 1
ATOM 2336 C C . ARG A 1 299 ? 2.834 6.724 -22.681 1.00 90.50 299 ARG A C 1
ATOM 2338 O O . ARG A 1 299 ? 2.775 7.540 -23.595 1.00 90.50 299 ARG A O 1
ATOM 2345 N N . GLU A 1 300 ? 3.524 6.939 -21.565 1.00 90.56 300 GLU A N 1
ATOM 2346 C CA . GLU A 1 300 ? 4.319 8.146 -21.284 1.00 90.56 300 GLU A CA 1
ATOM 2347 C C . GLU A 1 300 ? 5.737 8.087 -21.857 1.00 90.56 300 GLU A C 1
ATOM 2349 O O . GLU A 1 300 ? 6.446 9.095 -21.903 1.00 90.56 300 GLU A O 1
ATOM 2354 N N . TYR A 1 301 ? 6.163 6.907 -22.300 1.00 86.06 301 TYR A N 1
ATOM 2355 C CA . TYR A 1 301 ? 7.489 6.699 -22.851 1.00 86.06 301 TYR A CA 1
ATOM 2356 C C . TYR A 1 301 ? 7.779 7.667 -24.022 1.00 86.06 301 TYR A C 1
ATOM 2358 O O . TYR A 1 301 ? 6.914 7.951 -24.851 1.00 86.06 301 TYR A O 1
ATOM 2366 N N . ASN A 1 302 ? 8.998 8.223 -24.039 1.00 81.50 302 ASN A N 1
ATOM 2367 C CA . ASN A 1 302 ? 9.469 9.317 -24.910 1.00 81.50 302 ASN A CA 1
ATOM 2368 C C . ASN A 1 302 ? 8.728 10.662 -24.822 1.00 81.50 302 ASN A C 1
ATOM 2370 O O . ASN A 1 302 ? 9.114 11.610 -25.505 1.00 81.50 302 ASN A O 1
ATOM 2374 N N . GLY A 1 303 ? 7.691 10.803 -23.995 1.00 78.62 303 GLY A N 1
ATOM 2375 C CA . GLY A 1 303 ? 6.966 12.068 -23.887 1.00 78.62 303 GLY A CA 1
ATOM 2376 C C . GLY A 1 303 ? 6.097 12.415 -25.103 1.00 78.62 303 GLY A C 1
ATOM 2377 O O . GLY A 1 303 ? 5.654 13.557 -25.203 1.00 78.62 303 GLY A O 1
ATOM 2378 N N . GLU A 1 304 ? 5.850 11.469 -26.021 1.00 77.44 304 GLU A N 1
ATOM 2379 C CA . GLU A 1 304 ? 5.133 11.719 -27.285 1.00 77.44 304 GLU A CA 1
ATOM 2380 C C . GLU A 1 304 ? 3.655 12.067 -27.056 1.00 77.44 304 GLU A C 1
ATOM 2382 O O . GLU A 1 304 ? 3.134 13.025 -27.628 1.00 77.44 304 GLU A O 1
ATOM 2387 N N . GLN A 1 305 ? 2.980 11.305 -26.189 1.00 74.69 305 GLN A N 1
ATOM 2388 C CA . GLN A 1 305 ? 1.583 11.551 -25.810 1.00 74.69 305 GLN A CA 1
ATOM 2389 C C . GLN A 1 305 ? 1.465 12.336 -24.500 1.00 74.69 305 GLN A C 1
ATOM 2391 O O . GLN A 1 305 ? 0.583 13.185 -24.348 1.00 74.69 305 GLN A O 1
ATOM 2396 N N . ALA A 1 306 ? 2.329 12.027 -23.533 1.00 80.12 306 ALA A N 1
ATOM 2397 C CA . ALA A 1 306 ? 2.363 12.644 -22.215 1.00 80.12 306 ALA A CA 1
ATOM 2398 C C . ALA A 1 306 ? 3.771 12.532 -21.630 1.00 80.12 306 ALA A C 1
ATOM 2400 O O . ALA A 1 306 ? 4.425 11.513 -21.811 1.00 80.12 306 ALA A O 1
ATOM 2401 N N . LEU A 1 307 ? 4.215 13.567 -20.914 1.00 86.81 307 LEU A N 1
ATOM 2402 C CA . LEU A 1 307 ? 5.491 13.540 -20.196 1.00 86.81 307 LEU A CA 1
ATOM 2403 C C . LEU A 1 307 ? 5.459 12.502 -19.059 1.00 86.81 307 LEU A C 1
ATOM 2405 O O . LEU A 1 307 ? 4.399 12.360 -18.441 1.00 86.81 307 LEU A O 1
ATOM 2409 N N . PRO A 1 308 ? 6.607 11.879 -18.724 1.00 91.06 308 PRO A N 1
ATOM 2410 C CA . PRO A 1 308 ? 6.765 11.053 -17.532 1.00 91.06 308 PRO A CA 1
ATOM 2411 C C . PRO A 1 308 ? 6.180 11.717 -16.281 1.00 91.06 308 PRO A C 1
ATOM 2413 O O . PRO A 1 308 ? 6.608 12.803 -15.872 1.00 91.06 308 PRO A O 1
ATOM 2416 N N . SER A 1 309 ? 5.190 11.062 -15.680 1.00 87.81 309 SER A N 1
ATOM 2417 C CA . SER A 1 309 ? 4.452 11.564 -14.517 1.00 87.81 309 SER A CA 1
ATOM 2418 C C . SER A 1 309 ? 4.914 10.950 -13.193 1.00 87.81 309 SER A C 1
ATOM 2420 O O . SER A 1 309 ? 4.648 11.514 -12.133 1.00 87.81 309 SER A O 1
ATOM 2422 N N . THR A 1 310 ? 5.665 9.845 -13.244 1.00 91.56 310 THR A N 1
ATOM 2423 C CA . THR A 1 310 ? 6.202 9.145 -12.067 1.00 91.56 310 THR A CA 1
ATOM 2424 C C . THR A 1 310 ? 7.718 8.962 -12.133 1.00 91.56 310 THR A C 1
ATOM 2426 O O . THR A 1 310 ? 8.327 9.036 -13.208 1.00 91.56 310 THR A O 1
ATOM 2429 N N . LEU A 1 311 ? 8.336 8.680 -10.978 1.00 93.50 311 LEU A N 1
ATOM 2430 C CA . LEU A 1 311 ? 9.765 8.370 -10.890 1.00 93.50 311 LEU A CA 1
ATOM 2431 C C . LEU A 1 311 ? 10.111 7.142 -11.737 1.00 93.50 311 LEU A C 1
ATOM 2433 O O . LEU A 1 311 ? 11.110 7.153 -12.447 1.00 93.50 311 LEU A O 1
ATOM 2437 N N . GLU A 1 312 ? 9.274 6.106 -11.706 1.00 96.44 312 GLU A N 1
ATOM 2438 C CA . GLU A 1 312 ? 9.459 4.863 -12.453 1.00 96.44 312 GLU A CA 1
ATOM 2439 C C . GLU A 1 312 ? 9.437 5.119 -13.962 1.00 96.44 312 GLU A C 1
ATOM 2441 O O . GLU A 1 312 ? 10.307 4.619 -14.675 1.00 96.44 312 GLU A O 1
ATOM 2446 N N . SER A 1 313 ? 8.516 5.961 -14.450 1.00 94.88 313 SER A N 1
ATOM 2447 C CA . SER A 1 313 ? 8.468 6.327 -15.870 1.00 94.88 313 SER A CA 1
ATOM 2448 C C . SER A 1 313 ? 9.730 7.068 -16.315 1.00 94.88 313 SER A C 1
ATOM 2450 O O . SER A 1 313 ? 10.260 6.792 -17.393 1.00 94.88 313 SER A O 1
ATOM 2452 N N . ALA A 1 314 ? 10.227 8.001 -15.496 1.00 95.12 314 ALA A N 1
ATOM 2453 C CA . ALA A 1 314 ? 11.465 8.718 -15.789 1.00 95.12 314 ALA A CA 1
ATOM 2454 C C . ALA A 1 314 ? 12.681 7.779 -15.757 1.00 95.12 314 ALA A C 1
ATOM 2456 O O . ALA A 1 314 ? 13.539 7.856 -16.635 1.00 95.12 314 ALA A O 1
ATOM 2457 N N . ILE A 1 315 ? 12.738 6.864 -14.783 1.00 96.75 315 ILE A N 1
ATOM 2458 C CA . ILE A 1 315 ? 13.817 5.879 -14.641 1.00 96.75 315 ILE A CA 1
ATOM 2459 C C . ILE A 1 315 ? 13.887 4.962 -15.859 1.00 96.75 315 ILE A C 1
ATOM 2461 O O . ILE A 1 315 ? 14.975 4.795 -16.403 1.00 96.75 315 ILE A O 1
ATOM 2465 N N . VAL A 1 316 ? 12.757 4.418 -16.319 1.00 97.06 316 VAL A N 1
ATOM 2466 C CA . VAL A 1 316 ? 12.728 3.543 -17.503 1.00 97.06 316 VAL A CA 1
ATOM 2467 C C . VAL A 1 316 ? 13.294 4.266 -18.726 1.00 97.06 316 VAL A C 1
ATOM 2469 O O . VAL A 1 316 ? 14.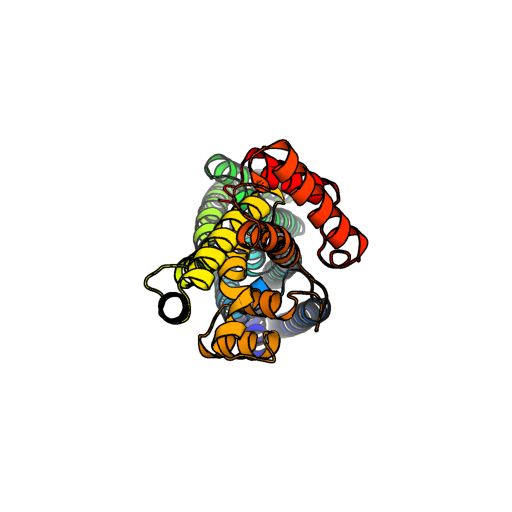146 3.716 -19.419 1.00 97.06 316 VAL A O 1
ATOM 2472 N N . HIS A 1 317 ? 12.903 5.525 -18.949 1.00 95.31 317 HIS A N 1
ATOM 2473 C CA . HIS A 1 317 ? 13.435 6.324 -20.055 1.00 95.31 317 HIS A CA 1
ATOM 2474 C C . HIS A 1 317 ? 14.937 6.633 -19.903 1.00 95.31 317 HIS A C 1
ATOM 2476 O O . HIS A 1 317 ? 15.697 6.527 -20.866 1.00 95.31 317 HIS A O 1
ATOM 2482 N N . ILE A 1 318 ? 15.382 7.000 -18.694 1.00 94.38 318 ILE A N 1
ATOM 2483 C CA . ILE A 1 318 ? 16.795 7.253 -18.368 1.00 94.38 318 ILE A CA 1
ATOM 2484 C C . ILE A 1 318 ? 17.651 6.023 -18.671 1.00 94.38 318 ILE A C 1
ATOM 2486 O O . ILE A 1 318 ? 18.686 6.135 -19.332 1.00 94.38 318 ILE A O 1
ATOM 2490 N N . VAL A 1 319 ? 17.220 4.864 -18.176 1.00 96.00 319 VAL A N 1
ATOM 2491 C CA . VAL A 1 319 ? 17.946 3.605 -18.315 1.00 96.00 319 VAL A CA 1
ATOM 2492 C C . VAL A 1 319 ? 17.995 3.187 -19.773 1.00 96.00 319 VAL A C 1
ATOM 2494 O O . VAL A 1 319 ? 19.082 2.911 -20.275 1.00 96.00 319 VAL A O 1
ATOM 2497 N N . ASP A 1 320 ? 16.860 3.195 -20.469 1.00 95.50 320 ASP A N 1
ATOM 2498 C CA . ASP A 1 320 ? 16.830 2.845 -21.885 1.00 95.50 320 ASP A CA 1
ATOM 2499 C C . ASP A 1 320 ? 17.724 3.766 -22.727 1.00 95.50 320 ASP A C 1
ATOM 2501 O O . ASP A 1 320 ? 18.563 3.279 -23.478 1.00 95.50 320 ASP A O 1
ATOM 2505 N N . SER A 1 321 ? 17.646 5.085 -22.537 1.00 93.00 321 SER A N 1
ATOM 2506 C CA . SER A 1 321 ? 18.466 6.035 -23.302 1.00 93.00 321 SER A CA 1
ATOM 2507 C C . SER A 1 321 ? 19.965 5.728 -23.223 1.00 93.00 321 SER A C 1
ATOM 2509 O O . SER A 1 321 ? 20.699 5.935 -24.191 1.00 93.00 321 SER A O 1
ATOM 2511 N N . VAL A 1 322 ? 20.427 5.231 -22.071 1.00 93.31 322 VAL A N 1
ATOM 2512 C CA . VAL A 1 322 ? 21.810 4.789 -21.881 1.00 93.31 322 VAL A CA 1
ATOM 2513 C C . VAL A 1 322 ? 22.026 3.412 -22.509 1.00 93.31 322 VAL A C 1
ATOM 2515 O O . VAL A 1 322 ? 22.904 3.271 -23.360 1.00 93.31 322 VAL A O 1
ATOM 2518 N N . VAL A 1 323 ? 21.225 2.408 -22.144 1.00 93.38 323 VAL A N 1
ATOM 2519 C CA . VAL A 1 323 ? 21.387 1.020 -22.615 1.00 93.38 323 VAL A CA 1
ATOM 2520 C C . VAL A 1 323 ? 21.309 0.933 -24.143 1.00 93.38 323 VAL A C 1
ATOM 2522 O O . VAL A 1 323 ? 22.144 0.274 -24.759 1.00 93.38 323 VAL A O 1
ATOM 2525 N N . ALA A 1 324 ? 20.384 1.653 -24.778 1.00 91.31 324 ALA A N 1
ATOM 2526 C CA . ALA A 1 324 ? 20.234 1.693 -26.229 1.00 91.31 324 ALA A CA 1
ATOM 2527 C C . ALA A 1 324 ? 21.486 2.232 -26.939 1.00 91.31 324 ALA A C 1
ATOM 2529 O O . ALA A 1 324 ? 21.877 1.693 -27.975 1.00 91.31 324 ALA A O 1
ATOM 2530 N N . LYS A 1 325 ? 22.162 3.253 -26.385 1.00 89.31 325 LYS A N 1
ATOM 2531 C CA . LYS A 1 325 ? 23.433 3.737 -26.951 1.00 89.31 325 LYS A CA 1
ATOM 2532 C C . LYS A 1 325 ? 24.549 2.698 -26.796 1.00 89.31 325 LYS A C 1
ATOM 2534 O O . LYS A 1 325 ? 25.342 2.532 -27.720 1.00 89.31 325 LYS A O 1
ATOM 2539 N N . PHE A 1 326 ? 24.595 1.971 -25.679 1.00 88.19 326 PHE A N 1
ATOM 2540 C CA . PHE A 1 326 ? 25.571 0.893 -25.472 1.00 88.19 326 PHE A CA 1
ATOM 2541 C C . PHE A 1 326 ? 25.343 -0.310 -26.397 1.00 88.19 326 PHE A C 1
ATOM 2543 O O . PHE A 1 326 ? 26.316 -0.895 -26.862 1.00 88.19 326 PHE A O 1
ATOM 2550 N N . ASP A 1 327 ? 24.093 -0.651 -26.716 1.00 85.88 327 ASP A N 1
ATOM 2551 C CA . ASP A 1 327 ? 23.784 -1.762 -27.626 1.00 85.88 327 ASP A CA 1
ATOM 2552 C C . ASP A 1 327 ? 24.147 -1.463 -29.095 1.00 85.88 327 ASP A C 1
ATOM 2554 O O . ASP A 1 327 ? 24.377 -2.390 -29.874 1.00 85.88 327 ASP A O 1
ATOM 2558 N N . VAL A 1 328 ? 24.196 -0.184 -29.488 1.00 84.75 328 VAL A N 1
ATOM 2559 C CA . VAL A 1 328 ? 24.534 0.243 -30.861 1.00 84.75 328 VAL A CA 1
ATOM 2560 C C . VAL A 1 328 ? 26.041 0.433 -31.059 1.00 84.75 328 VAL A C 1
ATOM 2562 O O . VAL A 1 328 ? 26.544 0.236 -32.167 1.00 84.75 328 VAL A O 1
ATOM 2565 N N . LEU A 1 329 ? 26.769 0.833 -30.015 1.00 83.25 329 LEU A N 1
ATOM 2566 C CA . LEU A 1 329 ? 28.198 1.126 -30.110 1.00 83.25 329 LEU A CA 1
ATOM 2567 C C . LEU A 1 329 ? 29.051 -0.147 -30.078 1.00 83.25 329 LEU A C 1
ATOM 2569 O O . LEU A 1 329 ? 28.785 -1.105 -29.356 1.00 83.25 329 LEU A O 1
ATOM 2573 N N . ASP A 1 330 ? 30.122 -0.148 -30.869 1.00 72.25 330 ASP A N 1
ATOM 2574 C CA . ASP A 1 330 ? 31.043 -1.274 -30.939 1.00 72.25 330 ASP A CA 1
ATOM 2575 C C . ASP A 1 330 ? 31.964 -1.352 -29.704 1.00 72.25 330 ASP A C 1
ATOM 2577 O O . ASP A 1 330 ? 32.248 -0.372 -29.005 1.00 72.25 330 ASP A O 1
ATOM 2581 N N . LYS A 1 331 ? 32.480 -2.558 -29.429 1.00 70.56 331 LYS A N 1
ATOM 2582 C CA . LYS A 1 331 ? 33.376 -2.807 -28.281 1.00 70.56 331 LYS A CA 1
ATOM 2583 C C . LYS A 1 331 ? 34.668 -1.981 -28.337 1.00 70.56 331 LYS A C 1
ATOM 2585 O O . LYS A 1 331 ? 35.312 -1.785 -27.312 1.00 70.56 331 LYS A O 1
ATOM 2590 N N . THR A 1 332 ? 35.052 -1.525 -29.526 1.00 68.75 332 THR A N 1
ATOM 2591 C CA . THR A 1 332 ? 36.213 -0.668 -29.781 1.00 68.75 332 THR A CA 1
ATOM 2592 C C . THR A 1 332 ? 35.978 0.776 -29.347 1.00 68.75 332 THR A C 1
ATOM 2594 O O . THR A 1 332 ? 36.863 1.355 -28.726 1.00 68.75 332 THR A O 1
ATOM 2597 N N . THR A 1 333 ? 34.794 1.349 -29.580 1.00 71.50 333 THR A N 1
ATOM 2598 C CA . THR A 1 333 ? 34.451 2.695 -29.084 1.00 71.50 333 THR A CA 1
ATOM 2599 C C . THR A 1 333 ? 34.287 2.699 -27.563 1.00 71.50 333 THR A C 1
ATOM 2601 O O . THR A 1 333 ? 34.700 3.644 -26.888 1.00 71.50 333 THR A O 1
ATOM 2604 N N . LEU A 1 334 ? 33.770 1.604 -27.001 1.00 73.25 334 LEU A N 1
ATOM 2605 C CA . LEU A 1 334 ? 33.566 1.432 -25.560 1.00 73.25 334 LEU A CA 1
ATOM 2606 C C . LEU A 1 334 ? 34.746 0.748 -24.846 1.00 73.25 334 LEU A C 1
ATOM 2608 O O . LEU A 1 334 ? 34.575 0.201 -23.758 1.00 73.25 334 LEU A O 1
ATOM 2612 N N . SER A 1 335 ? 35.946 0.749 -25.433 1.00 68.69 335 SER A N 1
ATOM 2613 C CA . SER A 1 335 ? 37.080 -0.028 -24.914 1.00 68.69 335 SER A CA 1
ATOM 2614 C C . SER A 1 335 ? 37.676 0.510 -23.608 1.00 68.69 335 SER A C 1
ATOM 2616 O O . SER A 1 335 ? 38.434 -0.199 -22.950 1.00 68.69 335 SER A O 1
ATOM 2618 N N . SER A 1 336 ? 37.387 1.763 -23.243 1.00 79.25 336 SER A N 1
ATOM 2619 C CA . SER A 1 336 ? 37.852 2.389 -22.003 1.00 79.25 336 SER A CA 1
ATOM 2620 C C . SER A 1 336 ? 36.672 2.753 -21.105 1.00 79.25 336 SER A C 1
ATOM 2622 O O . SER A 1 336 ? 35.638 3.213 -21.591 1.00 79.25 336 SER A O 1
ATOM 2624 N N . SER A 1 337 ? 36.845 2.600 -19.788 1.00 77.75 337 SER A N 1
ATOM 2625 C CA . SER A 1 337 ? 35.855 3.057 -18.804 1.00 77.75 337 SER A CA 1
ATOM 2626 C C . SER A 1 337 ? 35.562 4.550 -18.966 1.00 77.75 337 SER A C 1
ATOM 2628 O O . SER A 1 337 ? 34.418 4.962 -18.931 1.00 77.75 337 SER A O 1
ATOM 2630 N N . TRP A 1 338 ? 36.573 5.360 -19.288 1.00 80.44 338 TRP A N 1
ATOM 2631 C CA . TRP A 1 338 ? 36.398 6.795 -19.517 1.00 80.44 338 TRP A CA 1
ATOM 2632 C C . TRP A 1 338 ? 35.438 7.122 -20.677 1.00 80.44 338 TRP A C 1
ATOM 2634 O O . TRP A 1 338 ? 34.615 8.028 -20.551 1.00 80.44 338 TRP A O 1
ATOM 2644 N N . ASN A 1 339 ? 35.495 6.373 -21.788 1.00 82.00 339 ASN A N 1
ATOM 2645 C CA . ASN A 1 339 ? 34.551 6.554 -22.899 1.00 82.00 339 ASN A CA 1
ATOM 2646 C C . ASN A 1 339 ? 33.120 6.176 -22.485 1.00 82.00 339 ASN A C 1
ATOM 2648 O O . ASN A 1 339 ? 32.168 6.847 -22.880 1.00 82.00 339 ASN A O 1
ATOM 2652 N N . GLN A 1 340 ? 32.975 5.118 -21.682 1.00 82.75 340 GLN A N 1
ATOM 2653 C CA . GLN A 1 340 ? 31.686 4.664 -21.156 1.00 82.75 340 GLN A CA 1
ATOM 2654 C C . GLN A 1 340 ? 31.086 5.713 -20.211 1.00 82.75 340 GLN A C 1
ATOM 2656 O O . GLN A 1 340 ? 29.933 6.105 -20.388 1.00 82.75 340 GLN A O 1
ATOM 2661 N N . ASP A 1 341 ? 31.886 6.241 -19.283 1.00 87.56 341 ASP A N 1
ATOM 2662 C CA . ASP A 1 341 ? 31.477 7.282 -18.342 1.00 87.56 341 ASP A CA 1
ATOM 2663 C C . ASP A 1 341 ? 30.959 8.513 -19.092 1.00 87.56 341 ASP A C 1
ATOM 2665 O O . ASP A 1 341 ? 29.860 9.002 -18.819 1.00 87.56 341 ASP A O 1
ATOM 2669 N N . ILE A 1 342 ? 31.727 9.006 -20.072 1.00 86.81 342 ILE A N 1
ATOM 2670 C CA . ILE A 1 342 ? 31.354 10.184 -20.869 1.00 86.81 342 ILE A CA 1
ATOM 2671 C C . ILE A 1 342 ? 30.051 9.964 -21.621 1.00 86.81 342 ILE A C 1
ATOM 2673 O O . ILE A 1 342 ? 29.217 10.872 -21.647 1.00 86.81 342 ILE A O 1
ATOM 2677 N N . LEU A 1 343 ? 29.855 8.781 -22.199 1.00 87.75 343 LEU A N 1
ATOM 2678 C CA . LEU A 1 343 ? 28.623 8.457 -22.903 1.00 87.75 343 LEU A CA 1
ATOM 2679 C C . LEU A 1 343 ? 27.412 8.534 -21.968 1.00 87.75 343 LEU A C 1
ATOM 2681 O O . LEU A 1 343 ? 26.392 9.121 -22.339 1.00 87.75 343 LEU A O 1
ATOM 2685 N N . VAL A 1 344 ? 27.530 8.004 -20.746 1.00 89.25 344 VAL A N 1
ATOM 2686 C CA . VAL A 1 344 ? 26.479 8.124 -19.725 1.00 89.25 344 VAL A CA 1
ATOM 2687 C C . VAL A 1 344 ? 26.246 9.598 -19.379 1.00 89.25 344 VAL A C 1
ATOM 2689 O O . VAL A 1 344 ? 25.108 10.063 -19.439 1.00 89.25 344 VAL A O 1
ATOM 2692 N N . TYR A 1 345 ? 27.300 10.371 -19.090 1.00 88.56 345 TYR A N 1
ATOM 2693 C CA . TYR A 1 345 ? 27.175 11.800 -18.770 1.00 88.56 345 TYR A CA 1
ATOM 2694 C C . TYR A 1 345 ? 26.460 12.595 -19.865 1.00 88.56 345 TYR A C 1
ATOM 2696 O O . TYR A 1 345 ? 25.534 13.347 -19.564 1.00 88.56 345 TYR A O 1
ATOM 2704 N N . GLN A 1 346 ? 26.886 12.443 -21.119 1.00 89.69 346 GLN A N 1
ATOM 2705 C CA . GLN A 1 346 ? 26.310 13.166 -22.253 1.00 89.69 346 GLN A CA 1
ATOM 2706 C C . GLN A 1 346 ? 24.832 12.826 -22.419 1.00 89.69 346 GLN A C 1
ATOM 2708 O O . GLN A 1 346 ? 23.997 13.723 -22.446 1.00 89.69 346 GLN A O 1
ATOM 2713 N N . THR A 1 347 ? 24.506 11.535 -22.419 1.00 89.88 347 THR A N 1
ATOM 2714 C CA . THR A 1 347 ? 23.134 11.049 -22.611 1.00 89.88 347 THR A CA 1
ATOM 2715 C C . THR A 1 347 ? 22.187 11.550 -21.532 1.00 89.88 347 THR A C 1
ATOM 2717 O O . THR A 1 347 ? 21.100 12.043 -21.827 1.00 89.88 347 THR A O 1
ATOM 2720 N N . LEU A 1 348 ? 22.599 11.468 -20.267 1.00 89.62 348 LEU A N 1
ATOM 2721 C CA . LEU A 1 348 ? 21.749 11.916 -19.171 1.00 89.62 348 LEU A CA 1
ATOM 2722 C C . LEU A 1 348 ? 21.584 13.439 -19.158 1.00 89.62 348 LEU A C 1
ATOM 2724 O O . LEU A 1 348 ? 20.493 13.926 -18.864 1.00 89.62 348 LEU A O 1
ATOM 2728 N N . ASN A 1 349 ? 22.636 14.192 -19.491 1.00 88.25 349 ASN A N 1
ATOM 2729 C CA . ASN A 1 349 ? 22.569 15.651 -19.555 1.00 88.25 349 ASN A CA 1
ATOM 2730 C C . ASN A 1 349 ? 21.685 16.136 -20.714 1.00 88.25 349 ASN A C 1
ATOM 2732 O O . ASN A 1 349 ? 20.895 17.053 -20.507 1.00 88.25 349 ASN A O 1
ATOM 2736 N N . GLU A 1 350 ? 21.778 15.513 -21.894 1.00 87.25 350 GLU A N 1
ATOM 2737 C CA . GLU A 1 350 ? 20.909 15.790 -23.050 1.00 87.25 350 GLU A CA 1
ATOM 2738 C C . GLU A 1 350 ? 19.434 15.593 -22.684 1.00 87.25 350 GLU A C 1
ATOM 2740 O O . GLU A 1 350 ? 18.614 16.495 -22.865 1.00 87.25 350 GLU A O 1
ATOM 2745 N N . ASN A 1 351 ? 19.112 14.447 -22.079 1.00 83.44 351 ASN A N 1
ATOM 2746 C CA . ASN A 1 351 ? 17.742 14.132 -21.690 1.00 83.44 351 ASN A CA 1
ATOM 2747 C C . ASN A 1 351 ? 17.218 15.060 -20.587 1.00 83.44 351 ASN A C 1
ATOM 2749 O O . ASN A 1 351 ? 16.073 15.499 -20.648 1.00 83.44 351 ASN A O 1
ATOM 2753 N N . SER A 1 352 ? 18.047 15.390 -19.595 1.00 82.50 352 SER A N 1
ATOM 2754 C CA . SER A 1 352 ? 17.673 16.320 -18.523 1.00 82.50 352 SER A CA 1
ATOM 2755 C C . SER A 1 352 ? 17.405 17.732 -19.059 1.00 82.50 352 SER A C 1
ATOM 2757 O O . SER A 1 352 ? 16.402 18.351 -18.712 1.00 82.50 352 SER A O 1
ATOM 2759 N N . ALA A 1 353 ? 18.243 18.218 -19.981 1.00 84.81 353 ALA A N 1
ATOM 2760 C CA . ALA A 1 353 ? 18.097 19.546 -20.576 1.00 84.81 353 ALA A CA 1
ATOM 2761 C C . ALA A 1 353 ? 16.815 19.711 -21.414 1.00 84.81 353 ALA A C 1
ATOM 2763 O O . ALA A 1 353 ? 16.374 20.838 -21.630 1.00 84.81 353 ALA A O 1
ATOM 2764 N N . SER A 1 354 ? 16.209 18.611 -21.872 1.00 83.25 354 SER A N 1
ATOM 2765 C CA . SER A 1 354 ? 14.965 18.635 -22.651 1.00 83.25 354 SER A CA 1
ATOM 2766 C C . SER A 1 354 ? 13.701 18.937 -21.828 1.00 83.25 354 SER A C 1
ATOM 2768 O O . SER A 1 354 ? 12.644 19.170 -22.411 1.00 83.25 354 SER A O 1
ATOM 2770 N N . GLY A 1 355 ? 13.783 18.934 -20.489 1.00 84.19 355 GLY A N 1
ATOM 2771 C CA . GLY A 1 355 ? 12.628 19.134 -19.599 1.00 84.19 355 GLY A CA 1
ATOM 2772 C C . GLY A 1 355 ? 11.692 17.922 -19.497 1.00 84.19 355 GLY A C 1
ATOM 2773 O O . GLY A 1 355 ? 10.609 18.013 -18.918 1.00 84.19 355 GLY A O 1
ATOM 2774 N N . LEU A 1 356 ? 12.091 16.763 -20.038 1.00 85.38 356 LEU A N 1
ATOM 2775 C CA . LEU A 1 356 ? 11.258 15.555 -20.078 1.00 85.38 356 LEU A CA 1
ATOM 2776 C C . LEU A 1 356 ? 10.821 15.078 -18.680 1.00 85.38 356 LEU A C 1
ATOM 2778 O O . LEU A 1 356 ? 9.750 14.500 -18.524 1.00 85.38 356 LEU A O 1
ATOM 2782 N N . TYR A 1 357 ? 11.631 15.338 -17.653 1.00 88.50 357 TYR A N 1
ATOM 2783 C CA . TYR A 1 357 ? 11.420 14.814 -16.301 1.00 88.50 357 TYR A CA 1
ATOM 2784 C C . TYR A 1 357 ? 10.713 15.789 -15.349 1.00 88.50 357 TYR A C 1
ATOM 2786 O O . TYR A 1 357 ? 10.454 15.427 -14.201 1.00 88.50 357 TYR A O 1
ATOM 2794 N N . ASP A 1 358 ? 10.340 16.988 -15.800 1.00 85.38 358 ASP A N 1
ATOM 2795 C CA . ASP A 1 358 ? 9.848 18.071 -14.931 1.00 85.38 358 ASP A CA 1
ATOM 2796 C C . ASP A 1 358 ? 8.565 17.720 -14.155 1.00 85.38 358 ASP A C 1
ATOM 2798 O O . ASP A 1 358 ? 8.291 18.295 -13.101 1.00 85.38 358 ASP A O 1
ATOM 2802 N N . LYS A 1 359 ? 7.773 16.761 -14.653 1.00 85.94 359 LYS A N 1
ATOM 2803 C CA . LYS A 1 359 ? 6.508 16.321 -14.036 1.00 85.94 359 LYS A CA 1
ATOM 2804 C C . LYS A 1 359 ? 6.602 15.012 -13.254 1.00 85.94 359 LYS A C 1
ATOM 2806 O O . LYS A 1 359 ? 5.616 14.618 -12.644 1.00 85.94 359 LYS A O 1
ATOM 2811 N N . SER A 1 360 ? 7.771 14.377 -13.233 1.00 85.56 360 SER A N 1
ATOM 2812 C CA . SER A 1 360 ? 7.959 13.035 -12.662 1.00 85.56 360 SER A CA 1
ATOM 2813 C C . SER A 1 360 ? 8.259 13.017 -11.157 1.00 85.56 360 SER A C 1
ATOM 2815 O O . SER A 1 360 ? 8.375 11.950 -10.560 1.00 85.56 360 SER A O 1
ATOM 2817 N N . GLY A 1 361 ? 8.437 14.189 -10.532 1.00 85.00 361 GLY A N 1
ATOM 2818 C CA . GLY A 1 361 ? 8.879 14.305 -9.133 1.00 85.00 361 GLY A CA 1
ATOM 2819 C C . GLY A 1 361 ? 10.374 14.025 -8.922 1.00 85.00 361 GLY A C 1
ATOM 2820 O O . GLY A 1 361 ? 10.838 13.925 -7.785 1.00 85.00 361 GLY A O 1
ATOM 2821 N N . PHE A 1 362 ? 11.142 13.906 -10.007 1.00 85.25 362 PHE A N 1
ATOM 2822 C CA . PHE A 1 362 ? 12.549 13.530 -9.981 1.00 85.25 362 PHE A CA 1
ATOM 2823 C C . PHE A 1 362 ? 13.443 14.670 -9.476 1.00 85.25 362 PHE A C 1
ATOM 2825 O O . PHE A 1 362 ? 13.512 15.749 -10.063 1.00 85.25 362 PHE A O 1
ATOM 2832 N N . SER A 1 363 ? 14.155 14.438 -8.370 1.00 88.88 363 SER A N 1
ATOM 2833 C CA . SER A 1 363 ? 15.069 15.434 -7.796 1.00 88.88 363 SER A CA 1
ATOM 2834 C C . SER A 1 363 ? 16.475 15.354 -8.399 1.00 88.88 363 SER A C 1
ATOM 2836 O O . SER A 1 363 ? 16.941 14.289 -8.810 1.00 88.88 363 SER A O 1
ATOM 2838 N N . MET A 1 364 ? 17.224 16.461 -8.341 1.00 88.75 364 MET A N 1
ATOM 2839 C CA . MET A 1 364 ? 18.635 16.468 -8.752 1.00 88.75 364 MET A CA 1
ATOM 2840 C C . MET A 1 364 ? 19.482 15.468 -7.941 1.00 88.75 364 MET A C 1
ATOM 2842 O O . MET A 1 364 ? 20.396 14.854 -8.480 1.00 88.75 364 MET A O 1
ATOM 2846 N N . ASN A 1 365 ? 19.176 15.239 -6.657 1.00 90.94 365 ASN A N 1
ATOM 2847 C CA . ASN A 1 365 ? 19.904 14.244 -5.860 1.00 90.94 365 ASN A CA 1
ATOM 2848 C C . ASN A 1 365 ? 19.691 12.814 -6.387 1.00 90.94 365 ASN A C 1
ATOM 2850 O O . ASN A 1 365 ? 20.656 12.060 -6.500 1.00 90.94 365 ASN A O 1
ATOM 2854 N N . MET A 1 366 ? 18.449 12.464 -6.739 1.00 92.19 366 MET A N 1
ATOM 2855 C CA . MET A 1 366 ? 18.116 11.166 -7.340 1.00 92.19 366 MET A CA 1
ATOM 2856 C C . MET A 1 366 ? 18.844 10.985 -8.676 1.00 92.19 366 MET A C 1
ATOM 2858 O O . MET A 1 366 ? 19.465 9.946 -8.893 1.00 92.19 366 MET A O 1
ATOM 2862 N N . PHE A 1 367 ? 18.859 12.025 -9.518 1.00 90.81 367 PHE A N 1
ATOM 2863 C CA . PHE A 1 367 ? 19.575 12.030 -10.797 1.00 90.81 367 PHE A CA 1
ATOM 2864 C C . PHE A 1 367 ? 21.063 11.714 -10.642 1.00 90.81 367 PHE A C 1
ATOM 2866 O O . PHE A 1 367 ? 21.592 10.839 -11.326 1.00 90.81 367 PHE A O 1
ATOM 2873 N N . LEU A 1 368 ? 21.737 12.397 -9.714 1.00 91.62 368 LEU A N 1
ATOM 2874 C CA . LEU A 1 368 ? 23.165 12.200 -9.474 1.00 91.62 368 LEU A CA 1
ATOM 2875 C C . LEU A 1 368 ? 23.469 10.779 -8.986 1.00 91.62 368 LEU A C 1
ATOM 2877 O O . LEU A 1 368 ? 24.424 10.172 -9.461 1.00 91.62 368 LEU A O 1
ATOM 2881 N N . LYS A 1 369 ? 22.646 10.228 -8.086 1.00 93.38 369 LYS A N 1
ATOM 2882 C CA . LYS A 1 369 ? 22.829 8.859 -7.583 1.00 93.38 369 LYS A CA 1
ATOM 2883 C C . LYS A 1 369 ? 22.602 7.801 -8.664 1.00 93.38 369 LYS A C 1
ATOM 2885 O O . LYS A 1 369 ? 23.379 6.856 -8.752 1.00 93.38 369 LYS A O 1
ATOM 2890 N N . ILE A 1 370 ? 21.567 7.966 -9.491 1.00 93.81 370 ILE A N 1
ATOM 2891 C CA . ILE A 1 370 ? 21.297 7.058 -10.615 1.00 93.81 370 ILE A CA 1
ATOM 2892 C C . ILE A 1 370 ? 22.443 7.100 -11.621 1.00 93.81 370 ILE A C 1
ATOM 2894 O O . ILE A 1 370 ? 22.921 6.053 -12.044 1.00 93.81 370 ILE A O 1
ATOM 2898 N N . ARG A 1 371 ? 22.934 8.294 -11.960 1.00 93.25 371 ARG A N 1
ATOM 2899 C CA . ARG A 1 371 ? 24.095 8.447 -12.839 1.00 93.25 371 ARG A CA 1
ATOM 2900 C C . ARG A 1 371 ? 25.331 7.745 -12.282 1.00 93.25 371 ARG A C 1
ATOM 2902 O O . ARG A 1 371 ? 25.999 7.031 -13.019 1.00 93.25 371 ARG A O 1
ATOM 2909 N N . ASP A 1 372 ? 25.625 7.936 -10.999 1.00 92.69 372 ASP A N 1
ATOM 2910 C CA . ASP A 1 372 ? 26.764 7.289 -10.345 1.00 92.69 372 ASP A CA 1
ATOM 2911 C C . ASP A 1 372 ? 26.663 5.758 -10.402 1.00 92.69 372 ASP A C 1
ATOM 2913 O O . ASP A 1 372 ? 27.660 5.092 -10.678 1.00 92.69 372 ASP A O 1
ATOM 2917 N N . TYR A 1 373 ? 25.462 5.208 -10.207 1.00 94.25 373 TYR A N 1
ATOM 2918 C CA . TYR A 1 373 ? 25.202 3.776 -10.353 1.00 94.25 373 TYR A CA 1
ATOM 2919 C C . TYR A 1 373 ? 25.393 3.285 -11.793 1.00 94.25 373 TYR A C 1
ATOM 2921 O O . TYR A 1 373 ? 26.083 2.289 -12.012 1.00 94.25 373 TYR A O 1
ATOM 2929 N N . LEU A 1 374 ? 24.843 4.004 -12.777 1.00 91.94 374 LEU A N 1
ATOM 2930 C CA . LEU A 1 374 ? 24.973 3.660 -14.198 1.00 91.94 374 LEU A CA 1
ATOM 2931 C C . LEU A 1 374 ? 26.433 3.642 -14.669 1.00 91.94 374 LEU A C 1
ATOM 2933 O O . LEU A 1 374 ? 26.771 2.877 -15.563 1.00 91.94 374 LEU A O 1
ATOM 2937 N N . ILE A 1 375 ? 27.289 4.459 -14.055 1.00 87.94 375 ILE A N 1
ATOM 2938 C CA . ILE A 1 375 ? 28.724 4.513 -14.346 1.00 87.94 375 ILE A CA 1
ATOM 2939 C C . ILE A 1 375 ? 29.491 3.378 -13.653 1.00 87.94 375 ILE A C 1
ATOM 2941 O O . ILE A 1 375 ? 30.356 2.751 -14.256 1.00 87.94 375 ILE A O 1
ATOM 2945 N N . LYS A 1 376 ? 29.226 3.141 -12.364 1.00 84.06 376 LYS A N 1
ATOM 2946 C CA . LYS A 1 376 ? 30.113 2.328 -11.513 1.00 84.06 376 LYS A CA 1
ATOM 2947 C C . LYS A 1 376 ? 29.693 0.868 -11.387 1.00 84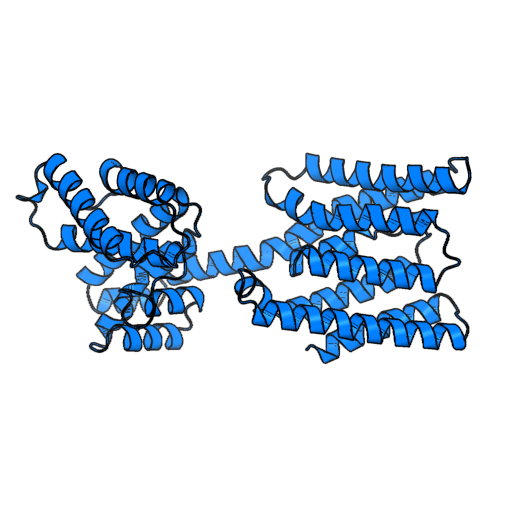.06 376 LYS A C 1
ATOM 2949 O O . LYS A 1 376 ? 30.546 0.013 -11.163 1.00 84.06 376 LYS A O 1
ATOM 2954 N N . GLU A 1 377 ? 28.394 0.595 -11.446 1.00 79.94 377 GLU A N 1
ATOM 2955 C CA . GLU A 1 377 ? 27.821 -0.667 -10.962 1.00 79.94 377 GLU A CA 1
ATOM 2956 C C . GLU A 1 377 ? 26.886 -1.340 -11.971 1.00 79.94 377 GLU A C 1
ATOM 2958 O O . GLU A 1 377 ? 26.724 -2.561 -11.932 1.00 79.94 377 GLU A O 1
ATOM 2963 N N . ALA A 1 378 ? 26.265 -0.581 -12.876 1.00 79.56 378 ALA A N 1
ATOM 2964 C CA . ALA A 1 378 ? 25.386 -1.154 -13.885 1.00 79.56 378 ALA A CA 1
ATOM 2965 C C . ALA A 1 378 ? 26.180 -2.007 -14.886 1.00 79.56 378 ALA A C 1
ATOM 2967 O O . ALA A 1 378 ? 27.127 -1.542 -15.520 1.00 79.56 378 ALA A O 1
ATOM 2968 N N . ASN A 1 379 ? 25.763 -3.262 -15.073 1.00 78.88 379 ASN A N 1
ATOM 2969 C CA . ASN A 1 379 ? 26.336 -4.106 -16.114 1.00 78.88 379 ASN A CA 1
ATOM 2970 C C . ASN A 1 379 ? 25.697 -3.774 -17.471 1.00 78.88 379 ASN A C 1
ATOM 2972 O O . ASN A 1 379 ? 24.659 -4.327 -17.831 1.00 78.88 379 ASN A O 1
ATOM 2976 N N . LEU A 1 380 ? 26.309 -2.841 -18.201 1.00 78.31 380 LEU A N 1
ATOM 2977 C CA . LEU A 1 380 ? 25.814 -2.363 -19.496 1.00 78.31 380 LEU A CA 1
ATOM 2978 C C . LEU A 1 380 ? 26.173 -3.300 -20.675 1.00 78.31 380 LEU A C 1
ATOM 2980 O O . LEU A 1 380 ? 25.617 -3.141 -21.764 1.00 78.31 380 LEU A O 1
ATOM 2984 N N . PHE A 1 381 ? 27.040 -4.306 -20.466 1.00 63.28 381 PHE A N 1
ATOM 2985 C CA . PHE A 1 381 ? 27.518 -5.234 -21.507 1.00 63.28 381 PHE A CA 1
ATOM 2986 C C . PHE A 1 381 ? 26.772 -6.566 -21.560 1.00 63.28 381 PHE A C 1
ATOM 2988 O O . PHE A 1 381 ? 26.631 -7.238 -20.515 1.00 63.28 381 PHE A O 1
#

Sequence (381 aa):
MLGSMAGAGILECVLSGILSHQKTDRMVILVLFGILYSVVFFAGMELYRLQKDWFYEKAANYRSIARWYWIFCGAGVLFGFLPEFARPVLLLSLGMTVVTSNFFGLAAGIFHAAVFCLCGQANVHVLLCDIFLLIAGCMAASVLQDIKEQSHEIVFLFLYTFGSVLIFSFARTGQLEWDVLIYGVCNGIFSSVGAGILYRKVYSYPQNSRKQELERIVRDDFGLVQEVQKFSKMDYNHAIKVSIISENCAKIAGADPDLAAAAGFYYRLGRMAGEPYVENGVALAKSNRLPMEVIEILREYNGEQALPSTLESAIVHIVDSVVAKFDVLDKTTLSSSWNQDILVYQTLNENSASGLYDKSGFSMNMFLKIRDYLIKEANLF

Foldseek 3Di:
DLVLLLVLLLVLLQLLQVVLVHDPVLSVVSNVLSNVLSVVLVVVVVVVVVVPPPCPLLCVPPVLLSVLSNVLSVLLSVLSPPDLLLRLLLLSLLLNCLSHNNVRSLSRSLSSLVSSCSSDVDDPLSSQLSNQSSNNSRVLLVVLPPDPDCPVSLVVQLCSSLVSQQVSVCVVPVDDDPVSNVSSNNSSNCNSVVSNVSSCVRNVPSVVVVLCQLVVCCDPPHPLLVVQCVQDVLLSVQLQLLLVLLLVLCVLQVHHSSLLSSLSNQLQVQVSVDPPRLVSSLVVCVVSPHDVSSSVLSNCAPCPNHFAQAPSSVSSNLSSLLLVVLSPDDCVCVVDLVSSLVSSVVSLVVVVVVCSCVNHPDDPVSSVRSSVCSSPPRPSD

Radius of gyration: 26.94 Å; chains: 1; bounding box: 76×38×78 Å

Secondary structure (DSSP, 8-state):
-HHHHHHHHHHHHHHHHHHTT--HHHHHHHHHHHHHHHHHHHHHHHHHHHH--TTHHHHTTHHHHHHHHHHHHHHHHHHTTS-GGG--HHHHHHHHHHHS-HHHHHHHHHHHHHHHHHHTT--HHHHHHHHHHHHHHHHHHHHTTS-S--HHHHHHHHHHHHHHHHHHHHHHHSS--HHHHHHHHHHHHHHHHHHHHHHHHHHHHHHHHHHHHHHHHHSTTSHHHHHHHHH-HHHHHHHHHHHHHHHHHHHHHTS-HHHHHHHHHHTTGGGGT-SSHHHHHHHHHHHTT--HHHHHHHHHGGGSSS---SHHHHHHHHHHHHHHHHHHS-TTTT-SHHHHHHHHHHHHHHHHHTTTTTTTT--HHHHHHHHHHHHHT----

pLDDT: mean 86.85, std 11.03, range [38.0, 98.12]